Protein AF-A0A452ZBH7-F1 (afdb_monomer)

Sequence (400 aa):
MDSDTGESLPAALLPYCGRSLLEGLMRDLQAREFLHFKIFGKQCITPVAVMTSSVKNNHEHIVAICERLEWFGRGRENFRLFEQPLVPVVNAEDGKWLISESLLPVGKPGGHGAIWKLACDRGVFEWLYRHGRKGATVRQVSNVVAATDLTLMALAGIGLRHNKKLGFASCERRPGATEGVNVLIEKQNLDGLWEYGITCIEYTEFEKYGISEPTATNGSLQASYPANTNILYVDLQAAQEVGSRKNASCLPGIVLNLKKAVSYVDHLGFECSAAGGRLECTMQNIADNFMNTYSYRCSKGIESELDTFIVYNERKKVTSSAKRKLKSEDRSLHQTPEGSLLDIMRNAHDLLSSCSIEVPEVKDNNEYLHSGLPFIIFLHPALGPFWDIVKQKVHRWLHL

Structure (mmCIF, N/CA/C/O backbone):
data_AF-A0A452ZBH7-F1
#
_entry.id   AF-A0A452ZBH7-F1
#
loop_
_atom_site.group_PDB
_atom_site.id
_atom_site.type_symbol
_atom_site.label_atom_id
_atom_site.label_alt_id
_atom_site.label_comp_id
_atom_site.label_asym_id
_atom_site.label_entity_id
_atom_site.label_seq_id
_atom_site.pdbx_PDB_ins_code
_atom_site.Cartn_x
_atom_site.Cartn_y
_atom_site.Cartn_z
_atom_site.occupancy
_atom_site.B_iso_or_equiv
_atom_site.auth_seq_id
_atom_site.auth_comp_id
_atom_site.auth_asym_id
_atom_site.auth_atom_id
_atom_site.pdbx_PDB_model_num
ATOM 1 N N . MET A 1 1 ? 11.373 -3.195 -19.760 1.00 53.78 1 MET A N 1
ATOM 2 C CA . MET A 1 1 ? 10.506 -3.043 -20.943 1.00 53.78 1 MET A CA 1
ATOM 3 C C . MET A 1 1 ? 10.258 -4.432 -21.470 1.00 53.78 1 MET A C 1
ATOM 5 O O . MET A 1 1 ? 11.075 -5.305 -21.189 1.00 53.78 1 MET A O 1
ATOM 9 N N . ASP A 1 2 ? 9.128 -4.632 -22.123 1.00 51.00 2 ASP A N 1
ATOM 10 C CA . ASP A 1 2 ? 8.885 -5.844 -22.888 1.00 51.00 2 ASP A CA 1
ATOM 11 C C . ASP A 1 2 ? 9.935 -5.926 -24.007 1.00 51.00 2 ASP A C 1
ATOM 13 O O . ASP A 1 2 ? 10.253 -4.903 -24.621 1.00 51.00 2 ASP A O 1
ATOM 17 N N . SER A 1 3 ? 10.556 -7.092 -24.188 1.00 45.16 3 SER A N 1
ATOM 18 C CA . SER A 1 3 ? 11.633 -7.269 -25.170 1.00 45.16 3 SER A CA 1
ATOM 19 C C . SER A 1 3 ? 11.130 -7.255 -26.607 1.00 45.16 3 SER A C 1
ATOM 21 O O . SER A 1 3 ? 11.908 -6.942 -27.505 1.00 45.16 3 SER A O 1
ATOM 23 N N . ASP A 1 4 ? 9.850 -7.560 -26.808 1.00 45.19 4 ASP A N 1
ATOM 24 C CA . ASP A 1 4 ? 9.264 -7.813 -28.117 1.00 45.19 4 ASP A CA 1
ATOM 25 C C . ASP A 1 4 ? 8.464 -6.590 -28.582 1.00 45.19 4 ASP A C 1
ATOM 27 O O . ASP A 1 4 ? 8.500 -6.232 -29.758 1.00 45.19 4 ASP A O 1
ATOM 31 N N . THR A 1 5 ? 7.795 -5.896 -27.654 1.00 48.22 5 THR A N 1
ATOM 32 C CA . THR A 1 5 ? 6.971 -4.711 -27.954 1.00 48.22 5 THR A CA 1
ATOM 33 C C . THR A 1 5 ? 7.632 -3.382 -27.585 1.00 48.22 5 THR A C 1
ATOM 35 O O . THR A 1 5 ? 7.171 -2.325 -28.008 1.00 48.22 5 THR A O 1
ATOM 38 N N . GLY A 1 6 ? 8.699 -3.393 -26.777 1.00 49.06 6 GLY A N 1
ATOM 39 C CA . GLY A 1 6 ? 9.341 -2.173 -26.271 1.00 49.06 6 GLY A CA 1
ATOM 40 C C . GLY A 1 6 ? 8.510 -1.407 -25.231 1.00 49.06 6 GLY A C 1
ATOM 41 O O . GLY A 1 6 ? 8.961 -0.385 -24.702 1.00 49.06 6 GLY A O 1
ATOM 42 N N . GLU A 1 7 ? 7.317 -1.893 -24.878 1.00 55.47 7 GLU A N 1
ATOM 43 C CA . GLU A 1 7 ? 6.432 -1.217 -23.939 1.00 55.47 7 GLU A CA 1
ATOM 44 C C . GLU A 1 7 ? 6.940 -1.292 -22.489 1.00 55.47 7 GLU A C 1
ATOM 46 O O . GLU A 1 7 ? 7.699 -2.170 -22.057 1.00 55.47 7 GLU A O 1
ATOM 51 N N . SER A 1 8 ? 6.522 -0.321 -21.677 1.00 59.28 8 SER A N 1
ATOM 52 C CA . SER A 1 8 ? 6.819 -0.336 -20.245 1.00 59.28 8 SER A CA 1
ATOM 53 C C . SER A 1 8 ? 5.956 -1.375 -19.530 1.00 59.28 8 SER A C 1
ATOM 55 O O . SER A 1 8 ? 4.762 -1.158 -19.363 1.00 59.28 8 SER A O 1
ATOM 57 N N . LEU A 1 9 ? 6.575 -2.442 -19.027 1.00 62.66 9 LEU A N 1
ATOM 58 C CA . LEU A 1 9 ? 5.890 -3.466 -18.238 1.00 62.66 9 LEU A CA 1
ATOM 59 C C . LEU A 1 9 ? 5.353 -2.922 -16.896 1.00 62.66 9 LEU A C 1
ATOM 61 O O . LEU A 1 9 ? 5.935 -1.989 -16.324 1.00 62.66 9 LEU A O 1
ATOM 65 N N . PRO A 1 10 ? 4.285 -3.529 -16.349 1.00 74.44 10 PRO A N 1
ATOM 66 C CA . PRO A 1 10 ? 3.832 -3.287 -14.985 1.00 74.44 10 PRO A CA 1
ATOM 67 C C . PRO A 1 10 ? 4.946 -3.441 -13.949 1.00 74.44 10 PRO A C 1
ATOM 69 O O . PRO A 1 10 ? 5.769 -4.349 -14.041 1.00 74.44 10 PRO A O 1
ATOM 72 N N . ALA A 1 11 ? 4.917 -2.621 -12.892 1.00 76.06 11 ALA A N 1
ATOM 73 C CA . ALA A 1 11 ? 5.905 -2.696 -11.808 1.00 76.06 11 ALA A CA 1
ATOM 74 C C . ALA A 1 11 ? 5.979 -4.099 -11.183 1.00 76.06 11 ALA A C 1
ATOM 76 O O . ALA A 1 11 ? 7.056 -4.582 -10.863 1.00 76.06 11 ALA A O 1
ATOM 77 N N . ALA A 1 12 ? 4.839 -4.782 -11.068 1.00 74.50 12 ALA A N 1
ATOM 78 C CA . ALA A 1 12 ? 4.754 -6.143 -10.556 1.00 74.50 12 ALA A CA 1
ATOM 79 C C . ALA A 1 12 ? 5.613 -7.160 -11.330 1.00 74.50 12 ALA A C 1
ATOM 81 O O . ALA A 1 12 ? 6.075 -8.122 -10.722 1.00 74.50 12 ALA A O 1
ATOM 82 N N . LEU A 1 13 ? 5.834 -6.935 -12.632 1.00 80.19 13 LEU A N 1
ATOM 83 C CA . LEU A 1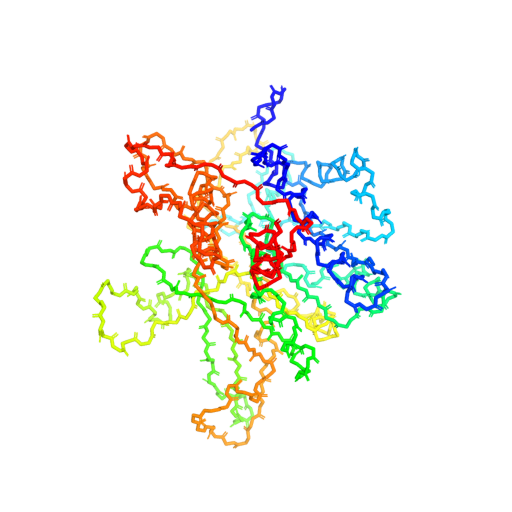 13 ? 6.641 -7.788 -13.505 1.00 80.19 13 LEU A CA 1
ATOM 84 C C . LEU A 1 13 ? 8.128 -7.422 -13.516 1.00 80.19 13 LEU A C 1
ATOM 86 O O . LEU A 1 13 ? 8.902 -8.130 -14.155 1.00 80.19 13 LEU A O 1
ATOM 90 N N . LEU A 1 14 ? 8.541 -6.343 -12.839 1.00 82.94 14 LEU A N 1
ATOM 91 C CA . LEU A 1 14 ? 9.942 -5.932 -12.795 1.00 82.94 14 LEU A CA 1
ATOM 92 C C . LEU A 1 14 ? 10.808 -7.101 -12.292 1.00 82.94 14 LEU A C 1
ATOM 94 O O . LEU A 1 14 ? 10.612 -7.533 -11.150 1.00 82.94 14 LEU A O 1
ATOM 98 N N . PRO A 1 15 ? 11.768 -7.596 -13.099 1.00 82.56 15 PRO A N 1
ATOM 99 C CA . PRO A 1 15 ? 12.735 -8.575 -12.634 1.00 82.56 15 PRO A CA 1
ATOM 100 C C . PRO A 1 15 ? 13.610 -7.948 -11.547 1.00 82.56 15 PRO A C 1
ATOM 102 O O . PRO A 1 15 ? 14.298 -6.954 -11.772 1.00 82.56 15 PRO A O 1
ATOM 105 N N . TYR A 1 16 ? 13.570 -8.533 -10.360 1.00 85.56 16 TYR A N 1
ATOM 106 C CA . TYR A 1 16 ? 14.240 -8.072 -9.159 1.00 85.56 16 TYR A CA 1
ATOM 107 C C . TYR A 1 16 ? 14.885 -9.268 -8.453 1.00 85.56 16 TYR A C 1
ATOM 109 O O . TYR A 1 16 ? 14.203 -10.167 -7.959 1.00 85.56 16 TYR A O 1
ATOM 117 N N . CYS A 1 17 ? 16.220 -9.315 -8.455 1.00 84.50 17 CYS A N 1
ATOM 118 C CA . CYS A 1 17 ? 17.003 -10.415 -7.873 1.00 84.50 17 CYS A CA 1
ATOM 119 C C . CYS A 1 17 ? 16.566 -11.812 -8.375 1.00 84.50 17 CYS A C 1
ATOM 121 O O . CYS A 1 17 ? 16.433 -12.763 -7.601 1.00 84.50 17 CYS A O 1
ATOM 123 N N . GLY A 1 18 ? 16.316 -11.920 -9.686 1.00 84.88 18 GLY A N 1
ATOM 124 C CA . GLY A 1 18 ? 15.957 -13.171 -10.364 1.00 84.88 18 GLY A CA 1
ATOM 125 C C . GLY A 1 18 ? 14.479 -13.573 -10.284 1.00 84.88 18 GLY A C 1
ATOM 126 O O . GLY A 1 18 ? 14.149 -14.679 -10.699 1.00 84.88 18 GLY A O 1
ATOM 127 N N . ARG A 1 19 ? 13.594 -12.721 -9.749 1.00 88.69 19 ARG A N 1
ATOM 128 C CA . ARG A 1 19 ? 12.138 -12.962 -9.656 1.00 88.69 19 ARG A CA 1
ATOM 129 C C . ARG A 1 19 ? 11.353 -11.697 -9.960 1.00 88.69 19 ARG A C 1
ATOM 131 O O . ARG A 1 19 ? 11.895 -10.609 -9.831 1.00 88.69 19 ARG A O 1
ATOM 138 N N . SER A 1 20 ? 10.081 -11.803 -10.324 1.00 91.12 20 SER A N 1
ATOM 139 C CA . SER A 1 20 ? 9.223 -10.613 -10.382 1.00 91.12 20 SER A CA 1
ATOM 140 C C . SER A 1 20 ? 8.967 -10.027 -8.981 1.00 91.12 20 SER A C 1
ATOM 142 O O . SER A 1 20 ? 9.044 -10.735 -7.970 1.00 91.12 20 SER A O 1
ATOM 144 N N . LEU A 1 21 ? 8.616 -8.740 -8.893 1.00 91.31 21 LEU A N 1
ATOM 145 C CA . LEU A 1 21 ? 8.216 -8.142 -7.612 1.00 91.31 21 LEU A CA 1
ATOM 146 C C . LEU A 1 21 ? 7.013 -8.867 -6.996 1.00 91.31 21 LEU A C 1
ATOM 148 O O . LEU A 1 21 ? 7.011 -9.120 -5.792 1.00 91.31 21 LEU A O 1
ATOM 152 N N . LEU A 1 22 ? 6.023 -9.263 -7.806 1.00 92.38 22 LEU A N 1
ATOM 153 C CA . LEU A 1 22 ? 4.860 -10.013 -7.321 1.00 92.38 22 LEU A CA 1
ATOM 154 C C . LEU A 1 22 ? 5.254 -11.366 -6.709 1.00 92.38 22 LEU A C 1
ATOM 156 O O . LEU A 1 22 ? 4.777 -11.699 -5.622 1.00 92.38 22 LEU A O 1
ATOM 160 N N . GLU A 1 23 ? 6.153 -12.114 -7.356 1.00 92.38 23 GLU A N 1
ATOM 161 C CA . GLU A 1 23 ? 6.711 -13.353 -6.798 1.00 92.38 23 GLU A CA 1
ATOM 162 C C . GLU A 1 23 ? 7.379 -13.118 -5.443 1.00 92.38 23 GLU A C 1
ATOM 164 O O . GLU A 1 23 ? 7.170 -13.900 -4.514 1.00 92.38 23 GLU A O 1
ATOM 169 N N . GLY A 1 24 ? 8.152 -12.035 -5.308 1.00 90.56 24 GLY A N 1
ATOM 170 C CA . GLY A 1 24 ? 8.764 -11.641 -4.038 1.00 90.56 24 GLY A CA 1
ATOM 171 C C . GLY A 1 24 ? 7.725 -11.482 -2.924 1.00 90.56 24 GLY A C 1
ATOM 172 O O . GLY A 1 24 ? 7.838 -12.115 -1.875 1.00 90.56 24 GLY A O 1
ATOM 173 N N . LEU A 1 25 ? 6.647 -10.732 -3.181 1.00 91.81 25 LEU A N 1
ATOM 174 C CA . LEU A 1 25 ? 5.585 -10.525 -2.188 1.00 91.81 25 LEU A CA 1
ATOM 175 C C . LEU A 1 25 ? 4.881 -11.829 -1.794 1.00 91.81 25 LEU A C 1
ATOM 177 O O . LEU A 1 25 ? 4.512 -11.990 -0.627 1.00 91.81 25 LEU A O 1
ATOM 181 N N . MET A 1 26 ? 4.666 -12.736 -2.751 1.00 93.56 26 MET A N 1
ATOM 182 C CA . MET A 1 26 ? 4.037 -14.032 -2.482 1.00 93.56 26 MET A CA 1
ATOM 183 C C . MET A 1 26 ? 4.945 -14.931 -1.647 1.00 93.56 26 MET A C 1
ATOM 185 O O . MET A 1 26 ? 4.473 -15.556 -0.697 1.00 93.56 26 MET A O 1
ATOM 189 N N . ARG A 1 27 ? 6.254 -14.931 -1.920 1.00 91.25 27 ARG A N 1
ATOM 190 C CA . ARG A 1 27 ? 7.244 -15.661 -1.114 1.00 91.25 27 ARG A CA 1
ATOM 191 C C . ARG A 1 27 ? 7.299 -15.150 0.323 1.00 91.25 27 ARG A C 1
ATOM 193 O O . ARG A 1 27 ? 7.325 -15.960 1.249 1.00 91.25 27 ARG A O 1
ATOM 200 N N . ASP A 1 28 ? 7.241 -13.835 0.526 1.00 90.12 28 ASP A N 1
ATOM 201 C CA . ASP A 1 28 ? 7.177 -13.247 1.870 1.00 90.12 28 ASP A CA 1
ATOM 202 C C . ASP A 1 28 ? 5.915 -13.683 2.627 1.00 90.12 28 ASP A C 1
ATOM 204 O O . ASP A 1 28 ? 5.949 -13.938 3.833 1.00 90.12 28 ASP A O 1
ATOM 208 N N . LEU A 1 29 ? 4.775 -13.745 1.931 1.00 93.12 29 LEU A N 1
ATOM 209 C CA . LEU A 1 29 ? 3.509 -14.197 2.508 1.00 93.12 29 LEU A CA 1
ATOM 210 C C . LEU A 1 29 ? 3.570 -15.671 2.911 1.00 93.12 29 LEU A C 1
ATOM 212 O O . LEU A 1 29 ? 3.237 -16.003 4.049 1.00 93.12 29 LEU A O 1
ATOM 216 N N . GLN A 1 30 ? 4.080 -16.525 2.026 1.00 93.25 30 GLN A N 1
ATOM 217 C CA . GLN A 1 30 ? 4.281 -17.948 2.297 1.00 93.25 30 GLN A CA 1
ATOM 218 C C . GLN A 1 30 ? 5.235 -18.183 3.473 1.00 93.25 30 GLN A C 1
ATOM 220 O O . GLN A 1 30 ? 5.015 -19.094 4.266 1.00 93.25 30 GLN A O 1
ATOM 225 N N . ALA A 1 31 ? 6.258 -17.341 3.654 1.00 92.06 31 ALA A N 1
ATOM 226 C CA . ALA A 1 31 ? 7.156 -17.427 4.806 1.00 92.06 31 ALA A CA 1
ATOM 227 C C . ALA A 1 31 ? 6.421 -17.224 6.142 1.00 92.06 31 ALA A C 1
ATOM 229 O O . ALA A 1 31 ? 6.693 -17.926 7.119 1.00 92.06 31 ALA A O 1
ATOM 230 N N . ARG A 1 32 ? 5.459 -16.290 6.187 1.00 91.81 32 ARG A N 1
ATOM 231 C CA . ARG A 1 32 ? 4.608 -16.053 7.368 1.00 91.81 32 ARG A CA 1
ATOM 232 C C . ARG A 1 32 ? 3.633 -17.195 7.619 1.00 91.81 32 ARG A C 1
ATOM 234 O O . ARG A 1 32 ? 3.477 -17.610 8.762 1.00 91.81 32 ARG A O 1
ATOM 241 N N . GLU A 1 33 ? 3.025 -17.735 6.572 1.00 93.81 33 GLU A N 1
ATOM 242 C CA . GLU A 1 33 ? 2.132 -18.899 6.670 1.00 93.81 33 GLU A CA 1
ATOM 243 C C . GLU A 1 33 ? 2.878 -20.145 7.142 1.00 93.81 33 GLU A C 1
ATOM 245 O O . GLU A 1 33 ? 2.397 -20.883 8.002 1.00 93.81 33 GLU A O 1
ATOM 250 N N . PHE A 1 34 ? 4.097 -20.344 6.640 1.00 92.88 34 PHE A N 1
ATOM 251 C CA . PHE A 1 34 ? 4.967 -21.419 7.087 1.00 92.88 34 PHE A CA 1
ATOM 252 C C . PHE A 1 34 ? 5.374 -21.244 8.550 1.00 92.88 34 PHE A C 1
ATOM 254 O O . PHE A 1 34 ? 5.340 -22.208 9.313 1.00 92.88 34 PHE A O 1
ATOM 261 N N . LEU A 1 35 ? 5.716 -20.023 8.974 1.00 91.69 35 LEU A N 1
ATOM 262 C CA . LEU A 1 35 ? 5.991 -19.750 10.382 1.00 91.69 35 LEU A CA 1
ATOM 263 C C . LEU A 1 35 ? 4.761 -20.028 11.259 1.00 91.69 35 LEU A C 1
ATOM 265 O O . LEU A 1 35 ? 4.895 -20.681 12.290 1.00 91.69 35 LEU A O 1
ATOM 269 N N . HIS A 1 36 ? 3.568 -19.600 10.837 1.00 93.62 36 HIS A N 1
ATOM 270 C CA . HIS A 1 36 ? 2.319 -19.917 11.531 1.00 93.62 36 HIS A CA 1
ATOM 271 C C . HIS A 1 36 ? 2.127 -21.434 11.671 1.00 93.62 36 HIS A C 1
ATOM 273 O O . HIS A 1 36 ? 1.868 -21.922 12.769 1.00 93.62 36 HIS A O 1
ATOM 279 N N . PHE A 1 37 ? 2.320 -22.198 10.591 1.00 94.75 37 PHE A N 1
ATOM 280 C CA . PHE A 1 37 ? 2.279 -23.660 10.638 1.00 94.75 37 PHE A CA 1
ATOM 281 C C . PHE A 1 37 ? 3.298 -24.237 11.630 1.00 94.75 37 PHE A C 1
ATOM 283 O O . PHE A 1 37 ? 2.956 -25.125 12.405 1.00 94.75 37 PHE A O 1
ATOM 290 N N . LYS A 1 38 ? 4.529 -23.715 11.660 1.00 92.56 38 LYS A N 1
ATOM 291 C CA . LYS A 1 38 ? 5.565 -24.180 12.594 1.00 92.56 38 LYS A CA 1
ATOM 292 C C . LYS A 1 38 ? 5.246 -23.887 14.059 1.00 92.56 38 LYS A C 1
ATOM 294 O O . LYS A 1 38 ? 5.623 -24.690 14.903 1.00 92.56 38 LYS A O 1
ATOM 299 N N . ILE A 1 39 ? 4.576 -22.774 14.355 1.00 92.62 39 ILE A N 1
ATOM 300 C CA . ILE A 1 39 ? 4.222 -22.391 15.730 1.00 92.62 39 ILE A CA 1
ATOM 301 C C . ILE A 1 39 ? 2.956 -23.119 16.202 1.00 92.62 39 ILE A C 1
ATOM 303 O O . ILE A 1 39 ? 2.906 -23.584 17.335 1.00 92.62 39 ILE A O 1
ATOM 307 N N . PHE A 1 40 ? 1.937 -23.226 15.347 1.00 96.00 40 PHE A N 1
ATOM 308 C CA . PHE A 1 40 ? 0.595 -23.666 15.750 1.00 96.00 40 PHE A CA 1
ATOM 309 C C . PHE A 1 40 ? 0.182 -25.035 15.196 1.00 96.00 40 PHE A C 1
ATOM 311 O O . PHE A 1 40 ? -0.931 -25.486 15.454 1.00 96.00 40 PHE A O 1
ATOM 318 N N . GLY A 1 41 ? 1.018 -25.682 14.380 1.00 96.56 41 GLY A N 1
ATOM 319 C CA . GLY A 1 41 ? 0.710 -26.969 13.744 1.00 96.56 41 GLY A CA 1
ATOM 320 C C . GLY A 1 41 ? -0.407 -26.910 12.696 1.00 96.56 41 GLY A C 1
ATOM 321 O O . GLY A 1 41 ? -0.829 -27.945 12.188 1.00 96.56 41 GLY A O 1
ATOM 322 N N . LYS A 1 42 ? -0.899 -25.712 12.354 1.00 95.56 42 LYS A N 1
ATOM 323 C CA . LYS A 1 42 ? -2.026 -25.507 11.439 1.00 95.56 42 LYS A CA 1
ATOM 324 C C . LYS A 1 42 ? -1.596 -24.711 10.215 1.00 95.56 42 LYS A C 1
ATOM 326 O O . LYS A 1 42 ? -1.166 -23.563 10.331 1.00 95.56 42 LYS A O 1
ATOM 331 N N . GLN A 1 43 ? -1.747 -25.311 9.039 1.00 93.06 43 GLN A N 1
ATOM 332 C CA . GLN A 1 43 ? -1.537 -24.617 7.776 1.00 93.06 43 GLN A CA 1
ATOM 333 C C . GLN A 1 43 ? -2.687 -23.637 7.520 1.00 93.06 43 GLN A C 1
ATOM 335 O O . GLN A 1 43 ? -3.850 -23.919 7.815 1.00 93.06 43 GLN A O 1
ATOM 340 N N . CYS A 1 44 ? -2.354 -22.469 6.986 1.00 93.06 44 CYS A N 1
ATOM 341 C CA . CYS A 1 44 ? -3.321 -21.473 6.560 1.00 93.06 44 CYS A CA 1
ATOM 342 C C . CYS A 1 44 ? -2.894 -20.895 5.211 1.00 93.06 44 CYS A C 1
ATOM 344 O O . CYS A 1 44 ? -1.702 -20.751 4.942 1.00 93.06 44 CYS A O 1
ATOM 346 N N . ILE A 1 45 ? -3.879 -20.582 4.371 1.00 95.50 45 ILE A N 1
ATOM 347 C CA . ILE A 1 45 ? -3.676 -19.850 3.124 1.00 95.50 45 ILE A CA 1
ATOM 348 C C . ILE A 1 45 ? -4.373 -18.506 3.293 1.00 95.50 45 ILE A C 1
ATOM 350 O O . ILE A 1 45 ? -5.568 -18.427 3.576 1.00 95.50 45 ILE A O 1
ATOM 354 N N . THR A 1 46 ? -3.595 -17.440 3.190 1.00 96.31 46 THR A N 1
ATOM 355 C CA . THR A 1 46 ? -4.071 -16.065 3.267 1.00 96.31 46 THR A CA 1
ATOM 356 C C . THR A 1 46 ? -4.602 -15.663 1.890 1.00 96.31 46 THR A C 1
ATOM 358 O O . THR A 1 46 ? -3.833 -15.698 0.924 1.00 96.31 46 THR A O 1
ATOM 361 N N . PRO A 1 47 ? -5.881 -15.280 1.764 1.00 97.56 47 PRO A N 1
ATOM 362 C CA . PRO A 1 47 ? -6.423 -14.815 0.493 1.00 97.56 47 PRO A CA 1
ATOM 363 C C . PRO A 1 47 ? -5.741 -13.512 0.051 1.00 97.56 47 PRO A C 1
ATOM 365 O O . PRO A 1 47 ? -5.446 -12.647 0.879 1.00 97.56 47 PRO A O 1
ATOM 368 N N . VAL A 1 48 ? -5.500 -13.364 -1.253 1.00 98.00 48 VAL A N 1
ATOM 369 C CA . VAL A 1 48 ? -4.837 -12.196 -1.852 1.00 98.00 48 VAL A CA 1
ATOM 370 C C . VAL A 1 48 ? -5.780 -11.505 -2.833 1.00 98.00 48 VAL A C 1
ATOM 372 O O . VAL A 1 48 ? -6.167 -12.069 -3.854 1.00 98.00 48 VAL A O 1
ATOM 375 N N . ALA A 1 49 ? -6.127 -10.255 -2.541 1.00 98.06 49 ALA A N 1
ATOM 376 C CA . ALA A 1 49 ? -6.876 -9.399 -3.451 1.00 98.06 49 ALA A CA 1
ATOM 377 C C . ALA A 1 49 ? -5.920 -8.401 -4.124 1.00 98.06 49 ALA A C 1
ATOM 379 O O . ALA A 1 49 ? -5.090 -7.795 -3.445 1.00 98.06 49 ALA A O 1
ATOM 380 N N . VAL A 1 50 ? -6.020 -8.226 -5.443 1.00 97.31 50 VAL A N 1
ATOM 381 C CA . VAL A 1 50 ? -5.136 -7.333 -6.209 1.00 97.31 50 VAL A CA 1
ATOM 382 C C . VAL A 1 50 ? -5.972 -6.420 -7.090 1.00 97.31 50 VAL A C 1
ATOM 384 O O . VAL A 1 50 ? -6.703 -6.889 -7.963 1.00 97.31 50 VAL A O 1
ATOM 387 N N . MET A 1 51 ? -5.820 -5.113 -6.879 1.00 96.69 51 MET A N 1
ATOM 388 C CA . MET A 1 51 ? -6.357 -4.111 -7.789 1.00 96.69 51 MET A CA 1
ATOM 389 C C . MET A 1 51 ? -5.366 -3.852 -8.931 1.00 96.69 51 MET A C 1
ATOM 391 O O . MET A 1 51 ? -4.210 -3.506 -8.678 1.00 96.69 51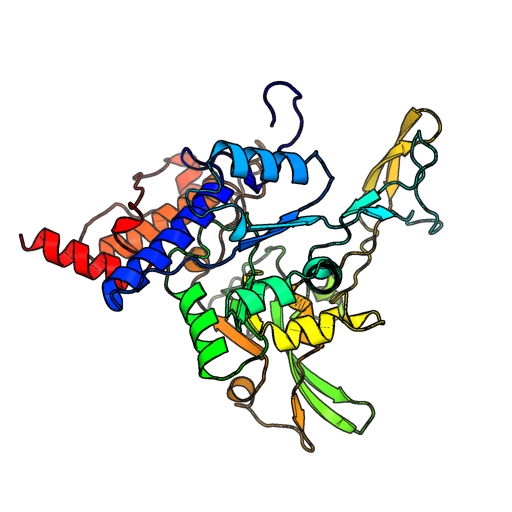 MET A O 1
ATOM 395 N N . THR A 1 52 ? -5.809 -3.997 -10.178 1.00 94.44 52 THR A N 1
ATOM 396 C CA . THR A 1 52 ? -5.005 -3.768 -11.394 1.00 94.44 52 THR A CA 1
ATOM 397 C C . THR A 1 52 ? -5.529 -2.568 -12.194 1.00 94.44 52 THR A C 1
ATOM 399 O O . THR A 1 52 ? -6.449 -1.876 -11.761 1.00 94.44 52 THR A O 1
ATOM 402 N N . SER A 1 53 ? -4.945 -2.298 -13.364 1.00 89.50 53 SER A N 1
ATOM 403 C CA . SER A 1 53 ? -5.429 -1.320 -14.354 1.00 89.50 53 SER A CA 1
ATOM 404 C C . SER A 1 53 ? -5.344 -1.895 -15.767 1.00 89.50 53 SER A C 1
ATOM 406 O O . SER A 1 53 ? -4.468 -2.719 -16.002 1.00 89.50 53 SER A O 1
ATOM 408 N N . SER A 1 54 ? -6.117 -1.366 -16.713 1.00 86.19 54 SER A N 1
ATOM 409 C CA . SER A 1 54 ? -5.976 -1.670 -18.151 1.00 86.19 54 SER A CA 1
ATOM 410 C C . SER A 1 54 ? -4.754 -1.015 -18.786 1.00 86.19 54 SER A C 1
ATOM 412 O O . SER A 1 54 ? -4.247 -1.470 -19.806 1.00 86.19 54 SER A O 1
ATOM 414 N N . VAL A 1 55 ? -4.255 0.077 -18.194 1.00 81.94 55 VAL A N 1
ATOM 415 C CA . VAL A 1 55 ? -3.092 0.801 -18.723 1.00 81.94 55 VAL A CA 1
ATOM 416 C C . VAL A 1 55 ? -1.910 -0.148 -18.876 1.00 81.94 55 VAL A C 1
ATOM 418 O O . VAL A 1 55 ? -1.505 -0.772 -17.892 1.00 81.94 55 VAL A O 1
ATOM 421 N N . LYS A 1 56 ? -1.338 -0.188 -20.087 1.00 76.94 56 LYS A N 1
ATOM 422 C CA . LYS A 1 56 ? -0.197 -1.046 -20.452 1.00 76.94 56 LYS A CA 1
ATOM 423 C C . LYS A 1 56 ? -0.486 -2.535 -20.228 1.00 76.94 56 LYS A C 1
ATOM 425 O O . LYS A 1 56 ? 0.377 -3.250 -19.723 1.00 76.94 56 LYS A O 1
ATOM 430 N N . ASN A 1 57 ? -1.722 -2.964 -20.506 1.00 83.19 57 ASN A N 1
ATOM 431 C CA . ASN A 1 57 ? -2.156 -4.363 -20.425 1.00 83.19 57 ASN A CA 1
ATOM 432 C C . ASN A 1 57 ? -1.876 -5.000 -19.045 1.00 83.19 57 ASN A C 1
ATOM 434 O O . ASN A 1 57 ? -1.513 -6.171 -18.913 1.00 83.19 57 ASN A O 1
ATOM 438 N N . ASN A 1 58 ? -1.913 -4.177 -17.988 1.00 86.50 58 ASN A N 1
ATOM 439 C CA . ASN A 1 58 ? -1.418 -4.565 -16.672 1.00 86.50 58 ASN A CA 1
ATOM 440 C C . ASN A 1 58 ? -2.281 -5.672 -16.049 1.00 86.50 58 ASN A C 1
ATOM 442 O O . ASN A 1 58 ? -1.735 -6.569 -15.415 1.00 86.50 58 ASN A O 1
ATOM 446 N N . HIS A 1 59 ? -3.600 -5.664 -16.253 1.00 92.19 59 HIS A N 1
ATOM 447 C CA . HIS A 1 59 ? -4.464 -6.739 -15.764 1.00 92.19 59 HIS A CA 1
ATOM 448 C C . HIS A 1 59 ? -4.069 -8.098 -16.359 1.00 92.19 59 HIS A C 1
ATOM 450 O O . HIS A 1 59 ? -3.821 -9.052 -15.623 1.00 92.19 59 HIS A O 1
ATOM 456 N N . GLU A 1 60 ? -3.921 -8.154 -17.675 1.00 92.25 60 GLU A N 1
ATOM 457 C CA . GLU A 1 60 ? -3.593 -9.338 -18.462 1.00 92.25 60 GLU A CA 1
ATOM 458 C C . GLU A 1 60 ? -2.213 -9.874 -18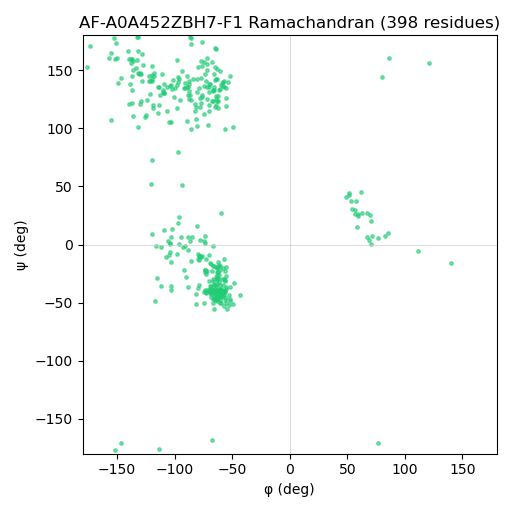.085 1.00 92.25 60 GLU A C 1
ATOM 460 O O . GLU A 1 60 ? -2.043 -11.067 -17.842 1.00 92.25 60 GLU A O 1
ATOM 465 N N . HIS A 1 61 ? -1.232 -8.984 -17.938 1.00 90.56 61 HIS A N 1
ATOM 466 C CA . HIS A 1 61 ? 0.104 -9.337 -17.475 1.00 90.56 61 HIS A CA 1
ATOM 467 C C . HIS A 1 61 ? 0.109 -9.952 -16.067 1.00 90.56 61 HIS A C 1
ATOM 469 O O . HIS A 1 61 ? 0.846 -10.911 -15.820 1.00 90.56 61 HIS A O 1
ATOM 475 N N . ILE A 1 62 ? -0.706 -9.428 -15.142 1.00 92.50 62 ILE A N 1
ATOM 476 C CA . ILE A 1 62 ? -0.846 -9.980 -13.785 1.00 92.50 62 ILE A CA 1
ATOM 477 C C . ILE A 1 62 ? -1.559 -11.336 -13.800 1.00 92.50 62 ILE A C 1
ATOM 479 O O . ILE A 1 62 ? -1.149 -12.248 -13.083 1.00 92.50 62 ILE A O 1
ATOM 483 N N . VAL A 1 63 ? -2.598 -11.497 -14.621 1.00 94.94 63 VAL A N 1
ATOM 484 C CA . VAL A 1 63 ? -3.272 -12.790 -14.813 1.00 94.94 63 VAL A CA 1
ATOM 485 C C . VAL A 1 63 ? -2.282 -13.821 -15.356 1.00 94.94 63 VAL A C 1
ATOM 487 O O . VAL A 1 63 ? -2.121 -14.881 -14.755 1.00 94.94 63 VAL A O 1
ATOM 490 N N . ALA A 1 64 ? -1.548 -13.478 -16.415 1.00 93.75 64 ALA A N 1
ATOM 491 C CA . ALA A 1 64 ? -0.613 -14.379 -17.078 1.00 93.75 64 ALA A CA 1
ATOM 492 C C . ALA A 1 64 ? 0.501 -14.870 -16.142 1.00 93.75 64 ALA A C 1
ATOM 494 O O . ALA A 1 64 ? 0.840 -16.052 -16.158 1.00 93.75 64 ALA A O 1
ATOM 495 N N . ILE A 1 65 ? 1.067 -14.002 -15.290 1.00 92.50 65 ILE A N 1
ATOM 496 C CA . ILE A 1 65 ? 2.077 -14.444 -14.315 1.00 92.50 65 ILE A CA 1
ATOM 497 C C . ILE A 1 65 ? 1.477 -15.331 -13.220 1.00 92.50 65 ILE A C 1
ATOM 499 O O . ILE A 1 65 ? 2.115 -16.310 -12.835 1.00 92.50 65 ILE A O 1
ATOM 503 N N . CYS A 1 66 ? 0.265 -15.028 -12.743 1.00 95.38 66 CYS A N 1
ATOM 504 C CA . CYS A 1 66 ? -0.437 -15.884 -11.791 1.00 95.38 66 CYS A CA 1
ATOM 505 C C . CYS A 1 66 ? -0.688 -17.269 -12.394 1.00 95.38 66 CYS A C 1
ATOM 507 O O . CYS A 1 66 ? -0.376 -18.261 -11.751 1.00 95.38 66 CYS A O 1
ATOM 509 N N . GLU A 1 67 ? -1.189 -17.358 -13.625 1.00 96.31 67 GLU A N 1
ATOM 510 C CA . GLU A 1 67 ? -1.462 -18.635 -14.297 1.00 96.31 67 GLU A CA 1
ATOM 511 C C . GLU A 1 67 ? -0.183 -19.421 -14.593 1.00 96.31 67 GLU A C 1
ATOM 513 O O . GLU A 1 67 ? -0.095 -20.595 -14.240 1.00 96.31 67 GLU A O 1
ATOM 518 N N . ARG A 1 68 ? 0.842 -18.764 -15.154 1.00 95.25 68 ARG A N 1
ATOM 519 C CA . ARG A 1 68 ? 2.146 -19.379 -15.456 1.00 95.25 68 ARG A CA 1
ATOM 520 C C . ARG A 1 68 ? 2.821 -19.968 -14.220 1.00 95.25 68 ARG A C 1
ATOM 522 O O . ARG A 1 68 ? 3.532 -20.959 -14.329 1.00 95.25 68 ARG A O 1
ATOM 529 N N . LEU A 1 69 ? 2.644 -19.335 -13.062 1.00 95.00 69 LEU A N 1
ATOM 530 C CA . LEU A 1 69 ? 3.205 -19.788 -11.788 1.00 95.00 69 LEU A CA 1
ATOM 531 C C . LEU A 1 69 ? 2.198 -20.593 -10.955 1.00 95.00 69 LEU A C 1
ATOM 533 O O . LEU A 1 69 ? 2.379 -20.709 -9.743 1.00 95.00 69 LEU A O 1
ATOM 537 N N . GLU A 1 70 ? 1.131 -21.106 -11.576 1.00 96.81 70 GLU A N 1
ATOM 538 C CA . GLU A 1 70 ? 0.108 -21.953 -10.946 1.00 96.81 70 GLU A CA 1
ATOM 539 C C . GLU A 1 70 ? -0.474 -21.335 -9.663 1.00 96.81 70 GLU A C 1
ATOM 541 O O . GLU A 1 70 ? -0.613 -21.967 -8.613 1.00 96.81 70 GLU A O 1
ATOM 546 N N . TRP A 1 71 ? -0.769 -20.037 -9.725 1.00 96.88 71 TRP A N 1
ATOM 547 C CA . TRP A 1 71 ? -1.236 -19.213 -8.610 1.00 96.88 71 TRP A CA 1
ATOM 548 C C . TRP A 1 71 ? -0.306 -19.310 -7.393 1.00 96.88 71 TRP A C 1
ATOM 550 O O . TRP A 1 71 ? -0.747 -19.327 -6.243 1.00 96.88 71 TRP A O 1
ATOM 560 N N . PHE A 1 72 ? 1.001 -19.393 -7.656 1.00 95.56 72 PHE A N 1
ATOM 561 C CA . PHE A 1 72 ? 2.078 -19.543 -6.676 1.00 95.56 72 PHE A CA 1
ATOM 562 C C . PHE A 1 72 ? 1.914 -20.779 -5.775 1.00 95.56 72 PHE A C 1
ATOM 564 O O . PHE A 1 72 ? 2.366 -20.771 -4.627 1.00 95.56 72 PHE A O 1
ATOM 571 N N . GLY A 1 73 ? 1.225 -21.819 -6.262 1.00 94.69 73 GLY A N 1
ATOM 572 C CA . GLY A 1 73 ? 0.887 -23.020 -5.494 1.00 94.69 73 GLY A CA 1
ATOM 573 C C . GLY A 1 73 ? -0.173 -22.791 -4.411 1.00 94.69 73 GLY A C 1
ATOM 574 O O . GLY A 1 73 ? -0.246 -23.555 -3.451 1.00 94.69 73 GLY A O 1
ATOM 575 N N . ARG A 1 74 ? -0.963 -21.713 -4.513 1.00 94.00 74 ARG A N 1
ATOM 576 C CA . ARG A 1 74 ? -1.973 -21.318 -3.512 1.00 94.00 74 ARG A CA 1
ATOM 577 C C . ARG A 1 74 ? -3.407 -21.607 -3.957 1.00 94.00 74 ARG A C 1
ATOM 579 O O . ARG A 1 74 ? -4.309 -21.442 -3.147 1.00 94.00 74 ARG A O 1
ATOM 586 N N . GLY A 1 75 ? -3.614 -21.990 -5.218 1.00 95.06 75 GLY A N 1
ATOM 587 C CA . GLY A 1 75 ? -4.940 -22.153 -5.817 1.00 95.06 75 GLY A CA 1
ATOM 588 C C . GLY A 1 75 ? -5.562 -20.826 -6.269 1.00 95.06 75 GLY A C 1
ATOM 589 O O . GLY A 1 75 ? -5.389 -19.777 -5.641 1.00 95.06 75 GLY A O 1
ATOM 590 N N . ARG A 1 76 ? -6.290 -20.865 -7.390 1.00 96.62 76 ARG A N 1
ATOM 591 C CA . ARG A 1 76 ? -6.941 -19.691 -8.000 1.00 96.62 76 ARG A CA 1
ATOM 592 C C . ARG A 1 76 ? -8.004 -19.080 -7.091 1.00 96.62 76 ARG A C 1
ATOM 594 O O . ARG A 1 76 ? -8.194 -17.870 -7.083 1.00 96.62 76 ARG A O 1
ATOM 601 N N . GLU A 1 77 ? -8.693 -19.910 -6.323 1.00 96.31 77 GLU A N 1
ATOM 602 C CA . GLU A 1 77 ? -9.756 -19.537 -5.395 1.00 96.31 77 GLU A CA 1
ATOM 603 C C . GLU A 1 77 ? -9.286 -18.611 -4.266 1.00 96.31 77 GLU A C 1
ATOM 605 O O . GLU A 1 77 ? -10.093 -17.842 -3.742 1.00 96.31 77 GLU A O 1
ATOM 610 N N . ASN A 1 78 ? -7.983 -18.637 -3.951 1.00 97.12 78 ASN A N 1
ATOM 611 C CA . ASN A 1 78 ? -7.339 -17.781 -2.955 1.00 97.12 78 ASN A CA 1
ATOM 612 C C . ASN A 1 78 ? -6.843 -16.445 -3.536 1.00 97.12 78 ASN A C 1
ATOM 614 O O . ASN A 1 78 ? -6.211 -15.662 -2.821 1.00 97.12 78 ASN A O 1
ATOM 618 N N . PHE A 1 79 ? -7.154 -16.156 -4.804 1.00 97.81 79 PHE A N 1
ATOM 619 C CA . PHE A 1 79 ? -6.874 -14.878 -5.446 1.00 97.81 79 PHE A CA 1
ATOM 620 C C . PHE A 1 79 ? -8.137 -14.192 -5.961 1.00 97.81 79 PHE A C 1
ATOM 622 O O . PHE A 1 79 ? -9.022 -14.802 -6.562 1.00 97.81 79 PHE A O 1
ATOM 629 N N . ARG A 1 80 ? -8.176 -12.868 -5.801 1.00 97.69 80 ARG A N 1
ATOM 630 C CA . ARG A 1 80 ? -9.218 -12.015 -6.374 1.00 97.69 80 ARG A CA 1
ATOM 631 C C . ARG A 1 80 ? -8.588 -10.821 -7.077 1.00 97.69 80 ARG A C 1
ATOM 633 O O . ARG A 1 80 ? -8.177 -9.858 -6.435 1.00 97.69 80 ARG A O 1
ATOM 640 N N . LEU A 1 81 ? -8.515 -10.892 -8.401 1.00 97.06 81 LEU A N 1
ATOM 641 C CA . LEU A 1 81 ? -8.088 -9.774 -9.240 1.00 97.06 81 LEU A CA 1
ATOM 642 C C . LEU A 1 81 ? -9.308 -8.924 -9.598 1.00 97.06 81 LEU A C 1
ATOM 644 O O . LEU A 1 81 ? -10.361 -9.463 -9.944 1.00 97.06 81 LEU A O 1
ATOM 648 N N . PHE A 1 82 ? -9.180 -7.607 -9.502 1.00 96.56 82 PHE A N 1
ATOM 649 C CA . PHE A 1 82 ? -10.223 -6.669 -9.903 1.00 96.56 82 PHE A CA 1
ATOM 650 C C . PHE A 1 82 ? -9.595 -5.398 -10.460 1.00 96.56 82 PHE A C 1
ATOM 652 O O . PHE A 1 82 ? -8.544 -4.951 -10.013 1.00 96.56 82 PHE A O 1
ATOM 659 N N . GLU A 1 83 ? -10.227 -4.825 -11.470 1.00 94.69 83 GLU A N 1
ATOM 660 C CA . GLU A 1 83 ? -9.612 -3.783 -12.278 1.00 94.69 83 GLU A CA 1
ATOM 661 C C . GLU A 1 83 ? -10.206 -2.407 -11.978 1.00 94.69 83 GLU A C 1
ATOM 663 O O . GLU A 1 83 ? -11.428 -2.257 -11.864 1.00 94.69 83 GLU A O 1
ATOM 668 N N . GLN A 1 84 ? -9.333 -1.405 -11.851 1.00 94.00 84 GLN A N 1
ATOM 669 C CA . GLN A 1 84 ? -9.749 -0.016 -11.703 1.00 94.00 84 GLN A CA 1
ATOM 670 C C . GLN A 1 84 ? -10.119 0.613 -13.054 1.00 94.00 84 GLN A C 1
ATOM 672 O O . GLN A 1 84 ? -9.436 0.360 -14.050 1.00 94.00 84 GLN A O 1
ATOM 677 N N . PRO A 1 85 ? -11.151 1.474 -13.098 1.00 90.81 85 PRO A N 1
ATOM 678 C CA . PRO A 1 85 ? -11.534 2.160 -14.320 1.00 90.81 85 PRO A CA 1
ATOM 679 C C . PRO A 1 85 ? -10.523 3.250 -14.701 1.00 90.81 85 PRO A C 1
ATOM 681 O O . PRO A 1 85 ? -9.768 3.767 -13.868 1.00 90.81 85 PRO A O 1
ATOM 684 N N . LEU A 1 86 ? -10.564 3.641 -15.973 1.00 92.94 86 LEU A N 1
ATOM 685 C CA . LEU A 1 86 ? -9.964 4.888 -16.431 1.00 92.94 86 LEU A CA 1
ATOM 686 C C . LEU A 1 86 ? -10.944 6.040 -16.195 1.00 92.94 86 LEU A C 1
ATOM 688 O O . LEU A 1 86 ? -12.150 5.890 -16.376 1.00 92.94 86 LEU A O 1
ATOM 692 N N . VAL A 1 87 ? -10.412 7.191 -15.804 1.00 93.19 87 VAL A N 1
ATOM 693 C CA . VAL A 1 87 ? -11.147 8.443 -15.636 1.00 93.19 87 VAL A CA 1
ATOM 694 C C . VAL A 1 87 ? -10.728 9.442 -16.716 1.00 93.19 87 VAL A C 1
ATOM 696 O O . VAL A 1 87 ? -9.562 9.425 -17.135 1.00 93.19 87 VAL A O 1
ATOM 699 N N . PRO A 1 88 ? -11.649 10.306 -17.176 1.00 94.38 88 PRO A N 1
ATOM 700 C CA . PRO A 1 88 ? -11.350 11.283 -18.211 1.00 94.38 88 PRO A CA 1
ATOM 70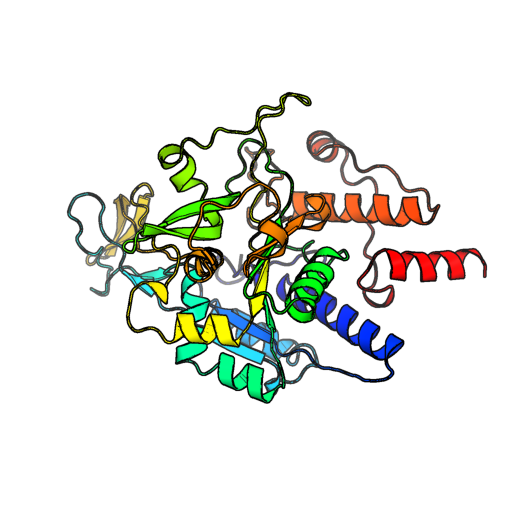1 C C . PRO A 1 88 ? -10.320 12.306 -17.725 1.00 94.38 88 PRO A C 1
ATOM 703 O O . PRO A 1 88 ? -10.342 12.751 -16.574 1.00 94.38 88 PRO A O 1
ATOM 706 N N . VAL A 1 89 ? -9.419 12.686 -18.626 1.00 94.56 89 VAL A N 1
ATOM 707 C CA . VAL A 1 89 ? -8.483 13.792 -18.425 1.00 94.56 89 VAL A CA 1
ATOM 708 C C . VAL A 1 89 ? -9.141 15.097 -18.864 1.00 94.56 89 VAL A C 1
ATOM 710 O O . VAL A 1 89 ? -9.693 15.180 -19.960 1.00 94.56 89 VAL A O 1
ATOM 713 N N . VAL A 1 90 ? -9.044 16.119 -18.017 1.00 95.00 90 VAL A N 1
ATOM 714 C CA . VAL A 1 90 ? -9.508 17.483 -18.283 1.00 95.00 90 VAL A CA 1
ATOM 715 C C . VAL A 1 90 ? -8.340 18.391 -18.665 1.00 95.00 90 VAL A C 1
ATOM 717 O O . VAL A 1 90 ? -7.250 18.286 -18.095 1.00 95.00 90 VAL A O 1
ATOM 720 N N . ASN A 1 91 ? -8.574 19.283 -19.622 1.00 93.62 91 ASN A N 1
ATOM 721 C CA . ASN A 1 91 ? -7.668 20.363 -19.987 1.00 93.62 91 ASN A CA 1
ATOM 722 C C . ASN A 1 91 ? -7.636 21.419 -18.867 1.00 93.62 91 ASN A C 1
ATOM 724 O O . ASN A 1 91 ? -8.671 21.749 -18.286 1.00 93.62 91 ASN A O 1
ATOM 728 N N . ALA A 1 92 ? -6.448 21.928 -18.540 1.00 93.38 92 ALA A N 1
ATOM 729 C CA . ALA A 1 92 ? -6.269 22.919 -17.482 1.00 93.38 92 ALA A CA 1
ATOM 730 C C . ALA A 1 92 ? -6.788 24.323 -17.849 1.00 93.38 92 ALA A C 1
ATOM 732 O O . ALA A 1 92 ? -7.104 25.092 -16.947 1.00 93.38 92 ALA A O 1
ATOM 733 N N . GLU A 1 93 ? -6.857 24.658 -19.138 1.00 91.88 93 GLU A N 1
ATOM 734 C CA . GLU A 1 93 ? -7.269 25.973 -19.640 1.00 91.88 93 GLU A CA 1
ATOM 735 C C . GLU A 1 93 ? -8.793 26.121 -19.681 1.00 91.88 93 GLU A C 1
ATOM 737 O O . GLU A 1 93 ? -9.332 27.086 -19.144 1.00 91.88 93 GLU A O 1
ATOM 742 N N . ASP A 1 94 ? -9.494 25.162 -20.291 1.00 92.50 94 ASP A N 1
ATOM 743 C CA . ASP A 1 94 ? -10.932 25.278 -20.566 1.00 92.50 94 ASP A CA 1
ATOM 744 C C . ASP A 1 94 ? -11.806 24.242 -19.839 1.00 92.50 94 ASP A C 1
ATOM 746 O O . ASP A 1 94 ? -13.031 24.259 -19.971 1.00 92.50 94 ASP A O 1
ATOM 750 N N . GLY A 1 95 ? -11.195 23.337 -19.067 1.00 92.00 95 GLY A N 1
ATOM 751 C CA . GLY A 1 95 ? -11.892 22.309 -18.293 1.00 92.00 95 GLY A CA 1
ATOM 752 C C . GLY A 1 95 ? -12.557 21.212 -19.130 1.00 92.00 95 GLY A C 1
ATOM 753 O O . GLY A 1 95 ? -13.221 20.339 -18.564 1.00 92.00 95 GLY A O 1
ATOM 754 N N . LYS A 1 96 ? -12.398 21.217 -20.460 1.00 93.12 96 LYS A N 1
ATOM 755 C CA . LYS A 1 96 ? -12.992 20.199 -21.333 1.00 93.12 96 LYS A CA 1
ATOM 756 C C . LYS A 1 96 ? -12.206 18.900 -21.278 1.00 93.12 96 LYS A C 1
ATOM 758 O O . LYS A 1 96 ? -11.027 18.866 -20.926 1.00 93.12 96 LYS A O 1
ATOM 763 N N . TRP A 1 97 ? -12.863 17.806 -21.647 1.00 94.94 97 TRP A N 1
ATOM 764 C CA . TRP A 1 97 ? -12.186 16.526 -21.809 1.00 94.94 97 TRP A CA 1
ATOM 765 C C . TRP A 1 97 ? -11.203 16.588 -22.971 1.00 94.94 97 TRP A C 1
ATOM 767 O O . TRP A 1 97 ? -11.538 17.075 -24.049 1.00 94.94 97 TRP A O 1
ATOM 777 N N . LEU A 1 98 ? -10.004 16.052 -22.757 1.00 92.75 98 LEU A N 1
ATOM 778 C CA . LEU A 1 98 ? -9.097 15.765 -23.860 1.00 92.75 98 LEU A CA 1
ATOM 779 C C . LEU A 1 98 ? -9.670 14.591 -24.656 1.00 92.75 98 LEU A C 1
ATOM 781 O O . LEU A 1 98 ? -10.053 13.578 -24.067 1.00 92.75 98 LEU A O 1
ATOM 785 N N . ILE A 1 99 ? -9.732 14.730 -25.977 1.00 92.88 99 ILE A N 1
ATOM 786 C CA . ILE A 1 99 ? -10.331 13.747 -26.885 1.00 92.88 99 ILE A CA 1
ATOM 787 C C . ILE A 1 99 ? -9.229 13.087 -27.711 1.00 92.88 99 ILE A C 1
ATOM 789 O O . ILE A 1 99 ? -8.367 13.771 -28.259 1.00 92.88 99 ILE A O 1
ATOM 793 N N . SER A 1 100 ? -9.259 11.757 -27.768 1.00 88.38 100 SER A N 1
ATOM 794 C CA . SER A 1 100 ? -8.312 10.942 -28.533 1.00 88.38 100 SER A CA 1
ATOM 795 C C . SER A 1 100 ? -8.728 10.756 -29.998 1.00 88.38 100 SER A C 1
ATOM 797 O O . SER A 1 100 ? -9.860 11.082 -30.355 1.00 88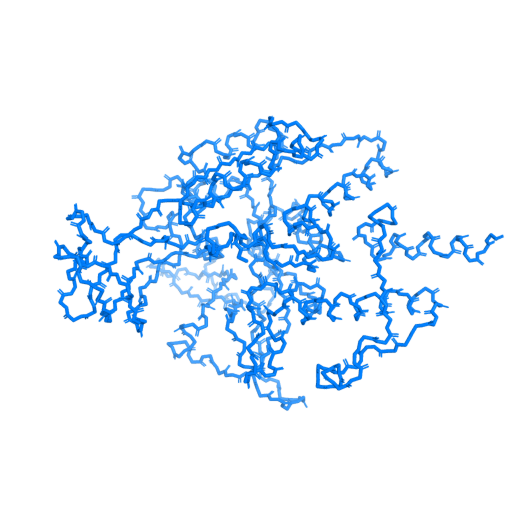.38 100 SER A O 1
ATOM 799 N N . GLU A 1 101 ? -7.851 10.158 -30.816 1.00 83.69 101 GLU A N 1
ATOM 800 C CA . GLU A 1 101 ? -8.105 9.750 -32.218 1.00 83.69 101 GLU A CA 1
ATOM 801 C C . GLU A 1 101 ? -9.470 9.074 -32.416 1.00 83.69 101 GLU A C 1
ATOM 803 O O . GLU A 1 101 ? -10.239 9.406 -33.312 1.00 83.69 101 GLU A O 1
ATOM 808 N N . SER A 1 102 ? -9.821 8.179 -31.495 1.00 84.81 102 SER A N 1
ATOM 809 C CA . SER A 1 102 ? -11.075 7.418 -31.503 1.00 84.81 102 SER A CA 1
ATOM 810 C C . SER A 1 102 ? -12.333 8.216 -31.121 1.00 84.81 102 SER A C 1
ATOM 812 O O . SER A 1 102 ? -13.390 7.624 -30.912 1.00 84.81 102 SER A O 1
ATOM 814 N N . LEU A 1 103 ? -12.231 9.542 -30.966 1.00 88.69 103 LEU A N 1
ATOM 815 C CA . LEU A 1 103 ? -13.267 10.420 -30.401 1.00 88.69 103 LEU A CA 1
ATOM 816 C C . LEU A 1 103 ? -13.691 10.050 -28.968 1.00 88.69 103 LEU A C 1
ATOM 818 O O . LEU A 1 103 ? -14.705 10.532 -28.460 1.00 88.69 103 LEU A O 1
ATOM 822 N N . LEU A 1 104 ? -12.897 9.224 -28.285 1.00 90.25 104 LEU A N 1
ATOM 823 C CA . LEU A 1 104 ? -13.102 8.868 -26.887 1.00 90.25 104 LEU A CA 1
ATOM 824 C C . LEU A 1 104 ? -12.298 9.794 -25.968 1.00 90.25 104 LEU A C 1
ATOM 826 O O . LEU A 1 104 ? -11.201 10.224 -26.348 1.00 90.25 104 LEU A O 1
ATOM 830 N N . PRO A 1 105 ? -12.781 10.063 -24.741 1.00 92.50 105 PRO A N 1
ATOM 831 C CA . PRO A 1 105 ? -12.011 10.801 -23.751 1.00 92.50 105 PRO A CA 1
ATOM 832 C C . PRO A 1 105 ? -10.685 10.101 -23.461 1.00 92.50 105 PRO A C 1
ATOM 834 O O . PRO A 1 105 ? -10.640 8.885 -23.259 1.00 92.50 105 PRO A O 1
ATOM 837 N N . VAL A 1 106 ? -9.607 10.875 -23.378 1.00 92.12 106 VAL A N 1
ATOM 838 C CA . VAL A 1 106 ? -8.312 10.368 -22.928 1.00 92.12 106 VAL A CA 1
ATOM 839 C C . VAL A 1 106 ? -8.466 9.883 -21.487 1.00 92.12 106 VAL A C 1
ATOM 841 O O . VAL A 1 106 ? -8.777 10.663 -20.586 1.00 92.12 106 VAL A O 1
ATOM 844 N N . GLY A 1 107 ? -8.255 8.584 -21.273 1.00 91.31 107 GLY A N 1
ATOM 845 C CA . GLY A 1 107 ? -8.414 7.931 -19.978 1.00 91.31 107 GLY A CA 1
ATOM 846 C C . GLY A 1 107 ? -7.093 7.759 -19.229 1.00 91.31 107 GLY A C 1
ATOM 847 O O . GLY A 1 107 ? -6.088 7.335 -19.799 1.00 91.31 107 GLY A O 1
ATOM 848 N N . LYS A 1 108 ? -7.089 8.027 -17.921 1.00 90.81 108 LYS A N 1
ATOM 849 C CA . LYS A 1 108 ? -5.980 7.683 -17.011 1.00 90.81 108 LYS A CA 1
ATOM 850 C C . LYS A 1 108 ? -6.507 7.012 -15.742 1.00 90.81 108 LYS A C 1
ATOM 852 O O . LYS A 1 108 ? -7.666 7.211 -15.411 1.00 90.81 108 LYS A O 1
ATOM 857 N N . PRO A 1 109 ? -5.698 6.246 -14.993 1.00 90.94 109 PRO A N 1
ATOM 858 C CA . PRO A 1 109 ? -6.147 5.659 -13.734 1.00 90.94 109 PRO A CA 1
ATOM 859 C C . PRO A 1 109 ? -6.576 6.739 -12.734 1.00 90.94 109 PRO A C 1
ATOM 861 O O . PRO A 1 109 ? -5.870 7.743 -12.577 1.00 90.94 109 PRO A O 1
ATOM 864 N N . GLY A 1 110 ? -7.698 6.498 -12.048 1.00 90.62 110 GLY A N 1
ATOM 865 C CA . GLY A 1 110 ? -8.322 7.418 -11.083 1.00 90.62 110 GLY A CA 1
ATOM 866 C C . GLY A 1 110 ? -7.697 7.424 -9.686 1.00 90.62 110 GLY A C 1
ATOM 867 O O . GLY A 1 110 ? -8.305 7.917 -8.740 1.00 90.62 110 GLY A O 1
ATOM 868 N N . GLY A 1 111 ? -6.492 6.877 -9.535 1.00 92.38 111 GLY A N 1
ATOM 869 C CA . GLY A 1 111 ? -5.791 6.786 -8.257 1.00 92.38 111 GLY A CA 1
ATOM 870 C C . GLY A 1 111 ? -6.161 5.546 -7.441 1.00 92.38 111 GLY A C 1
ATOM 871 O O . GLY A 1 111 ? -7.178 4.888 -7.652 1.00 92.38 111 GLY A O 1
ATOM 872 N N . HIS A 1 112 ? -5.289 5.195 -6.498 1.00 94.69 112 HIS A N 1
ATOM 873 C CA . HIS A 1 112 ? -5.398 3.936 -5.761 1.00 94.69 112 HIS A CA 1
ATOM 874 C C . HIS A 1 112 ? -6.496 3.935 -4.681 1.00 94.69 112 HIS A C 1
ATOM 876 O O . HIS A 1 112 ? -6.812 2.873 -4.153 1.00 94.69 112 HIS A O 1
ATOM 882 N N . GLY A 1 113 ? -7.104 5.082 -4.360 1.00 96.12 113 GLY A N 1
ATOM 883 C CA . GLY A 1 113 ? -8.250 5.171 -3.443 1.00 96.12 113 GLY A CA 1
ATOM 884 C C . GLY A 1 113 ? -9.506 4.449 -3.933 1.00 96.12 113 GLY A C 1
ATOM 885 O O . GLY A 1 113 ? -10.331 4.040 -3.118 1.00 96.12 113 GLY A O 1
ATOM 886 N N . ALA A 1 114 ? -9.606 4.186 -5.241 1.00 96.31 114 ALA A N 1
ATOM 887 C CA . ALA A 1 114 ? -10.719 3.458 -5.841 1.00 96.31 114 ALA A CA 1
ATOM 888 C C . ALA A 1 114 ? -10.841 2.021 -5.311 1.00 96.31 114 ALA A C 1
ATOM 890 O O . ALA A 1 114 ? -11.908 1.416 -5.426 1.00 96.31 114 ALA A O 1
ATOM 891 N N . ILE A 1 115 ? -9.778 1.486 -4.695 1.00 97.94 115 ILE A N 1
ATOM 892 C CA . ILE A 1 115 ? -9.734 0.130 -4.145 1.00 97.94 115 ILE A CA 1
ATOM 893 C C . ILE A 1 115 ? -10.902 -0.167 -3.204 1.00 97.94 115 ILE A C 1
ATOM 895 O O . ILE A 1 115 ? -11.426 -1.273 -3.244 1.00 97.94 115 ILE A O 1
ATOM 899 N N . TRP A 1 116 ? -11.356 0.806 -2.410 1.00 98.12 116 TRP A N 1
ATOM 900 C CA . TRP A 1 116 ? -12.403 0.593 -1.408 1.00 98.12 116 TRP A CA 1
ATOM 901 C C . TRP A 1 116 ? -13.787 0.449 -2.036 1.00 98.12 116 TRP A C 1
ATOM 903 O O . TRP A 1 116 ? -14.483 -0.537 -1.788 1.00 98.12 116 TRP A O 1
ATOM 913 N N . LYS A 1 117 ? -14.160 1.389 -2.912 1.00 97.62 117 LYS A N 1
ATOM 914 C CA . LYS A 1 117 ? -15.412 1.314 -3.672 1.00 97.62 117 LYS A CA 1
ATOM 915 C C . LYS A 1 117 ? -15.440 0.083 -4.575 1.00 97.62 117 LYS A C 1
ATOM 917 O O . LYS A 1 117 ? -16.428 -0.642 -4.594 1.00 97.62 117 LYS A O 1
ATOM 922 N N . LEU A 1 118 ? -14.338 -0.199 -5.272 1.00 97.44 118 LEU A N 1
ATOM 923 C CA . LEU A 1 118 ? -14.238 -1.354 -6.164 1.00 97.44 118 LEU A CA 1
ATOM 924 C C . LEU A 1 118 ? -14.272 -2.680 -5.407 1.00 97.44 118 LEU A C 1
ATOM 926 O O . LEU A 1 118 ? -14.914 -3.617 -5.871 1.00 97.44 118 LEU A O 1
ATOM 930 N N . ALA A 1 119 ? -13.624 -2.773 -4.244 1.00 98.19 119 ALA A N 1
ATOM 931 C CA . ALA A 1 119 ? -13.701 -3.965 -3.410 1.00 98.19 119 ALA A CA 1
ATOM 932 C C . ALA A 1 119 ? -15.146 -4.249 -2.973 1.00 98.19 119 ALA A C 1
ATOM 934 O O . ALA A 1 119 ? -15.557 -5.409 -2.980 1.00 98.19 119 ALA A O 1
ATOM 935 N N . CYS A 1 120 ? -15.927 -3.207 -2.673 1.00 97.88 120 CYS A N 1
ATOM 936 C CA . CYS A 1 120 ? -17.358 -3.328 -2.400 1.00 97.88 120 CYS A CA 1
ATOM 937 C C . CYS A 1 120 ? -18.133 -3.778 -3.648 1.00 97.88 120 CYS A C 1
ATOM 939 O O . CYS A 1 120 ? -18.777 -4.822 -3.637 1.00 97.88 120 CYS A O 1
ATOM 941 N N . ASP A 1 121 ? -18.014 -3.048 -4.757 1.00 97.56 121 ASP A N 1
ATOM 942 C CA . ASP A 1 121 ? -18.795 -3.307 -5.976 1.00 97.56 121 ASP A CA 1
ATOM 943 C C . ASP A 1 121 ? -18.505 -4.673 -6.609 1.00 97.56 121 ASP A C 1
ATOM 945 O O . ASP A 1 121 ? -19.365 -5.273 -7.251 1.00 97.56 121 ASP A O 1
ATOM 949 N N . ARG A 1 122 ? -17.275 -5.172 -6.455 1.00 97.88 122 ARG A N 1
ATOM 950 C CA . ARG A 1 122 ? -16.819 -6.443 -7.038 1.00 97.88 122 ARG A CA 1
ATOM 951 C C . ARG A 1 122 ? -16.955 -7.630 -6.079 1.00 97.88 122 ARG A C 1
ATOM 953 O O . ARG A 1 122 ? -16.495 -8.735 -6.407 1.00 97.88 122 ARG A O 1
ATOM 960 N N . GLY A 1 123 ? -17.568 -7.422 -4.914 1.00 98.19 123 GLY A N 1
ATOM 961 C CA . GLY A 1 123 ? -17.810 -8.463 -3.916 1.00 98.19 123 GLY A CA 1
ATOM 962 C C . GLY A 1 123 ? -16.534 -9.008 -3.262 1.00 98.19 123 GLY A C 1
ATOM 963 O O . GLY A 1 123 ? -16.465 -10.191 -2.920 1.00 98.19 123 GLY A O 1
ATOM 964 N N . VAL A 1 124 ? -15.468 -8.202 -3.194 1.00 98.62 124 VAL A N 1
ATOM 965 C CA . VAL A 1 124 ? -14.160 -8.605 -2.650 1.00 98.62 124 VAL A CA 1
ATOM 966 C C . VAL A 1 124 ? -14.223 -8.716 -1.129 1.00 98.62 124 VAL A C 1
ATOM 968 O O . VAL A 1 124 ? -13.654 -9.658 -0.579 1.00 98.62 124 VAL A O 1
ATOM 971 N N . PHE A 1 125 ? -14.937 -7.814 -0.448 1.00 98.56 125 PHE A N 1
ATOM 972 C CA . PHE A 1 125 ? -15.126 -7.899 1.005 1.00 98.56 125 PHE A CA 1
ATOM 973 C C . PHE A 1 125 ? -15.875 -9.178 1.391 1.00 98.56 125 PHE A C 1
ATOM 975 O O . PHE A 1 125 ? -15.398 -9.946 2.222 1.00 98.56 125 PHE A O 1
ATOM 982 N N . GLU A 1 126 ? -16.974 -9.489 0.704 1.00 98.38 126 GLU A N 1
ATOM 983 C CA . GLU A 1 126 ? -17.754 -10.715 0.884 1.00 98.38 126 GLU A CA 1
ATOM 984 C C . GLU A 1 126 ? -16.904 -11.960 0.636 1.00 98.38 126 GLU A C 1
ATOM 986 O O . GLU A 1 126 ? -16.983 -12.940 1.380 1.00 98.38 126 GLU A O 1
ATOM 991 N N . TRP A 1 127 ? -16.059 -11.925 -0.395 1.00 98.56 127 TRP A N 1
ATOM 992 C CA . TRP A 1 127 ? -15.109 -12.995 -0.668 1.00 98.56 127 TRP A CA 1
ATOM 993 C C . TRP A 1 127 ? -14.084 -13.163 0.468 1.00 98.56 127 TRP A C 1
ATOM 995 O O . TRP A 1 127 ? -13.838 -14.295 0.890 1.00 98.56 127 TRP A O 1
ATOM 1005 N N . LEU A 1 128 ? -13.548 -12.075 1.034 1.00 98.44 128 LEU A N 1
ATOM 1006 C CA . LEU A 1 128 ? -12.656 -12.126 2.200 1.00 98.44 128 LEU A CA 1
ATOM 1007 C C . LEU A 1 128 ? -13.365 -12.670 3.454 1.00 98.44 128 LEU A C 1
ATOM 1009 O O . LEU A 1 128 ? -12.781 -13.483 4.179 1.00 98.44 128 LEU A O 1
ATOM 1013 N N . TYR A 1 129 ? -14.629 -12.302 3.689 1.00 98.38 129 TYR A N 1
ATOM 1014 C CA . TYR A 1 129 ? -15.421 -12.827 4.809 1.00 98.38 129 TYR A CA 1
ATOM 1015 C C . TYR A 1 129 ? -15.680 -14.327 4.689 1.00 98.38 129 TYR A C 1
ATOM 1017 O O . TYR A 1 129 ? -15.567 -15.042 5.683 1.00 98.38 129 TYR A O 1
ATOM 1025 N N . ARG A 1 130 ? -15.938 -14.841 3.477 1.00 97.50 130 ARG A N 1
ATOM 1026 C CA . ARG A 1 130 ? -16.055 -16.294 3.237 1.00 97.50 130 ARG A CA 1
ATOM 1027 C C . ARG A 1 130 ? -14.762 -17.049 3.556 1.00 97.50 130 ARG A C 1
ATOM 1029 O O . ARG A 1 130 ? -14.822 -18.210 3.942 1.00 97.50 130 ARG A O 1
ATOM 1036 N N . HIS A 1 131 ? -13.609 -16.383 3.475 1.00 96.88 131 HIS A N 1
ATOM 1037 C CA . HIS A 1 131 ? -12.319 -16.918 3.927 1.00 96.88 131 HIS A CA 1
ATOM 1038 C C . HIS A 1 131 ? -12.069 -16.710 5.433 1.00 96.88 131 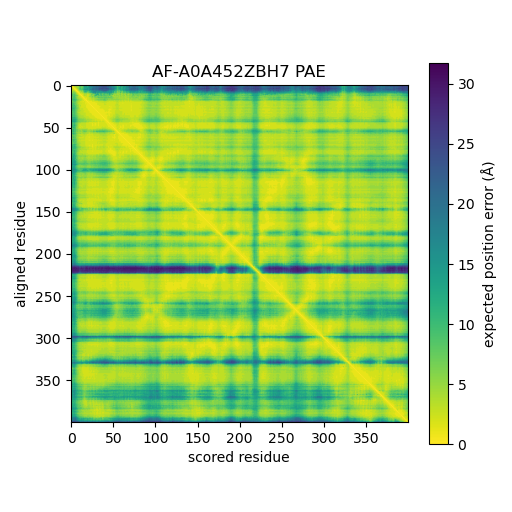HIS A C 1
ATOM 1040 O O . HIS A 1 131 ? -10.964 -16.976 5.919 1.00 96.88 131 HIS A O 1
ATOM 1046 N N . GLY A 1 132 ? -13.051 -16.209 6.187 1.00 96.31 132 GLY A N 1
ATOM 1047 C CA . GLY A 1 132 ? -12.963 -15.964 7.627 1.00 96.31 132 GLY A CA 1
ATOM 1048 C C . GLY A 1 132 ? -12.035 -14.808 8.007 1.00 96.31 132 GLY A C 1
ATOM 1049 O O . GLY A 1 132 ? -11.459 -14.825 9.096 1.00 96.31 132 GLY A O 1
ATOM 1050 N N . ARG A 1 133 ? -11.816 -13.837 7.110 1.00 97.19 133 ARG A N 1
ATOM 1051 C CA . ARG A 1 133 ? -10.957 -12.676 7.387 1.00 97.19 133 ARG A CA 1
ATOM 1052 C C . ARG A 1 133 ? -11.754 -11.546 8.039 1.00 97.19 133 ARG A C 1
ATOM 1054 O O . ARG A 1 133 ? -12.883 -11.285 7.647 1.00 97.19 133 ARG A O 1
ATOM 1061 N N . LYS A 1 134 ? -11.136 -10.867 9.012 1.00 96.88 134 LYS A N 1
ATOM 1062 C CA . LYS A 1 134 ? -11.694 -9.690 9.711 1.00 96.88 134 LYS A CA 1
ATOM 1063 C C . LYS A 1 134 ? -10.950 -8.395 9.384 1.00 96.88 134 L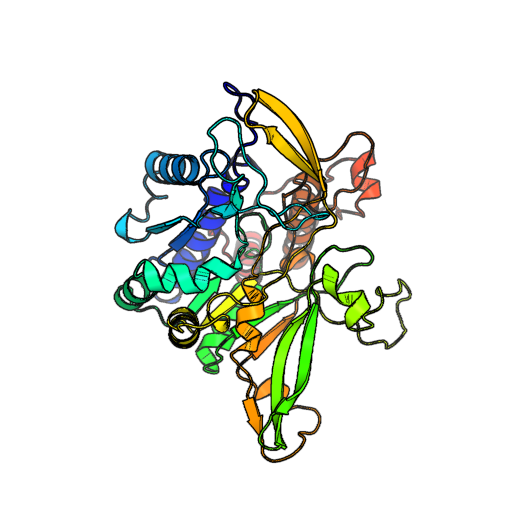YS A C 1
ATOM 1065 O O . LYS A 1 134 ? -11.565 -7.351 9.247 1.00 96.88 134 LYS A O 1
ATOM 1070 N N . GLY A 1 135 ? -9.637 -8.490 9.200 1.00 97.69 135 GLY A N 1
ATOM 1071 C CA . GLY A 1 135 ? -8.776 -7.386 8.789 1.00 97.69 135 GLY A CA 1
ATOM 1072 C C . GLY A 1 135 ? -7.862 -7.799 7.640 1.00 97.69 135 GLY A C 1
ATOM 1073 O O . GLY A 1 135 ? -7.706 -8.992 7.353 1.00 97.69 135 GLY A O 1
ATOM 1074 N N . ALA A 1 136 ? -7.243 -6.814 6.999 1.00 98.00 136 ALA A N 1
ATOM 1075 C CA . ALA A 1 136 ? -6.253 -7.015 5.949 1.00 98.00 136 ALA A CA 1
ATOM 1076 C C . ALA A 1 136 ? -5.077 -6.050 6.105 1.00 98.00 136 ALA A C 1
ATOM 1078 O O . ALA A 1 136 ? -5.203 -4.974 6.686 1.00 98.00 136 ALA A O 1
ATOM 1079 N N . THR A 1 137 ? -3.930 -6.434 5.546 1.00 97.25 137 THR A N 1
ATOM 1080 C CA . THR A 1 137 ? -2.851 -5.491 5.263 1.00 97.25 137 THR A CA 1
ATOM 1081 C C . THR A 1 137 ? -2.891 -5.103 3.791 1.00 97.25 137 THR A C 1
ATOM 1083 O O . THR A 1 137 ? -3.049 -5.955 2.916 1.00 97.25 137 THR A O 1
ATOM 1086 N N . VAL A 1 138 ? -2.764 -3.809 3.511 1.00 97.56 138 VAL A N 1
ATOM 1087 C CA . VAL A 1 138 ? -2.829 -3.241 2.160 1.00 97.56 138 VAL A CA 1
ATOM 1088 C C . VAL A 1 138 ? -1.519 -2.524 1.882 1.00 97.56 138 VAL A C 1
ATOM 1090 O O . VAL A 1 138 ? -1.054 -1.742 2.706 1.00 97.56 138 VAL A O 1
ATOM 1093 N N . ARG A 1 139 ? -0.887 -2.810 0.741 1.00 94.75 139 ARG A N 1
ATOM 1094 C CA . ARG A 1 139 ? 0.402 -2.210 0.373 1.00 94.75 139 ARG A CA 1
ATOM 1095 C C . ARG A 1 139 ? 0.587 -2.116 -1.135 1.00 94.75 139 ARG A C 1
ATOM 1097 O O . ARG A 1 139 ? -0.029 -2.858 -1.895 1.00 94.75 139 ARG A O 1
ATOM 1104 N N . GLN A 1 140 ? 1.493 -1.239 -1.558 1.00 91.00 140 GLN A N 1
ATOM 1105 C CA . GLN A 1 140 ? 1.923 -1.138 -2.953 1.00 91.00 140 GLN A CA 1
ATOM 1106 C C . GLN A 1 140 ? 2.899 -2.265 -3.321 1.00 91.00 140 GLN A C 1
ATOM 1108 O O . GLN A 1 140 ? 3.772 -2.620 -2.529 1.00 91.00 140 GLN A O 1
ATOM 1113 N N . VAL A 1 141 ? 2.795 -2.780 -4.552 1.00 90.94 141 VAL A N 1
ATOM 1114 C CA . VAL A 1 141 ? 3.615 -3.908 -5.037 1.00 90.94 141 VAL A CA 1
ATOM 1115 C C . VAL A 1 141 ? 5.119 -3.602 -5.081 1.00 90.94 141 VAL A C 1
ATOM 1117 O O . VAL A 1 141 ? 5.950 -4.494 -4.979 1.00 90.94 141 VAL A O 1
ATOM 1120 N N . SER A 1 142 ? 5.474 -2.326 -5.223 1.00 90.12 142 SER A N 1
ATOM 1121 C CA . SER A 1 142 ? 6.843 -1.877 -5.478 1.00 90.12 142 SER A CA 1
ATOM 1122 C C . SER A 1 142 ? 7.756 -1.855 -4.252 1.00 90.12 142 SER A C 1
ATOM 1124 O O . SER A 1 142 ? 8.950 -1.628 -4.412 1.00 90.12 142 SER A O 1
ATOM 1126 N N . ASN A 1 143 ? 7.207 -1.975 -3.040 1.00 92.12 143 ASN A N 1
ATOM 1127 C CA . ASN A 1 143 ? 7.978 -1.875 -1.802 1.00 92.12 143 ASN A CA 1
ATOM 1128 C C . ASN A 1 143 ? 8.508 -3.255 -1.392 1.00 92.12 143 ASN A C 1
ATOM 1130 O O . ASN A 1 143 ? 7.748 -4.097 -0.908 1.00 92.12 143 ASN A O 1
ATOM 1134 N N . VAL A 1 144 ? 9.812 -3.462 -1.572 1.00 89.50 144 VAL A N 1
ATOM 1135 C CA . VAL A 1 144 ? 10.471 -4.768 -1.401 1.00 89.50 144 VAL A CA 1
ATOM 1136 C C . VAL A 1 144 ? 10.885 -5.069 0.038 1.00 89.50 144 VAL A C 1
ATOM 1138 O O . VAL A 1 144 ? 11.171 -6.217 0.355 1.00 89.50 144 VAL A O 1
ATOM 1141 N N . VAL A 1 145 ? 10.888 -4.067 0.924 1.00 89.75 145 VAL A N 1
ATOM 1142 C CA . VAL A 1 145 ? 11.300 -4.228 2.335 1.00 89.75 145 VAL A CA 1
ATOM 1143 C C . VAL A 1 145 ? 10.125 -4.263 3.313 1.00 89.75 145 VAL A C 1
ATOM 1145 O O . VAL A 1 145 ? 10.297 -4.569 4.484 1.00 89.75 145 VAL A O 1
ATOM 1148 N N . ALA A 1 146 ? 8.897 -4.014 2.850 1.00 85.88 146 ALA A N 1
ATOM 1149 C CA . ALA A 1 146 ? 7.703 -3.928 3.699 1.00 85.88 146 ALA A CA 1
ATOM 1150 C C . ALA A 1 146 ? 7.441 -5.162 4.591 1.00 85.88 146 ALA A C 1
ATOM 1152 O O . ALA A 1 146 ? 6.641 -5.089 5.520 1.00 85.88 146 ALA A O 1
ATOM 1153 N N . ALA A 1 147 ? 8.035 -6.312 4.269 1.00 80.31 147 ALA A N 1
ATOM 1154 C CA . ALA A 1 147 ? 7.856 -7.578 4.974 1.00 80.31 147 ALA A CA 1
ATOM 1155 C C . ALA A 1 147 ? 9.154 -8.145 5.577 1.00 80.31 147 ALA A C 1
ATOM 1157 O O . ALA A 1 147 ? 9.139 -9.287 6.029 1.00 80.31 147 ALA A O 1
ATOM 1158 N N . THR A 1 148 ? 10.257 -7.391 5.578 1.00 73.25 148 THR A N 1
ATOM 1159 C CA . THR A 1 148 ? 11.562 -7.912 6.018 1.00 73.25 148 THR A CA 1
ATOM 1160 C C . THR A 1 148 ? 11.724 -7.967 7.534 1.00 73.25 148 THR A C 1
ATOM 1162 O O . THR A 1 148 ? 12.709 -8.529 7.996 1.00 73.25 148 THR A O 1
ATOM 1165 N N . ASP A 1 149 ? 10.802 -7.383 8.303 1.00 81.44 149 ASP A N 1
ATOM 1166 C CA . ASP A 1 149 ? 10.848 -7.316 9.768 1.00 81.44 149 ASP A CA 1
ATOM 1167 C C . ASP A 1 149 ? 9.426 -7.376 10.385 1.00 81.44 149 ASP A C 1
ATOM 1169 O O . ASP A 1 149 ? 8.433 -7.636 9.698 1.00 81.44 149 ASP A O 1
ATOM 1173 N N . LEU A 1 150 ? 9.307 -7.136 11.693 1.00 88.69 150 LEU A N 1
ATOM 1174 C CA . LEU A 1 150 ? 8.078 -7.221 12.476 1.00 88.69 150 LEU A CA 1
ATOM 1175 C C . LEU A 1 150 ? 7.015 -6.173 12.102 1.00 88.69 150 LEU A C 1
ATOM 1177 O O . LEU A 1 150 ? 5.849 -6.381 12.425 1.00 88.69 150 LEU A O 1
ATOM 1181 N N . THR A 1 151 ? 7.362 -5.073 11.420 1.00 92.38 151 THR A N 1
ATOM 1182 C CA . THR A 1 151 ? 6.467 -3.915 11.200 1.00 92.38 151 THR A CA 1
ATOM 1183 C C . THR A 1 151 ? 5.085 -4.307 10.674 1.00 92.38 151 THR A C 1
ATOM 1185 O O . THR A 1 151 ? 4.072 -3.920 11.251 1.00 92.38 151 THR A O 1
ATOM 1188 N N . LEU A 1 152 ? 5.022 -5.113 9.607 1.00 92.81 152 LEU A N 1
ATOM 1189 C CA . LEU A 1 152 ? 3.754 -5.520 8.988 1.00 92.81 152 LEU A CA 1
ATOM 1190 C C . LEU A 1 152 ? 2.892 -6.376 9.929 1.00 92.81 152 LEU A C 1
ATOM 1192 O O . LEU A 1 152 ? 1.665 -6.288 9.910 1.00 92.81 152 LEU A O 1
ATOM 1196 N N . MET A 1 153 ? 3.533 -7.200 10.758 1.00 92.31 153 MET A N 1
ATOM 1197 C CA . MET A 1 153 ? 2.851 -8.058 11.726 1.00 92.31 153 MET A CA 1
ATOM 1198 C C . MET A 1 153 ? 2.438 -7.311 12.984 1.00 92.31 153 MET A C 1
ATOM 1200 O O . MET A 1 153 ? 1.353 -7.568 13.493 1.00 92.31 153 MET A O 1
ATOM 1204 N N . ALA A 1 154 ? 3.253 -6.370 13.460 1.00 94.75 154 ALA A N 1
ATOM 1205 C CA . ALA A 1 154 ? 2.884 -5.460 14.535 1.00 94.75 154 ALA A CA 1
ATOM 1206 C C . ALA A 1 154 ? 1.668 -4.619 14.126 1.00 94.75 154 ALA A C 1
ATOM 1208 O O . ALA A 1 154 ? 0.712 -4.516 14.889 1.00 94.75 154 ALA A O 1
ATOM 1209 N N . LEU A 1 155 ? 1.661 -4.112 12.889 1.00 96.56 155 LEU A N 1
ATOM 1210 C CA . LEU A 1 155 ? 0.542 -3.369 12.315 1.00 96.56 155 LEU A CA 1
ATOM 1211 C C . LEU A 1 155 ? -0.755 -4.193 12.338 1.00 96.56 155 LEU A C 1
ATOM 1213 O O . LEU A 1 155 ? -1.756 -3.753 12.896 1.00 96.56 155 LEU A O 1
ATOM 1217 N N . ALA A 1 156 ? -0.731 -5.418 11.805 1.00 96.06 156 ALA A N 1
ATOM 1218 C CA . ALA A 1 156 ? -1.898 -6.301 11.830 1.00 96.06 156 ALA A CA 1
ATOM 1219 C C . ALA A 1 156 ? -2.296 -6.730 13.255 1.00 96.06 156 ALA A C 1
ATOM 1221 O O . ALA A 1 156 ? -3.479 -6.791 13.585 1.00 96.06 156 ALA A O 1
ATOM 1222 N N . GLY A 1 157 ? -1.309 -7.022 14.103 1.00 96.50 157 GLY A N 1
ATOM 1223 C CA . GLY A 1 157 ? -1.505 -7.481 15.473 1.00 96.50 157 GLY A CA 1
ATOM 1224 C C . GLY A 1 157 ? -2.155 -6.425 16.360 1.00 96.50 157 GLY A C 1
ATOM 1225 O O . GLY A 1 157 ? -3.103 -6.748 17.069 1.00 96.50 157 GLY A O 1
ATOM 1226 N N . ILE A 1 158 ? -1.702 -5.169 16.292 1.00 97.25 158 ILE A N 1
ATOM 1227 C CA . ILE A 1 158 ? -2.316 -4.049 17.022 1.00 97.25 158 ILE A CA 1
ATOM 1228 C C . ILE A 1 158 ? -3.747 -3.831 16.533 1.00 97.25 158 ILE A C 1
ATOM 1230 O O . ILE A 1 158 ? -4.661 -3.752 17.354 1.00 97.25 158 ILE A O 1
ATOM 1234 N N . GLY A 1 159 ? -3.936 -3.811 15.209 1.00 97.62 159 GLY A N 1
ATOM 1235 C CA . GLY A 1 159 ? -5.241 -3.642 14.584 1.00 97.62 159 GLY A CA 1
ATOM 1236 C C . GLY A 1 159 ? -6.282 -4.632 15.104 1.00 97.62 159 GLY A C 1
ATOM 1237 O O . GLY A 1 159 ? -7.334 -4.234 15.599 1.00 97.62 159 GLY A O 1
ATOM 1238 N N . LEU A 1 160 ? -5.938 -5.922 15.076 1.00 96.75 160 LEU A N 1
ATOM 1239 C CA . LEU A 1 160 ? -6.816 -7.001 15.530 1.00 96.75 160 LEU A CA 1
ATOM 1240 C C . LEU A 1 160 ? -6.961 -7.062 17.055 1.00 96.75 160 LEU A C 1
ATOM 1242 O O . LEU A 1 160 ? -8.057 -7.303 17.551 1.00 96.75 160 LEU A O 1
ATOM 1246 N N . ARG A 1 161 ? -5.874 -6.875 17.817 1.00 96.75 161 ARG A N 1
ATOM 1247 C CA . ARG A 1 161 ? -5.890 -7.005 19.285 1.00 96.75 161 ARG A CA 1
ATOM 1248 C C . ARG A 1 161 ? -6.705 -5.905 19.956 1.00 96.75 161 ARG A C 1
ATOM 1250 O O . ARG A 1 161 ? -7.328 -6.160 20.983 1.00 96.75 161 ARG A O 1
ATOM 1257 N N . HIS A 1 162 ? -6.667 -4.699 19.400 1.00 96.50 162 HIS A N 1
ATOM 1258 C CA . HIS A 1 162 ? -7.302 -3.518 19.981 1.00 96.50 162 HIS A CA 1
ATOM 1259 C C . HIS A 1 162 ? -8.538 -3.055 19.200 1.00 96.50 162 HIS A C 1
ATOM 1261 O O . HIS A 1 162 ? -9.011 -1.951 19.448 1.00 96.50 162 HIS A O 1
ATOM 1267 N N . ASN A 1 163 ? -9.053 -3.880 18.276 1.00 96.38 163 ASN A N 1
ATOM 1268 C CA . ASN A 1 163 ? -10.218 -3.580 17.433 1.00 96.38 163 ASN A CA 1
ATOM 1269 C C . ASN A 1 163 ? -10.131 -2.200 16.756 1.00 96.38 163 ASN A C 1
ATOM 1271 O O . ASN A 1 163 ? -11.106 -1.453 16.707 1.00 96.38 163 ASN A O 1
ATOM 1275 N N . LYS A 1 164 ? -8.941 -1.839 16.269 1.00 98.12 164 LYS A N 1
ATOM 1276 C CA . LYS A 1 164 ? -8.728 -0.575 15.556 1.00 98.12 164 LYS A CA 1
ATOM 1277 C C . LYS A 1 164 ? -9.279 -0.689 14.137 1.00 98.12 164 LYS A C 1
ATOM 1279 O O . LYS A 1 164 ? -9.303 -1.782 13.574 1.00 98.12 164 LYS A O 1
ATOM 1284 N N . LYS A 1 165 ? -9.677 0.434 13.535 1.00 98.56 165 LYS A N 1
ATOM 1285 C CA . LYS A 1 165 ? -10.237 0.470 12.172 1.00 98.56 165 LYS A CA 1
ATOM 1286 C C . LYS A 1 165 ? -9.167 0.615 11.097 1.00 98.56 165 LYS A C 1
ATOM 1288 O O . LYS A 1 165 ? -9.286 0.018 10.029 1.00 98.56 165 LYS A O 1
ATOM 1293 N N . LEU A 1 166 ? -8.112 1.384 11.370 1.00 98.62 166 LEU A N 1
ATOM 1294 C CA . LEU A 1 166 ? -7.051 1.645 10.397 1.00 98.62 166 LEU A CA 1
ATOM 1295 C C . LEU A 1 166 ? -5.703 1.866 11.083 1.00 98.62 166 LEU A C 1
ATOM 1297 O O . LEU A 1 166 ? -5.616 2.550 12.096 1.00 98.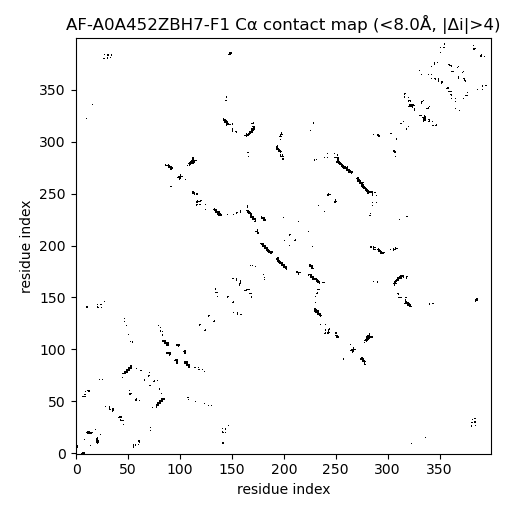62 166 LEU A O 1
ATOM 1301 N N . GLY A 1 167 ? -4.636 1.317 10.514 1.00 98.38 167 GLY A N 1
ATOM 1302 C CA . GLY A 1 167 ? -3.272 1.550 10.981 1.00 98.38 167 GLY A CA 1
ATOM 1303 C C . GLY A 1 167 ? -2.349 1.965 9.851 1.00 98.38 167 GLY A C 1
ATOM 1304 O O . GLY A 1 167 ? -2.476 1.439 8.748 1.00 98.38 167 GLY A O 1
ATOM 1305 N N . PHE A 1 168 ? -1.369 2.819 10.140 1.00 98.19 168 PHE A N 1
ATOM 1306 C CA . PHE A 1 168 ? -0.310 3.199 9.203 1.00 98.19 168 PHE A CA 1
ATOM 1307 C C . PHE A 1 168 ? 1.046 2.668 9.663 1.00 98.19 168 PHE A C 1
ATOM 1309 O O . PHE A 1 168 ? 1.474 2.954 10.783 1.00 98.19 168 PHE A O 1
ATOM 1316 N N . ALA A 1 169 ? 1.783 1.976 8.792 1.00 97.12 169 ALA A N 1
ATOM 1317 C CA . ALA A 1 169 ? 3.222 1.844 9.003 1.00 97.12 169 ALA A CA 1
ATOM 1318 C C . ALA A 1 169 ? 3.910 3.145 8.569 1.00 97.12 169 ALA A C 1
ATOM 1320 O O . ALA A 1 169 ? 3.733 3.612 7.441 1.00 97.12 169 ALA A O 1
ATOM 1321 N N . SER A 1 170 ? 4.694 3.727 9.466 1.00 95.81 170 SER A N 1
ATOM 1322 C CA . SER A 1 170 ? 5.363 5.011 9.275 1.00 95.81 170 SER A CA 1
ATOM 1323 C C . SER A 1 170 ? 6.853 4.907 9.572 1.00 95.81 170 SER A C 1
ATOM 1325 O O . SER A 1 170 ? 7.320 3.950 10.192 1.00 95.81 170 SER A O 1
ATOM 1327 N N . CYS A 1 171 ? 7.602 5.905 9.123 1.00 93.94 171 CYS A N 1
ATOM 1328 C CA . CYS A 1 171 ? 9.031 6.025 9.387 1.00 93.94 171 CYS A CA 1
ATOM 1329 C C . CYS A 1 171 ? 9.459 7.497 9.378 1.00 93.94 171 CYS A C 1
ATOM 1331 O O . CYS A 1 171 ? 8.627 8.396 9.225 1.00 93.94 171 CYS A O 1
ATOM 1333 N N . GLU A 1 172 ? 10.758 7.737 9.536 1.00 91.88 172 GLU A N 1
ATOM 1334 C CA . GLU A 1 172 ? 11.348 9.072 9.430 1.00 91.88 172 GLU A CA 1
ATOM 1335 C C . GLU A 1 172 ? 11.040 9.690 8.057 1.00 91.88 172 GLU A C 1
ATOM 1337 O O . GLU A 1 172 ? 11.179 9.029 7.020 1.00 91.88 172 GLU A O 1
ATOM 1342 N N . ARG A 1 173 ? 10.644 10.966 8.030 1.00 88.69 173 ARG A N 1
ATOM 1343 C CA . ARG A 1 173 ? 10.521 11.726 6.783 1.00 88.69 173 ARG A CA 1
ATOM 1344 C C . ARG A 1 173 ? 11.897 12.227 6.360 1.00 88.69 173 ARG A C 1
ATOM 1346 O O . ARG A 1 173 ? 12.615 12.823 7.158 1.00 88.69 173 ARG A O 1
ATOM 1353 N N . ARG A 1 174 ? 12.252 12.018 5.091 1.00 83.31 174 ARG A N 1
ATOM 1354 C CA . ARG A 1 174 ? 13.507 12.533 4.522 1.00 83.31 174 ARG A CA 1
ATOM 1355 C C . ARG A 1 174 ? 13.280 13.851 3.773 1.00 83.31 174 ARG A C 1
ATOM 1357 O O . ARG A 1 174 ? 12.247 13.974 3.112 1.00 83.31 174 ARG A O 1
ATOM 1364 N N . PRO A 1 175 ? 14.235 14.799 3.825 1.00 77.38 175 PRO A N 1
ATOM 1365 C CA . PRO A 1 175 ? 14.180 16.011 3.011 1.00 77.38 175 PRO A CA 1
ATOM 1366 C C . PRO A 1 175 ? 14.041 15.679 1.521 1.00 77.38 175 PRO A C 1
ATOM 1368 O O . PRO A 1 175 ? 14.727 14.788 1.013 1.00 77.38 175 PRO A O 1
ATOM 1371 N N . GLY A 1 176 ? 13.139 16.372 0.828 1.00 73.31 176 GLY A N 1
ATOM 1372 C CA . GLY A 1 176 ? 12.888 16.178 -0.604 1.00 73.31 176 GLY A CA 1
ATOM 1373 C C . GLY A 1 176 ? 12.170 14.871 -0.973 1.00 73.31 176 GLY A C 1
ATOM 1374 O O . GLY A 1 176 ? 12.034 14.563 -2.160 1.00 73.31 176 GLY A O 1
ATOM 1375 N N . ALA A 1 177 ? 11.701 14.088 0.006 1.00 77.25 177 ALA A N 1
ATOM 1376 C CA . ALA A 1 177 ? 10.883 12.910 -0.263 1.00 77.25 177 ALA A CA 1
ATOM 1377 C C . ALA A 1 177 ? 9.475 13.313 -0.737 1.00 77.25 177 ALA A C 1
ATOM 1379 O O . ALA A 1 177 ? 8.823 14.178 -0.160 1.00 77.25 177 ALA A O 1
ATOM 1380 N N . THR A 1 178 ? 8.981 12.639 -1.776 1.00 81.31 178 THR A N 1
ATOM 1381 C CA . THR A 1 178 ? 7.645 12.869 -2.365 1.00 81.31 178 THR A CA 1
ATOM 1382 C C . THR A 1 178 ? 6.603 11.924 -1.767 1.00 81.31 178 THR A C 1
ATOM 1384 O O . THR A 1 178 ? 5.909 11.193 -2.471 1.00 81.31 178 THR A O 1
ATOM 1387 N N . GLU A 1 179 ? 6.540 11.888 -0.440 1.00 87.44 179 GLU A N 1
ATOM 1388 C CA . GLU A 1 179 ? 5.611 11.060 0.331 1.00 87.44 179 GLU A CA 1
ATOM 1389 C C . GLU A 1 179 ? 4.749 11.935 1.240 1.00 87.44 179 GLU A C 1
ATOM 1391 O O . GLU A 1 179 ? 5.216 12.956 1.745 1.00 87.44 179 GLU A O 1
ATOM 1396 N N . GLY A 1 180 ? 3.487 11.546 1.434 1.00 91.62 180 GLY A N 1
ATOM 1397 C CA . GLY A 1 180 ? 2.618 12.190 2.414 1.00 91.62 180 GLY A CA 1
ATOM 1398 C C . GLY A 1 180 ? 3.116 11.988 3.846 1.00 91.62 180 GLY A C 1
ATOM 1399 O O . GLY A 1 180 ? 4.003 11.172 4.112 1.00 91.62 180 GLY A O 1
ATOM 1400 N N . VAL A 1 181 ? 2.520 12.717 4.784 1.00 94.81 181 VAL A N 1
ATOM 1401 C CA . VAL A 1 181 ? 2.789 12.559 6.217 1.00 94.81 181 VAL A CA 1
ATOM 1402 C C . VAL A 1 181 ? 1.541 12.172 6.980 1.00 94.81 181 VAL A C 1
ATOM 1404 O O . VAL A 1 181 ? 0.445 12.630 6.663 1.00 94.81 181 VAL A O 1
ATOM 1407 N N . ASN A 1 182 ? 1.729 11.365 8.018 1.00 96.06 182 ASN A N 1
ATOM 1408 C CA . ASN A 1 182 ? 0.671 11.026 8.950 1.00 96.06 182 ASN A CA 1
ATOM 1409 C C . ASN A 1 182 ? 0.594 12.079 10.055 1.00 96.06 182 ASN A C 1
ATOM 1411 O O . ASN A 1 182 ? 1.601 12.409 10.685 1.00 96.06 182 ASN A O 1
ATOM 1415 N N . VAL A 1 183 ? -0.605 12.599 10.289 1.00 94.44 183 VAL A N 1
ATOM 1416 C CA . VAL A 1 183 ? -0.873 13.678 11.242 1.00 94.44 183 VAL A CA 1
ATOM 1417 C C . VAL A 1 183 ? -2.041 13.303 12.139 1.00 94.44 183 VAL A C 1
ATOM 1419 O O . VAL A 1 183 ? -2.977 12.639 11.696 1.00 94.44 183 VAL A O 1
ATOM 1422 N N . LEU A 1 184 ? -2.005 13.759 13.389 1.00 94.12 184 LEU A N 1
ATOM 1423 C CA . LEU A 1 184 ? -3.185 13.785 14.244 1.00 94.12 184 LEU A CA 1
ATOM 1424 C C . LEU A 1 184 ? -4.006 15.026 13.883 1.00 94.12 184 LEU A C 1
ATOM 1426 O O . LEU A 1 184 ? -3.515 16.147 14.018 1.00 94.12 184 LEU A O 1
ATOM 1430 N N . ILE A 1 185 ? -5.240 14.828 13.429 1.00 92.56 185 ILE A N 1
ATOM 1431 C CA . ILE A 1 185 ? -6.210 15.908 13.264 1.00 92.56 185 ILE A CA 1
ATOM 1432 C C . ILE A 1 185 ? -6.981 16.079 14.565 1.00 92.56 185 ILE A C 1
ATOM 1434 O O . ILE A 1 185 ? -7.448 15.109 15.154 1.00 92.56 185 ILE A O 1
ATOM 1438 N N . GLU A 1 186 ? -7.140 17.338 14.953 1.00 93.38 186 GLU A N 1
ATOM 1439 C CA . GLU A 1 186 ? -8.096 17.812 15.944 1.00 93.38 186 GLU A CA 1
ATOM 1440 C C . GLU A 1 186 ? -8.951 18.886 15.264 1.00 93.38 186 GLU A C 1
ATOM 1442 O O . GLU A 1 186 ? -8.417 19.857 14.720 1.00 93.38 186 GLU A O 1
ATOM 1447 N N . LYS A 1 187 ? -10.274 18.722 15.269 1.00 93.94 187 LYS A N 1
ATOM 1448 C CA . LYS A 1 187 ? -11.208 19.719 14.722 1.00 93.94 187 LYS A CA 1
ATOM 1449 C C . LYS A 1 187 ? -12.547 19.674 15.451 1.00 93.94 187 LYS A C 1
ATOM 1451 O O . LYS A 1 187 ? -12.881 18.664 16.057 1.00 93.94 187 LYS A O 1
ATOM 1456 N N . GLN A 1 188 ? -13.330 20.744 15.358 1.00 94.88 188 GLN A N 1
ATOM 1457 C CA . GLN A 1 188 ? -14.740 20.710 15.752 1.00 94.88 188 GLN A CA 1
ATOM 1458 C C . GLN A 1 188 ? -15.613 20.336 14.555 1.00 94.88 188 GLN A C 1
ATOM 1460 O O . GLN A 1 188 ? -15.376 20.805 13.439 1.00 94.88 188 GLN A O 1
ATOM 1465 N N . ASN A 1 189 ? -16.613 19.490 14.786 1.00 93.19 189 ASN A N 1
ATOM 1466 C CA . ASN A 1 189 ? -17.635 19.186 13.794 1.00 93.19 189 ASN A CA 1
ATOM 1467 C C . ASN A 1 189 ? -18.788 20.204 13.843 1.00 93.19 189 ASN A C 1
ATOM 1469 O O . ASN A 1 189 ? -18.785 21.136 14.649 1.00 93.19 189 ASN A O 1
ATOM 1473 N N . LEU A 1 190 ? -19.771 20.042 12.953 1.00 92.12 190 LEU A N 1
ATOM 1474 C CA . LEU A 1 190 ? -20.906 20.967 12.833 1.00 92.12 190 LEU A CA 1
ATOM 1475 C C . LEU A 1 190 ? -21.788 21.013 14.092 1.00 92.12 190 LEU A C 1
ATOM 1477 O O . LEU A 1 190 ? -22.434 22.029 14.334 1.00 92.12 190 LEU A O 1
ATOM 1481 N N . ASP A 1 191 ? -21.766 19.956 14.904 1.00 94.00 191 ASP A N 1
ATOM 1482 C CA . ASP A 1 191 ? -22.501 19.856 16.168 1.00 94.00 191 ASP A CA 1
ATOM 1483 C C . ASP A 1 191 ? -21.711 20.441 17.358 1.00 94.00 191 ASP A C 1
ATOM 1485 O O . ASP A 1 191 ? -22.150 20.366 18.505 1.00 94.00 191 ASP A O 1
ATOM 1489 N N . GLY A 1 192 ? -20.526 21.014 17.110 1.00 93.94 192 GLY A N 1
ATOM 1490 C CA . GLY A 1 192 ? -19.643 21.576 18.136 1.00 93.94 192 GLY A CA 1
ATOM 1491 C C . GLY A 1 192 ? -18.857 20.535 18.941 1.00 93.94 192 GLY A C 1
ATOM 1492 O O . GLY A 1 192 ? -18.153 20.902 19.885 1.00 93.94 192 GLY A O 1
ATOM 1493 N N . LEU A 1 193 ? -18.946 19.252 18.577 1.00 96.31 193 LEU A N 1
ATOM 1494 C CA . LEU A 1 193 ? -18.175 18.172 19.193 1.00 96.31 193 LEU A CA 1
ATOM 1495 C C . LEU A 1 193 ? -16.752 18.136 18.626 1.00 96.31 193 LEU A C 1
ATOM 1497 O O . LEU A 1 193 ? -16.510 18.528 17.484 1.00 96.31 193 LEU A O 1
ATOM 1501 N N . TRP A 1 194 ? -15.806 17.642 19.420 1.00 96.31 194 TRP A N 1
ATOM 1502 C CA . TRP A 1 194 ? -14.409 17.509 19.018 1.00 96.31 194 TRP A CA 1
ATOM 1503 C C . TRP A 1 194 ? -14.169 16.169 18.331 1.00 96.31 194 TRP A C 1
ATOM 1505 O O . TRP A 1 194 ? -14.514 15.123 18.871 1.00 96.31 194 TRP A O 1
ATOM 1515 N N . GLU A 1 195 ? -13.557 16.201 17.153 1.00 96.62 195 GLU A N 1
ATOM 1516 C CA . GLU A 1 195 ? -13.175 15.031 16.370 1.00 96.62 195 GLU A CA 1
ATOM 1517 C C . GLU A 1 195 ? -11.658 14.866 16.340 1.00 96.62 195 GLU A C 1
ATOM 1519 O O . GLU A 1 195 ? -10.923 15.816 16.049 1.00 96.62 195 GLU A O 1
ATOM 1524 N N . TYR A 1 196 ? -11.221 13.632 16.589 1.00 97.31 196 TYR A N 1
ATOM 1525 C CA . TYR A 1 196 ? -9.823 13.228 16.572 1.00 97.31 196 TYR A CA 1
ATOM 1526 C C . TYR A 1 196 ? -9.610 12.006 15.692 1.00 97.31 196 TYR A C 1
ATOM 1528 O O . TYR A 1 196 ? -10.393 11.057 15.719 1.00 97.31 196 TYR A O 1
ATOM 1536 N N . GLY A 1 197 ? -8.506 12.001 14.958 1.00 96.88 197 GLY A N 1
ATOM 1537 C CA . GLY A 1 197 ? -8.091 10.855 14.163 1.00 96.88 197 GLY A CA 1
ATOM 1538 C C . GLY A 1 197 ? -6.743 11.097 13.512 1.00 96.88 197 GLY A C 1
ATOM 1539 O O . GLY A 1 197 ? -6.346 12.231 13.247 1.00 96.88 197 GLY A O 1
ATOM 1540 N N . ILE A 1 198 ? -6.024 10.015 13.265 1.00 96.94 198 ILE A N 1
ATOM 1541 C CA . ILE A 1 198 ? -4.793 10.030 12.494 1.00 96.94 198 ILE A CA 1
ATOM 1542 C C . ILE A 1 198 ? -5.166 9.872 11.027 1.00 96.94 198 ILE A C 1
ATOM 1544 O O . ILE A 1 198 ? -5.799 8.887 10.651 1.00 96.94 198 ILE A O 1
ATOM 1548 N N . THR A 1 199 ? -4.723 10.809 10.196 1.00 96.12 199 THR A N 1
ATOM 1549 C CA . THR A 1 199 ? -4.888 10.748 8.740 1.00 96.12 199 THR A CA 1
ATOM 1550 C C . THR A 1 199 ? -3.576 11.036 8.019 1.00 96.12 199 THR A C 1
ATOM 1552 O O . THR A 1 199 ? -2.559 11.314 8.650 1.00 96.12 199 THR A O 1
ATOM 1555 N N . CYS A 1 200 ? -3.607 10.981 6.690 1.00 95.75 200 CYS A N 1
ATOM 1556 C CA . CYS A 1 200 ? -2.496 11.328 5.822 1.00 95.75 200 CYS A CA 1
ATOM 1557 C C . CYS A 1 200 ? -2.773 12.638 5.078 1.00 95.75 200 CYS A C 1
ATOM 1559 O O . CYS A 1 200 ? -3.807 12.784 4.427 1.00 95.75 200 CYS A O 1
ATOM 1561 N N . ILE A 1 201 ? -1.812 13.559 5.119 1.00 93.31 201 ILE A N 1
ATOM 1562 C CA . ILE A 1 201 ? -1.764 14.726 4.234 1.00 93.31 201 ILE A CA 1
ATOM 1563 C C . ILE A 1 201 ? -0.761 14.427 3.125 1.00 93.31 201 ILE A C 1
ATOM 1565 O O . ILE A 1 201 ? 0.387 14.073 3.399 1.00 93.31 201 ILE A O 1
ATOM 1569 N N . GLU A 1 202 ? -1.178 14.570 1.869 1.00 90.31 202 GLU A N 1
ATOM 1570 C CA . GLU A 1 202 ? -0.299 14.347 0.723 1.00 90.31 202 GLU A CA 1
ATOM 1571 C C . GLU A 1 202 ? 0.744 15.452 0.563 1.00 90.31 202 GLU A C 1
ATOM 1573 O O . GLU A 1 202 ? 0.492 16.623 0.848 1.00 90.31 202 GLU A O 1
ATOM 1578 N N . TYR A 1 203 ? 1.910 15.095 0.017 1.00 86.75 203 TYR A N 1
ATOM 1579 C CA . TYR A 1 203 ? 3.014 16.043 -0.184 1.00 86.75 203 TYR A CA 1
ATOM 1580 C C . TYR A 1 203 ? 2.632 17.237 -1.066 1.00 86.75 203 TYR A C 1
ATOM 1582 O O . TYR A 1 203 ? 3.149 18.339 -0.899 1.00 86.75 203 TYR A O 1
ATOM 1590 N N . THR A 1 204 ? 1.694 17.038 -1.994 1.00 84.12 204 THR A N 1
ATOM 1591 C CA . THR A 1 204 ? 1.167 18.101 -2.857 1.00 84.12 204 THR A CA 1
ATOM 1592 C C . THR A 1 204 ? 0.334 19.134 -2.106 1.00 84.12 204 THR A C 1
ATOM 1594 O O . THR A 1 204 ? 0.100 20.211 -2.643 1.00 84.12 204 THR A O 1
ATOM 1597 N N . GLU A 1 205 ? -0.122 18.819 -0.894 1.00 87.38 205 GLU A N 1
ATOM 1598 C CA . GLU A 1 205 ? -0.922 19.704 -0.047 1.00 87.38 205 GLU A CA 1
ATOM 1599 C C . GLU A 1 205 ? -0.118 20.318 1.109 1.00 87.38 205 GLU A C 1
ATOM 1601 O O . GLU A 1 205 ? -0.672 21.093 1.884 1.00 87.38 205 GLU A O 1
ATOM 1606 N N . PHE A 1 206 ? 1.183 20.041 1.239 1.00 88.75 206 PHE A N 1
ATOM 1607 C CA . PHE A 1 206 ? 1.986 20.569 2.352 1.00 88.75 206 PHE A CA 1
ATOM 1608 C C . PHE A 1 206 ? 1.959 22.093 2.452 1.00 88.75 206 PHE A C 1
ATOM 1610 O O . PHE A 1 206 ? 1.831 22.621 3.554 1.00 88.75 206 PHE A O 1
ATOM 1617 N N . GLU A 1 207 ? 2.001 22.791 1.316 1.00 87.00 207 GLU A N 1
ATOM 1618 C CA . GLU A 1 207 ? 1.919 24.254 1.256 1.00 87.00 207 GLU A CA 1
ATOM 1619 C C . GLU A 1 207 ? 0.612 24.778 1.871 1.00 87.00 207 GLU A C 1
ATOM 1621 O O . GLU A 1 207 ? 0.633 25.686 2.698 1.00 87.00 207 GLU A O 1
ATOM 1626 N N . LYS A 1 208 ? -0.520 24.138 1.551 1.00 87.38 208 LYS A N 1
ATOM 1627 C CA . LYS A 1 208 ? -1.851 24.481 2.078 1.00 87.38 208 LYS A CA 1
ATOM 1628 C C . LYS A 1 208 ? -1.930 24.342 3.601 1.00 87.38 208 LYS A C 1
ATOM 1630 O O . LYS A 1 208 ? -2.663 25.091 4.238 1.00 87.38 208 LYS A O 1
ATOM 1635 N N . TYR A 1 209 ? -1.189 23.395 4.176 1.00 86.06 209 TYR A N 1
ATOM 1636 C CA . TYR A 1 209 ? -1.194 23.106 5.613 1.00 86.06 209 TYR A CA 1
ATOM 1637 C C . TYR A 1 209 ? 0.028 23.662 6.363 1.00 86.06 209 TYR A C 1
ATOM 1639 O O . TYR A 1 209 ? 0.196 23.368 7.544 1.00 86.06 209 TYR A O 1
ATOM 1647 N N . GLY A 1 210 ? 0.887 24.452 5.707 1.00 87.25 210 GLY A N 1
ATOM 1648 C CA . GLY A 1 210 ? 2.084 25.026 6.333 1.00 87.25 210 GLY A CA 1
ATOM 1649 C C . GLY A 1 210 ? 3.094 23.979 6.818 1.00 87.25 210 GLY A C 1
ATOM 1650 O O . GLY A 1 210 ? 3.831 24.224 7.772 1.00 87.25 210 GLY A O 1
ATOM 1651 N N . ILE A 1 211 ? 3.120 22.798 6.195 1.00 85.75 211 ILE A N 1
ATOM 1652 C CA . ILE A 1 211 ? 4.032 21.713 6.563 1.00 85.75 211 ILE A CA 1
ATOM 1653 C C . ILE A 1 211 ? 5.397 21.990 5.928 1.00 85.75 211 ILE A C 1
ATOM 1655 O O . ILE A 1 211 ? 5.5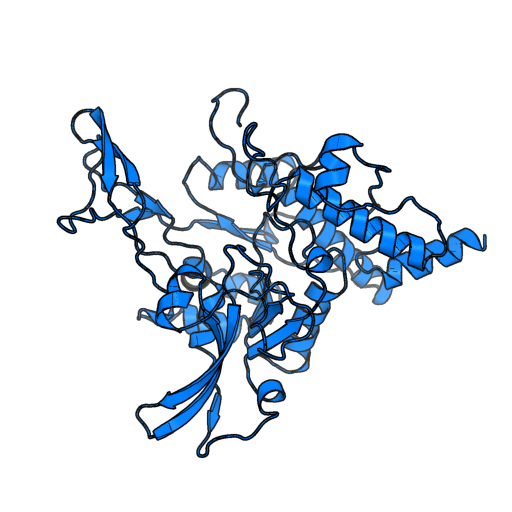74 21.843 4.719 1.00 85.75 211 ILE A O 1
ATOM 1659 N N . SER A 1 212 ? 6.373 22.369 6.751 1.00 81.69 212 SER A N 1
ATOM 1660 C CA . SER A 1 212 ? 7.741 22.635 6.307 1.00 81.69 212 SER A CA 1
ATOM 1661 C C . SER A 1 212 ? 8.517 21.355 5.986 1.00 81.69 212 SER A C 1
ATOM 1663 O O . SER A 1 212 ? 8.215 20.261 6.475 1.00 81.69 212 SER A O 1
ATOM 1665 N N . GLU A 1 213 ? 9.551 21.496 5.158 1.00 77.62 213 GLU A N 1
ATOM 1666 C CA . GLU A 1 213 ? 10.542 20.438 4.975 1.00 77.62 213 GLU A CA 1
ATOM 1667 C C . GLU A 1 213 ? 11.289 20.173 6.292 1.00 77.62 213 GLU A C 1
ATOM 1669 O O . GLU A 1 213 ? 11.579 21.116 7.036 1.00 77.62 213 GLU A O 1
ATOM 1674 N N . PRO A 1 214 ? 11.619 18.906 6.599 1.00 71.25 214 PRO A N 1
ATOM 1675 C CA . PRO A 1 214 ? 12.463 18.600 7.741 1.00 71.25 214 PRO A CA 1
ATOM 1676 C C . PRO A 1 214 ? 13.848 19.232 7.548 1.00 71.25 214 PRO A C 1
ATOM 1678 O O . PRO A 1 214 ? 14.503 19.036 6.525 1.00 71.25 214 PRO A O 1
ATOM 1681 N N . THR A 1 215 ? 14.312 19.987 8.543 1.00 64.38 215 THR A N 1
ATOM 1682 C CA . THR A 1 215 ? 15.674 20.532 8.558 1.00 64.38 215 THR A CA 1
ATOM 1683 C C . THR A 1 215 ? 16.677 19.425 8.869 1.00 64.38 215 THR A C 1
ATOM 1685 O O . THR A 1 215 ? 16.471 18.651 9.801 1.00 64.38 215 THR A O 1
ATOM 1688 N N . ALA A 1 216 ? 17.797 19.377 8.142 1.00 55.28 216 ALA A N 1
ATOM 1689 C CA . ALA A 1 216 ? 18.861 18.381 8.330 1.00 55.28 216 ALA A CA 1
ATOM 1690 C C . ALA A 1 216 ? 19.621 18.484 9.674 1.00 55.28 216 ALA A C 1
ATOM 1692 O O . ALA A 1 216 ? 20.530 17.701 9.941 1.00 55.28 216 ALA A O 1
ATOM 1693 N N . THR A 1 217 ? 19.281 19.448 10.529 1.00 47.91 217 THR A N 1
ATOM 1694 C CA . THR A 1 217 ? 19.880 19.614 11.852 1.00 47.91 217 THR A CA 1
ATOM 1695 C C . THR A 1 217 ? 19.258 18.654 12.859 1.00 47.91 217 THR A C 1
ATOM 1697 O O . THR A 1 217 ? 18.176 18.898 13.392 1.00 47.91 217 THR A O 1
ATOM 1700 N N . ASN A 1 218 ? 19.997 17.581 13.151 1.00 42.12 218 ASN A N 1
ATOM 1701 C CA . ASN A 1 218 ? 19.821 16.748 14.338 1.00 42.12 218 ASN A CA 1
ATOM 1702 C C . ASN A 1 218 ? 19.755 17.645 15.587 1.00 42.12 218 ASN A C 1
ATOM 1704 O O . ASN A 1 218 ? 20.788 18.118 16.055 1.00 42.12 218 ASN A O 1
ATOM 1708 N N . GLY A 1 219 ? 18.555 17.900 16.117 1.00 44.28 219 GLY A N 1
ATOM 1709 C CA . GLY A 1 219 ? 18.396 18.529 17.432 1.00 44.28 219 GLY A CA 1
ATOM 1710 C C . GLY A 1 219 ? 17.280 19.563 17.586 1.00 44.28 219 GLY A C 1
ATOM 1711 O O . GLY A 1 219 ? 16.909 19.846 18.723 1.00 44.28 219 GLY A O 1
ATOM 1712 N N . SER A 1 220 ? 16.690 20.109 16.517 1.00 44.31 220 SER A N 1
ATOM 1713 C CA . SER A 1 220 ? 15.508 20.969 16.685 1.00 44.31 220 SER A CA 1
ATOM 1714 C C . SER A 1 220 ? 14.238 20.126 16.819 1.00 44.31 220 SER A C 1
ATOM 1716 O O . SER A 1 220 ? 13.811 19.479 15.867 1.00 44.31 220 SER A O 1
ATOM 1718 N N . LEU A 1 221 ? 13.612 20.190 17.997 1.00 40.84 221 LEU A N 1
ATOM 1719 C CA . LEU A 1 221 ? 12.304 19.636 18.393 1.00 40.84 221 LEU A CA 1
ATOM 1720 C C . LEU A 1 221 ? 11.096 20.152 17.574 1.00 40.84 221 LEU A C 1
ATOM 1722 O O . LEU A 1 221 ? 9.972 20.170 18.073 1.00 40.84 221 LEU A O 1
ATOM 1726 N N . GLN A 1 222 ? 11.273 20.573 16.319 1.00 45.75 222 GLN A N 1
ATOM 1727 C CA . GLN A 1 222 ? 10.133 20.642 15.411 1.00 45.75 222 GLN A CA 1
ATOM 1728 C C . GLN A 1 222 ? 9.756 19.199 15.092 1.00 45.75 222 GLN A C 1
ATOM 1730 O O . GLN A 1 222 ? 10.465 18.513 14.360 1.00 45.75 222 GLN A O 1
ATOM 1735 N N . ALA A 1 223 ? 8.685 18.719 15.729 1.00 53.31 223 ALA A N 1
ATOM 1736 C CA . ALA A 1 223 ? 8.177 17.370 15.548 1.00 53.31 223 ALA A CA 1
ATOM 1737 C C . ALA A 1 223 ? 7.878 17.151 14.060 1.00 53.31 223 ALA A C 1
ATOM 1739 O O . ALA A 1 223 ? 6.871 17.621 13.535 1.00 53.31 223 ALA A O 1
ATOM 1740 N N . SER A 1 224 ? 8.800 16.487 13.363 1.00 77.25 224 SER A N 1
ATOM 1741 C CA . SER A 1 224 ? 8.593 16.110 11.974 1.00 77.25 224 SER A CA 1
ATOM 1742 C C . SER A 1 224 ? 7.482 15.070 11.943 1.00 77.25 224 SER A C 1
ATOM 1744 O O . SER A 1 224 ? 7.560 14.050 12.631 1.00 77.25 224 SER A O 1
ATOM 1746 N N . TYR A 1 225 ? 6.428 15.341 11.176 1.00 90.38 225 TYR A N 1
ATOM 1747 C CA . TYR A 1 225 ? 5.358 14.373 10.987 1.00 90.38 225 TYR A CA 1
ATOM 1748 C C . TYR A 1 225 ? 5.913 13.089 10.342 1.00 90.38 225 TYR A C 1
ATOM 1750 O O . TYR A 1 225 ? 6.662 13.186 9.360 1.00 90.38 225 TYR A O 1
ATOM 1758 N N . PRO A 1 226 ? 5.558 11.893 10.850 1.00 93.81 226 PRO A N 1
ATOM 1759 C CA . PRO A 1 226 ? 6.016 10.632 10.279 1.00 93.81 226 PRO A CA 1
ATOM 1760 C C . PRO A 1 226 ? 5.627 10.494 8.807 1.00 93.81 226 PRO A C 1
ATOM 1762 O O . PRO A 1 226 ? 4.505 10.816 8.416 1.00 93.81 226 PRO A O 1
ATOM 1765 N N . ALA A 1 227 ? 6.532 9.957 7.994 1.00 94.44 227 ALA A N 1
ATOM 1766 C CA . ALA A 1 227 ? 6.254 9.663 6.597 1.00 94.44 227 ALA A CA 1
ATOM 1767 C C . ALA A 1 227 ? 5.216 8.541 6.463 1.00 94.44 227 ALA A C 1
ATOM 1769 O O . ALA A 1 227 ? 5.366 7.471 7.064 1.00 94.44 227 ALA A O 1
ATOM 1770 N N . ASN A 1 228 ? 4.207 8.756 5.618 1.00 95.12 228 ASN A N 1
ATOM 1771 C CA . ASN A 1 228 ? 3.271 7.717 5.219 1.00 95.12 228 ASN A CA 1
ATOM 1772 C C . ASN A 1 228 ? 3.921 6.788 4.186 1.00 95.12 228 ASN A C 1
ATOM 1774 O O . ASN A 1 228 ? 4.316 7.208 3.099 1.00 95.12 228 ASN A O 1
ATOM 1778 N N . THR A 1 229 ? 3.980 5.494 4.501 1.00 94.12 229 THR A N 1
ATOM 1779 C CA . THR A 1 229 ? 4.598 4.491 3.619 1.00 94.12 229 THR A CA 1
ATOM 1780 C C . THR A 1 229 ? 3.604 3.750 2.729 1.00 94.12 229 THR A C 1
ATOM 1782 O O . THR A 1 229 ? 4.012 2.890 1.944 1.00 94.12 229 THR A O 1
ATOM 1785 N N . ASN A 1 230 ? 2.306 4.071 2.824 1.00 94.69 230 ASN A N 1
ATOM 1786 C CA . ASN A 1 230 ? 1.237 3.373 2.106 1.00 94.69 230 ASN A CA 1
ATOM 1787 C C . ASN A 1 230 ? 1.194 1.858 2.395 1.00 94.69 230 ASN A C 1
ATOM 1789 O O . ASN A 1 230 ? 0.775 1.063 1.551 1.00 94.69 230 ASN A O 1
ATOM 1793 N N . ILE A 1 231 ? 1.623 1.465 3.597 1.00 97.25 231 ILE A N 1
ATOM 1794 C CA . ILE A 1 231 ? 1.367 0.151 4.184 1.00 97.25 231 ILE A CA 1
ATOM 1795 C C . ILE A 1 231 ? 0.336 0.356 5.284 1.00 97.25 231 ILE A C 1
ATOM 1797 O O . ILE A 1 231 ? 0.606 1.023 6.285 1.00 97.25 231 ILE A O 1
ATOM 1801 N N . LEU A 1 232 ? -0.838 -0.222 5.080 1.00 98.31 232 LEU A N 1
ATOM 1802 C CA . LEU A 1 232 ? -1.996 -0.022 5.931 1.00 98.31 232 LEU A CA 1
ATOM 1803 C C . LEU A 1 232 ? -2.411 -1.342 6.574 1.00 98.31 232 LEU A C 1
ATOM 1805 O O . LEU A 1 232 ? -2.333 -2.393 5.938 1.00 98.31 232 LEU A O 1
ATOM 1809 N N . TYR A 1 233 ? -2.894 -1.283 7.809 1.00 98.50 233 TYR A N 1
ATOM 1810 C CA . TYR A 1 233 ? -3.856 -2.258 8.314 1.00 98.50 233 TYR A CA 1
ATOM 1811 C C . TYR A 1 233 ? -5.245 -1.669 8.144 1.00 98.50 233 TYR A C 1
ATOM 1813 O O . TYR A 1 233 ? -5.423 -0.476 8.376 1.00 98.50 233 TYR A O 1
ATOM 1821 N N . VAL A 1 234 ? -6.214 -2.503 7.788 1.00 98.50 234 VAL A N 1
ATOM 1822 C CA . VAL A 1 234 ? -7.606 -2.096 7.659 1.00 98.50 234 VAL A CA 1
ATOM 1823 C C . VAL A 1 234 ? -8.530 -3.146 8.265 1.00 98.50 234 VAL A C 1
ATOM 1825 O O . VAL A 1 234 ? -8.382 -4.342 7.995 1.00 98.50 234 VAL A O 1
ATOM 1828 N N . ASP A 1 235 ? -9.485 -2.696 9.073 1.00 98.69 235 ASP A N 1
ATOM 1829 C CA . ASP A 1 235 ? -10.648 -3.493 9.442 1.00 98.69 235 ASP A CA 1
ATOM 1830 C C . ASP A 1 235 ? -11.587 -3.603 8.233 1.00 98.69 235 ASP A C 1
ATOM 1832 O O . ASP A 1 235 ? -11.972 -2.601 7.624 1.00 98.69 235 ASP A O 1
ATOM 1836 N N . LEU A 1 236 ? -11.922 -4.833 7.839 1.00 98.62 236 LEU A N 1
ATOM 1837 C CA . LEU A 1 236 ? -12.654 -5.061 6.595 1.00 98.62 236 LEU A CA 1
ATOM 1838 C C . LEU A 1 236 ? -14.087 -4.546 6.674 1.00 98.62 236 LEU A C 1
ATOM 1840 O O . LEU A 1 236 ? -14.596 -4.077 5.662 1.00 98.62 236 LEU A O 1
ATOM 1844 N N . GLN A 1 237 ? -14.737 -4.643 7.836 1.00 98.50 237 GLN A N 1
ATOM 1845 C CA . GLN A 1 237 ? -16.099 -4.144 8.012 1.00 98.50 237 GLN A CA 1
ATOM 1846 C C . GLN A 1 237 ? -16.124 -2.618 7.892 1.00 98.50 237 GLN A C 1
ATOM 1848 O O . GLN A 1 237 ? -16.868 -2.085 7.073 1.00 98.50 237 GLN A O 1
ATOM 1853 N N . ALA A 1 238 ? -15.251 -1.921 8.620 1.00 98.50 238 ALA A N 1
ATOM 1854 C CA . ALA A 1 238 ? -15.150 -0.467 8.556 1.00 98.50 238 ALA A CA 1
ATOM 1855 C C . ALA A 1 238 ? -14.837 0.028 7.130 1.00 98.50 238 ALA A C 1
ATOM 1857 O O . ALA A 1 238 ? -15.415 1.010 6.661 1.00 98.50 238 ALA A O 1
ATOM 1858 N N . ALA A 1 239 ? -13.957 -0.666 6.399 1.00 98.56 239 ALA A N 1
ATOM 1859 C CA . ALA A 1 239 ? -13.668 -0.324 5.008 1.00 98.56 239 ALA A CA 1
ATOM 1860 C C . ALA A 1 239 ? -14.837 -0.589 4.054 1.00 98.56 239 ALA A C 1
ATOM 1862 O O . ALA A 1 239 ? -15.085 0.229 3.166 1.00 98.56 239 ALA A O 1
ATOM 1863 N N . GLN A 1 240 ? -15.564 -1.696 4.229 1.00 98.62 240 GLN A N 1
ATOM 1864 C CA . GLN A 1 240 ? -16.758 -1.992 3.440 1.00 98.62 240 GLN A CA 1
ATOM 1865 C C . GLN A 1 240 ? -17.850 -0.944 3.685 1.00 98.62 240 GLN A C 1
ATOM 1867 O O . GLN A 1 240 ? -18.456 -0.466 2.728 1.00 98.62 240 GLN A O 1
ATOM 1872 N N . GLU A 1 241 ? -18.061 -0.529 4.937 1.00 98.44 241 GLU A N 1
ATOM 1873 C CA . GLU A 1 241 ? -19.009 0.531 5.287 1.00 98.44 241 GLU A CA 1
ATOM 1874 C C . GLU A 1 241 ? -18.701 1.817 4.516 1.00 98.44 241 GLU A C 1
ATOM 1876 O O . GLU A 1 241 ? -19.603 2.386 3.905 1.00 98.44 241 GLU A O 1
ATOM 1881 N N . VAL A 1 242 ? -17.433 2.238 4.451 1.00 98.38 242 VAL A N 1
ATOM 1882 C CA . VAL A 1 242 ? -17.018 3.398 3.643 1.00 98.38 242 VAL A CA 1
ATOM 1883 C C . VAL A 1 242 ? -17.198 3.142 2.145 1.00 98.38 242 VAL A C 1
ATOM 1885 O O . VAL A 1 242 ? -17.765 3.984 1.446 1.00 98.38 242 VAL A O 1
ATOM 1888 N N . GLY A 1 243 ? -16.757 1.984 1.650 1.00 97.81 243 GLY A N 1
ATOM 1889 C CA . GLY A 1 243 ? -16.856 1.602 0.240 1.00 97.81 243 GLY A CA 1
ATOM 1890 C C . GLY A 1 243 ? -18.297 1.504 -0.271 1.00 97.81 243 GLY A C 1
ATOM 1891 O O . GLY A 1 243 ? -18.543 1.769 -1.442 1.00 97.81 243 GLY A O 1
ATOM 1892 N N . SER A 1 244 ? -19.260 1.187 0.596 1.00 98.00 244 SER A N 1
ATOM 1893 C CA . SER A 1 244 ? -20.681 1.051 0.245 1.00 98.00 244 SER A CA 1
ATOM 1894 C C . SER A 1 244 ? -21.435 2.383 0.126 1.00 98.00 244 SER A C 1
ATOM 1896 O O . SER A 1 244 ? -22.563 2.426 -0.378 1.00 98.00 244 SER A O 1
ATOM 1898 N N . ARG A 1 245 ? -20.838 3.492 0.585 1.00 97.69 245 ARG A N 1
ATOM 1899 C CA . ARG A 1 245 ? -21.491 4.808 0.587 1.00 97.69 245 ARG A CA 1
ATOM 1900 C C . ARG A 1 245 ? -21.736 5.307 -0.835 1.00 97.69 245 ARG A C 1
ATOM 1902 O O . ARG A 1 245 ? -20.948 5.095 -1.750 1.00 97.69 245 ARG A O 1
ATOM 1909 N N . LYS A 1 246 ? -22.834 6.046 -1.002 1.00 95.31 246 LYS A N 1
ATOM 1910 C CA . LYS A 1 246 ? -23.268 6.623 -2.288 1.00 95.31 246 LYS A CA 1
ATOM 1911 C C . LYS A 1 246 ? -22.826 8.078 -2.477 1.00 95.31 246 LYS A C 1
ATOM 1913 O O . LYS A 1 246 ? -23.467 8.830 -3.202 1.00 95.31 246 LYS A O 1
ATOM 1918 N N . ASN A 1 247 ? -21.769 8.493 -1.786 1.00 94.69 247 ASN A N 1
ATOM 1919 C CA . ASN A 1 247 ? -21.231 9.850 -1.838 1.00 94.69 247 ASN A CA 1
ATOM 1920 C C . ASN A 1 247 ? -19.704 9.814 -2.011 1.00 94.69 247 ASN A C 1
ATOM 1922 O O . ASN A 1 247 ? -19.101 8.740 -2.044 1.00 94.69 247 ASN A O 1
ATOM 1926 N N . ALA A 1 248 ? -19.077 10.987 -2.109 1.00 92.12 248 ALA A N 1
ATOM 1927 C CA . ALA A 1 248 ? -17.644 11.116 -2.373 1.00 92.12 248 ALA A CA 1
ATOM 1928 C C . ALA A 1 248 ? -16.742 10.410 -1.343 1.00 92.12 248 ALA A C 1
ATOM 1930 O O . ALA A 1 248 ? -15.606 10.080 -1.665 1.00 92.12 248 ALA A O 1
ATOM 1931 N N . SER A 1 249 ? -17.228 10.113 -0.132 1.00 94.12 249 SER A N 1
ATOM 1932 C CA . SER A 1 249 ? -16.402 9.488 0.902 1.00 94.12 249 SER A CA 1
ATOM 1933 C C . SER A 1 249 ? -15.980 8.052 0.563 1.00 94.12 249 SER A C 1
ATOM 1935 O O . SER A 1 249 ? -15.030 7.555 1.159 1.00 94.12 249 SER A O 1
ATOM 1937 N N . CYS A 1 250 ? -16.662 7.376 -0.374 1.00 95.62 250 CYS A N 1
ATOM 1938 C CA . CYS A 1 250 ? -16.250 6.052 -0.865 1.00 95.62 250 CYS A CA 1
ATOM 1939 C C . CYS A 1 250 ? -15.008 6.098 -1.780 1.00 95.62 250 CYS A C 1
ATOM 1941 O O . CYS A 1 250 ? -14.408 5.060 -2.060 1.00 95.62 250 CYS A O 1
ATOM 1943 N N . LEU A 1 251 ? -14.612 7.298 -2.220 1.00 95.75 251 LEU A N 1
ATOM 1944 C CA . LEU A 1 251 ? -13.413 7.586 -3.005 1.00 95.75 251 LEU A CA 1
ATOM 1945 C C . LEU A 1 251 ? -12.530 8.561 -2.209 1.00 95.75 251 LEU A C 1
ATOM 1947 O O . LEU A 1 251 ? -12.485 9.743 -2.526 1.00 95.75 251 LEU A O 1
ATOM 1951 N N . PRO A 1 252 ? -11.874 8.111 -1.131 1.00 95.25 252 PRO A N 1
ATOM 1952 C CA . PRO A 1 252 ? -11.186 9.007 -0.208 1.00 95.25 252 PRO A CA 1
ATOM 1953 C C . PRO A 1 252 ? -10.028 9.787 -0.846 1.00 95.25 252 PRO A C 1
ATOM 1955 O O . PRO A 1 252 ? -9.379 9.313 -1.777 1.00 95.25 252 PRO A O 1
ATOM 1958 N N . GLY A 1 253 ? -9.752 10.981 -0.310 1.00 93.25 253 GLY A N 1
ATOM 1959 C CA . GLY A 1 253 ? -8.622 11.818 -0.728 1.00 93.25 253 GLY A CA 1
ATOM 1960 C C . GLY A 1 253 ? -8.683 12.255 -2.192 1.00 93.25 253 GLY A C 1
ATOM 1961 O O . GLY A 1 253 ? -7.690 12.147 -2.909 1.00 93.25 253 GLY A O 1
ATOM 1962 N N . ILE A 1 254 ? -9.858 12.698 -2.653 1.00 92.56 254 ILE A N 1
ATOM 1963 C CA . ILE A 1 254 ? -10.026 13.198 -4.022 1.00 92.56 254 ILE A CA 1
ATOM 1964 C C . ILE A 1 254 ? -9.163 14.445 -4.227 1.00 92.56 254 ILE A C 1
ATOM 1966 O O . ILE A 1 254 ? -9.336 15.447 -3.537 1.00 92.56 254 ILE A O 1
ATOM 1970 N N . VAL A 1 255 ? -8.285 14.401 -5.224 1.00 89.00 255 VAL A N 1
ATOM 1971 C CA . VAL A 1 255 ? -7.432 15.512 -5.646 1.00 89.00 255 VAL A CA 1
ATOM 1972 C C . VAL A 1 255 ? -7.464 15.668 -7.164 1.00 89.00 255 VAL A C 1
ATOM 1974 O O . VAL A 1 255 ? -7.656 14.706 -7.908 1.00 89.00 255 VAL A O 1
ATOM 1977 N N . LEU A 1 256 ? -7.244 16.891 -7.641 1.00 88.75 256 LEU A N 1
ATOM 1978 C CA . LEU A 1 256 ? -7.091 17.204 -9.060 1.00 88.75 256 LEU A CA 1
ATOM 1979 C C . LEU A 1 256 ? -5.773 17.950 -9.260 1.00 88.75 256 LEU A C 1
ATOM 1981 O O . LEU A 1 256 ? -5.636 19.102 -8.856 1.00 88.75 256 LEU A O 1
ATOM 1985 N N . ASN A 1 257 ? -4.795 17.298 -9.890 1.00 82.25 257 ASN A N 1
ATOM 1986 C CA . ASN A 1 257 ? -3.513 17.924 -10.202 1.00 82.25 257 ASN A CA 1
ATOM 1987 C C . ASN A 1 257 ? -3.439 18.299 -11.688 1.00 82.25 257 ASN A C 1
ATOM 1989 O O . ASN A 1 257 ? -3.237 17.432 -12.537 1.00 82.25 257 ASN A O 1
ATOM 1993 N N . LEU A 1 258 ? -3.574 19.597 -11.976 1.00 85.94 258 LEU A N 1
ATOM 1994 C CA . LEU A 1 258 ? -3.536 20.173 -13.328 1.00 85.94 258 LEU A CA 1
ATOM 1995 C C . LEU A 1 258 ? -2.128 20.609 -13.776 1.00 85.94 258 LEU A C 1
ATOM 1997 O O . LEU A 1 258 ? -1.960 21.092 -14.891 1.00 85.94 258 LEU A O 1
ATOM 2001 N N . LYS A 1 259 ? -1.099 20.463 -12.925 1.00 78.69 259 LYS A N 1
ATOM 2002 C CA . LYS A 1 259 ? 0.249 21.007 -13.189 1.00 78.69 259 LYS A CA 1
ATOM 2003 C C . LYS A 1 259 ? 1.066 20.186 -14.196 1.00 78.69 259 LYS A C 1
ATOM 2005 O O . LYS A 1 259 ? 2.151 20.610 -14.581 1.00 78.69 259 LYS A O 1
ATOM 2010 N N . LYS A 1 260 ? 0.616 18.985 -14.575 1.00 82.00 260 LYS A N 1
ATOM 2011 C CA . LYS A 1 260 ? 1.379 18.078 -15.447 1.00 82.00 260 LYS A CA 1
ATOM 2012 C C . LYS A 1 260 ? 0.930 18.210 -16.899 1.00 82.00 260 LYS A C 1
ATOM 2014 O O . LYS A 1 260 ? -0.260 18.271 -17.185 1.00 82.00 260 LYS A O 1
ATOM 2019 N N . ALA A 1 261 ? 1.892 18.173 -17.816 1.00 88.81 261 ALA A N 1
ATOM 2020 C CA . ALA A 1 261 ? 1.594 17.984 -19.227 1.00 88.81 261 ALA A CA 1
ATOM 2021 C C . ALA A 1 261 ? 1.083 16.554 -19.468 1.00 88.81 261 ALA A C 1
ATOM 2023 O O . ALA A 1 261 ? 1.596 15.579 -18.904 1.00 88.81 261 ALA A O 1
ATOM 2024 N N . VAL A 1 262 ? 0.058 16.433 -20.303 1.00 89.31 262 VAL A N 1
ATOM 2025 C CA . VAL A 1 262 ? -0.519 15.170 -20.742 1.00 89.31 262 VAL A CA 1
ATOM 2026 C C . VAL A 1 262 ? -0.285 15.027 -22.236 1.00 89.31 262 VAL A C 1
ATOM 2028 O O . VAL A 1 262 ? -0.865 15.767 -23.023 1.00 89.31 262 VAL A O 1
ATOM 2031 N N . SER A 1 263 ? 0.543 14.050 -22.602 1.00 89.69 263 SER A N 1
ATOM 2032 C CA . SER A 1 263 ? 0.710 13.609 -23.986 1.00 89.69 263 SER A CA 1
ATOM 2033 C C . SER A 1 263 ? -0.448 12.701 -24.399 1.00 89.69 263 SER A C 1
ATOM 2035 O O . SER A 1 263 ? -0.828 11.812 -23.628 1.00 89.69 263 SER A O 1
ATOM 2037 N N . TYR A 1 264 ? -1.005 12.930 -25.586 1.00 88.81 264 TYR A N 1
ATOM 2038 C CA . TYR A 1 264 ? -2.081 12.139 -26.187 1.00 88.81 264 TYR A CA 1
ATOM 2039 C C . TYR A 1 264 ? -2.073 12.303 -27.712 1.00 88.81 264 TYR A C 1
ATOM 2041 O O . TYR A 1 264 ? -1.505 13.263 -28.217 1.00 88.81 264 TYR A O 1
ATOM 2049 N N . VAL A 1 265 ? -2.702 11.380 -28.436 1.00 89.19 265 VAL A N 1
ATOM 2050 C CA . VAL A 1 265 ? -2.964 11.530 -29.876 1.00 89.19 265 VAL A CA 1
ATOM 2051 C C . VAL A 1 265 ? -4.374 12.079 -30.029 1.00 89.19 265 VAL A C 1
ATOM 2053 O O . VAL A 1 265 ? -5.302 11.497 -29.464 1.00 89.19 265 VAL A O 1
ATOM 2056 N N . ASP A 1 266 ? -4.530 13.206 -30.715 1.00 87.50 266 ASP A N 1
ATOM 2057 C CA . ASP A 1 266 ? -5.828 13.855 -30.890 1.00 87.50 266 ASP A CA 1
ATOM 2058 C C . ASP A 1 266 ? -6.716 13.145 -31.926 1.00 87.50 266 ASP A C 1
ATOM 2060 O O . ASP A 1 266 ? -6.298 12.210 -32.604 1.00 87.50 266 ASP A O 1
ATOM 2064 N N . HIS A 1 267 ? -7.963 13.608 -32.050 1.00 86.38 267 HIS A N 1
ATOM 2065 C CA . HIS A 1 267 ? -8.956 13.117 -33.017 1.00 86.38 267 HIS A CA 1
ATOM 2066 C C . HIS A 1 267 ? -8.528 13.188 -34.499 1.00 86.38 267 HIS A C 1
ATOM 2068 O O . HIS A 1 267 ? -9.205 12.616 -35.349 1.00 86.38 267 HIS A O 1
ATOM 2074 N N . LEU A 1 268 ? -7.442 13.897 -34.817 1.00 87.38 268 LEU A N 1
ATOM 2075 C CA . LEU A 1 268 ? -6.891 14.044 -36.165 1.00 87.38 268 LEU A CA 1
ATOM 2076 C C . LEU A 1 268 ? -5.634 13.181 -36.378 1.00 87.38 268 LEU A C 1
ATOM 2078 O O . LEU A 1 268 ? -5.059 13.212 -37.466 1.00 87.38 268 LEU A O 1
ATOM 2082 N N . GLY A 1 269 ? -5.210 12.416 -35.367 1.00 86.81 269 GLY A N 1
ATOM 2083 C CA . GLY A 1 269 ? -4.026 11.560 -35.420 1.00 86.81 269 GLY A CA 1
ATOM 2084 C C . GLY A 1 269 ? -2.715 12.280 -35.086 1.00 86.81 269 GLY A C 1
ATOM 2085 O O . GLY A 1 269 ? -1.644 11.705 -35.280 1.00 86.81 269 GLY A O 1
ATOM 2086 N N . PHE A 1 270 ? -2.755 13.519 -34.583 1.00 89.31 270 PHE A N 1
ATOM 2087 C CA . PHE A 1 270 ? -1.549 14.263 -34.224 1.00 89.31 270 PHE A CA 1
ATOM 2088 C C . PHE A 1 270 ? -1.150 14.033 -32.768 1.00 89.31 270 PHE A C 1
ATOM 2090 O O . PHE A 1 270 ? -1.969 14.123 -31.848 1.00 89.31 270 PHE A O 1
ATOM 2097 N N . GLU A 1 271 ? 0.145 13.803 -32.541 1.00 91.50 271 GLU A N 1
ATOM 2098 C CA . GLU A 1 271 ? 0.711 13.821 -31.196 1.00 91.50 271 GLU A CA 1
ATOM 2099 C C . GLU A 1 271 ? 0.605 15.227 -30.595 1.00 91.50 271 GLU A C 1
ATOM 2101 O O . GLU A 1 271 ? 1.186 16.198 -31.079 1.00 91.50 271 GLU A O 1
ATOM 2106 N N . CYS A 1 272 ? -0.138 15.315 -29.500 1.00 90.31 272 CYS A N 1
ATOM 2107 C CA . CYS A 1 272 ? -0.437 16.536 -28.780 1.00 90.31 272 CYS A CA 1
ATOM 2108 C C . CYS A 1 272 ? 0.089 16.454 -27.345 1.00 90.31 272 CYS A C 1
ATOM 2110 O O . CYS A 1 272 ? 0.193 15.385 -26.737 1.00 90.31 272 CYS A O 1
ATOM 2112 N N . SER A 1 273 ? 0.380 17.616 -26.765 1.00 91.69 273 SER A N 1
ATOM 2113 C CA . SER A 1 273 ? 0.710 17.757 -25.349 1.00 91.69 273 SER A CA 1
ATOM 2114 C C . SER A 1 273 ? -0.008 18.978 -24.797 1.00 91.69 273 SER A C 1
ATOM 2116 O O . SER A 1 273 ? 0.177 20.082 -25.303 1.00 91.69 273 SER A O 1
ATOM 2118 N N . ALA A 1 274 ? -0.839 18.786 -23.774 1.00 89.94 274 ALA A N 1
ATOM 2119 C CA . ALA A 1 274 ? -1.594 19.866 -23.142 1.00 89.94 274 ALA A CA 1
ATOM 2120 C C . ALA A 1 274 ? -1.430 19.830 -21.621 1.00 89.94 274 ALA A C 1
ATOM 2122 O O . ALA A 1 274 ? -1.302 18.757 -21.025 1.00 89.94 274 ALA A O 1
ATOM 2123 N N . ALA A 1 275 ? -1.457 20.997 -20.976 1.00 92.56 275 ALA A N 1
ATOM 2124 C CA . ALA A 1 275 ? -1.600 21.059 -19.527 1.00 92.56 275 ALA A CA 1
ATOM 2125 C C . ALA A 1 275 ? -2.969 20.483 -19.143 1.00 92.56 275 ALA A C 1
ATOM 2127 O O . ALA A 1 275 ? -3.999 20.876 -19.691 1.00 92.56 275 ALA A O 1
ATOM 2128 N N . GLY A 1 276 ? -2.988 19.525 -18.223 1.00 91.62 276 GLY A N 1
ATOM 2129 C CA . GLY A 1 276 ? -4.222 18.845 -17.865 1.00 91.62 276 GLY A CA 1
ATOM 2130 C C . GLY A 1 276 ? -4.057 17.896 -16.693 1.00 91.62 276 GLY A C 1
ATOM 2131 O O . GLY A 1 276 ? -2.954 17.602 -16.229 1.00 91.62 276 GLY A O 1
ATOM 2132 N N . GLY A 1 277 ? -5.179 17.394 -16.199 1.00 91.88 277 GLY A N 1
ATOM 2133 C CA . GLY A 1 277 ? -5.199 16.511 -15.042 1.00 91.88 277 GLY A CA 1
ATOM 2134 C C . GLY A 1 277 ? -6.392 15.579 -15.042 1.00 91.88 277 GLY A C 1
ATOM 2135 O O . GLY A 1 277 ? -7.234 15.608 -15.929 1.00 91.88 277 GLY A O 1
ATOM 2136 N N . ARG A 1 278 ? -6.454 14.716 -14.035 1.00 92.31 278 ARG A N 1
ATOM 2137 C CA . ARG A 1 278 ? -7.629 13.886 -13.770 1.00 92.31 278 ARG A CA 1
ATOM 2138 C C . ARG A 1 278 ? -7.915 13.876 -12.282 1.00 92.31 278 ARG A C 1
ATOM 2140 O O . ARG A 1 278 ? -7.010 14.157 -11.495 1.00 92.31 278 ARG A O 1
ATOM 2147 N N . LEU A 1 279 ? -9.147 13.531 -11.926 1.00 92.00 279 LEU A N 1
ATOM 2148 C CA . LEU A 1 279 ? -9.481 13.224 -10.543 1.00 92.00 279 LEU A CA 1
ATOM 2149 C C . LEU A 1 279 ? -8.704 11.978 -10.113 1.00 92.00 279 LEU A C 1
ATOM 2151 O O . LEU A 1 279 ? -8.756 10.938 -10.769 1.00 92.00 279 LEU A O 1
ATOM 2155 N N . GLU A 1 280 ? -7.965 12.108 -9.024 1.00 92.19 280 GLU A N 1
ATOM 2156 C CA . GLU A 1 280 ? -7.256 11.022 -8.366 1.00 92.19 280 GLU A CA 1
ATOM 2157 C C . GLU A 1 280 ? -7.821 10.863 -6.959 1.00 92.19 280 GLU A C 1
ATOM 2159 O O . GLU A 1 280 ? -8.230 11.839 -6.346 1.00 92.19 280 GLU A O 1
ATOM 2164 N N . CYS A 1 281 ? -7.839 9.644 -6.440 1.00 94.56 281 CYS A N 1
ATOM 2165 C CA . CYS A 1 281 ? -8.163 9.358 -5.048 1.00 94.56 281 CYS A CA 1
ATOM 2166 C C . CYS A 1 281 ? -7.057 8.506 -4.422 1.00 94.56 281 CYS A C 1
ATOM 2168 O O . CYS A 1 281 ? -6.339 7.768 -5.113 1.00 94.56 281 CYS A O 1
ATOM 2170 N N . THR A 1 282 ? -6.913 8.585 -3.106 1.00 95.44 282 THR A N 1
ATOM 2171 C CA . THR A 1 282 ? -5.816 7.975 -2.353 1.00 95.44 282 THR A CA 1
ATOM 2172 C C . THR A 1 282 ? -6.348 6.966 -1.334 1.00 95.44 282 THR A C 1
ATOM 2174 O O . THR A 1 282 ? -7.407 7.132 -0.742 1.00 95.44 282 THR A O 1
ATOM 2177 N N . MET A 1 283 ? -5.643 5.849 -1.134 1.00 96.75 283 MET A N 1
ATOM 2178 C CA . MET A 1 283 ? -6.190 4.722 -0.360 1.00 96.75 283 MET A CA 1
ATOM 2179 C C . MET A 1 283 ? -6.099 4.972 1.145 1.00 96.75 283 MET A C 1
ATOM 2181 O O . MET A 1 283 ? -6.991 4.599 1.895 1.00 96.75 283 MET A O 1
ATOM 2185 N N . GLN A 1 284 ? -5.038 5.647 1.563 1.00 96.69 284 GLN A N 1
ATOM 2186 C CA . GLN A 1 284 ? -4.706 6.020 2.926 1.00 96.69 284 GLN A CA 1
ATOM 2187 C C . GLN A 1 284 ? -5.688 7.034 3.523 1.00 96.69 284 GLN A C 1
ATOM 2189 O O . GLN A 1 284 ? -5.958 6.976 4.716 1.00 96.69 284 GLN A O 1
ATOM 2194 N N . ASN A 1 285 ? -6.301 7.890 2.698 1.00 96.69 285 ASN A N 1
ATOM 2195 C CA . ASN A 1 285 ? -7.284 8.875 3.151 1.00 96.69 285 ASN A CA 1
ATOM 2196 C C . ASN A 1 285 ? -8.640 8.257 3.511 1.00 96.69 285 ASN A C 1
ATOM 2198 O O . ASN A 1 285 ? -9.550 8.968 3.927 1.00 96.69 285 ASN A O 1
ATOM 2202 N N . ILE A 1 286 ? -8.807 6.929 3.415 1.00 98.12 286 ILE A N 1
ATOM 2203 C CA . ILE A 1 286 ? -9.963 6.272 4.042 1.00 98.12 286 ILE A CA 1
ATOM 2204 C C . ILE A 1 286 ? -10.030 6.592 5.543 1.00 98.12 286 ILE A C 1
ATOM 2206 O O . ILE A 1 286 ? -11.126 6.668 6.092 1.00 98.12 286 ILE A O 1
ATOM 2210 N N . ALA A 1 287 ? -8.875 6.880 6.156 1.00 97.94 287 ALA A N 1
ATOM 2211 C CA . ALA A 1 287 ? -8.718 7.383 7.515 1.00 97.94 287 ALA A CA 1
ATOM 2212 C C . ALA A 1 287 ? -9.622 8.566 7.860 1.00 97.94 287 ALA A C 1
ATOM 2214 O O . ALA A 1 287 ? -10.105 8.648 8.984 1.00 97.94 287 ALA A O 1
ATOM 2215 N N . ASP A 1 288 ? -9.920 9.432 6.886 1.00 96.12 288 ASP A N 1
ATOM 2216 C CA . ASP A 1 288 ? -10.772 10.605 7.093 1.00 96.12 288 ASP A CA 1
ATOM 2217 C C . ASP A 1 288 ? -12.209 10.230 7.504 1.00 96.12 288 ASP A C 1
ATOM 2219 O O . ASP A 1 288 ? -12.960 11.064 8.003 1.00 96.12 288 ASP A O 1
ATOM 2223 N N . ASN A 1 289 ? -12.589 8.960 7.325 1.00 97.19 289 ASN A N 1
ATOM 2224 C CA . ASN A 1 289 ? -13.880 8.403 7.719 1.00 97.19 289 ASN A CA 1
ATOM 2225 C C . ASN A 1 289 ? -13.884 7.768 9.118 1.00 97.19 289 ASN A C 1
ATOM 2227 O O . ASN A 1 289 ? -14.930 7.276 9.544 1.00 97.19 289 ASN A O 1
ATOM 2231 N N . PHE A 1 290 ? -12.743 7.733 9.809 1.00 97.19 290 PHE A N 1
ATOM 2232 C CA . PHE A 1 290 ? -12.553 7.028 11.079 1.00 97.19 290 PHE A CA 1
ATOM 2233 C C . PHE A 1 290 ? -12.138 7.993 12.195 1.00 97.19 290 PHE A C 1
ATOM 2235 O O . PHE A 1 290 ? -11.139 7.777 12.876 1.00 97.19 290 PHE A O 1
ATOM 2242 N N . MET A 1 291 ? -12.915 9.063 12.367 1.00 95.88 291 MET A N 1
ATOM 2243 C CA . MET A 1 291 ? -12.734 10.023 13.456 1.00 95.88 291 MET A CA 1
ATOM 2244 C C . MET A 1 291 ? -13.502 9.576 14.704 1.00 95.88 291 MET A C 1
ATOM 2246 O O . MET A 1 291 ? -14.652 9.144 14.613 1.00 95.88 291 MET A O 1
ATOM 2250 N N . ASN A 1 292 ? -12.880 9.719 15.870 1.00 96.62 292 ASN A N 1
ATOM 2251 C CA . ASN A 1 292 ? -13.520 9.553 17.169 1.00 96.62 292 ASN A CA 1
ATOM 2252 C C . ASN A 1 292 ? -14.040 10.910 17.653 1.00 96.62 292 ASN A C 1
ATOM 2254 O O . ASN A 1 292 ? -13.329 11.913 17.572 1.00 96.62 292 ASN A O 1
ATOM 2258 N N . THR A 1 293 ? -15.270 10.939 18.163 1.00 96.19 293 THR A N 1
ATOM 2259 C CA . THR A 1 293 ? -15.954 12.169 18.580 1.00 96.19 293 THR A CA 1
ATOM 2260 C C . THR A 1 293 ? -16.074 12.247 20.101 1.00 96.19 293 THR A C 1
ATOM 2262 O O . THR A 1 293 ? -16.432 11.264 20.748 1.00 96.19 293 THR A O 1
ATOM 2265 N N . TYR A 1 294 ? -15.831 13.431 20.663 1.00 95.19 294 TYR A N 1
ATOM 2266 C CA . TYR A 1 294 ? -15.839 13.704 22.098 1.00 95.19 294 TYR A CA 1
ATOM 2267 C C . TYR A 1 294 ? -16.571 15.016 22.401 1.00 95.19 294 TYR A C 1
ATOM 2269 O O . TYR A 1 294 ? -16.570 15.955 21.605 1.00 95.19 294 TYR A O 1
ATOM 2277 N N . SER A 1 295 ? -17.189 15.107 23.580 1.00 94.94 295 SER A N 1
ATOM 2278 C CA . SER A 1 295 ? -17.909 16.311 24.028 1.00 94.94 295 SER A CA 1
ATOM 2279 C C . SER A 1 295 ? -16.995 17.428 24.539 1.00 94.94 295 SER A C 1
ATOM 2281 O O . SER A 1 295 ? -17.448 18.549 24.759 1.00 94.94 295 SER A O 1
ATOM 2283 N N . TYR A 1 296 ? -15.709 17.144 24.724 1.00 92.00 296 TYR A N 1
ATOM 2284 C CA . TYR A 1 296 ? -14.706 18.084 25.205 1.00 92.00 296 TYR A CA 1
ATOM 2285 C C . TYR A 1 296 ? -13.414 17.928 24.409 1.00 92.00 296 TYR A C 1
ATOM 2287 O O . TYR A 1 296 ? -13.163 16.889 23.800 1.00 92.00 296 TYR A O 1
ATOM 2295 N N . ARG A 1 297 ? -12.583 18.972 24.439 1.00 93.50 297 ARG A N 1
ATOM 2296 C CA . ARG A 1 297 ? -11.249 18.928 23.847 1.00 93.50 297 ARG A CA 1
ATOM 2297 C C . ARG A 1 297 ? -10.362 18.013 24.687 1.00 93.50 297 ARG A C 1
ATOM 2299 O O . ARG A 1 297 ? -10.165 18.270 25.876 1.00 93.50 297 ARG A O 1
ATOM 2306 N N . CYS A 1 298 ? -9.843 16.954 24.086 1.00 89.75 298 CYS A N 1
ATOM 2307 C CA . CYS A 1 298 ? -8.979 15.993 24.755 1.00 89.75 298 CYS A CA 1
ATOM 2308 C C . CYS A 1 298 ? -7.577 16.575 24.991 1.00 89.75 298 CYS A C 1
ATOM 2310 O O . CYS A 1 298 ? -7.064 17.369 24.204 1.00 89.75 298 CYS A O 1
ATOM 2312 N N . SER A 1 299 ? -6.948 16.176 26.098 1.00 78.06 299 SER A N 1
ATOM 2313 C CA . SER A 1 299 ? -5.540 16.466 26.385 1.00 78.06 299 SER A CA 1
ATOM 2314 C C . SER A 1 299 ? -4.617 15.415 25.739 1.00 78.06 299 SER A C 1
ATOM 2316 O O . SER A 1 299 ? -5.078 14.479 25.085 1.00 78.06 299 SER A O 1
ATOM 2318 N N . LYS A 1 300 ? -3.291 15.577 25.884 1.00 79.62 300 LYS A N 1
ATOM 2319 C CA . LYS A 1 300 ? -2.286 14.635 25.347 1.00 79.62 300 LYS A CA 1
ATOM 2320 C C . LYS A 1 300 ? -2.564 13.192 25.804 1.00 79.62 300 LYS A C 1
ATOM 2322 O O . LYS A 1 300 ? -2.847 12.988 26.982 1.00 79.62 300 LYS A O 1
ATOM 2327 N N . GLY A 1 301 ? -2.391 12.209 24.915 1.00 81.50 301 GLY A N 1
ATOM 2328 C CA . GLY A 1 301 ? -2.533 10.776 25.219 1.00 81.50 301 GLY A CA 1
ATOM 2329 C C . GLY A 1 301 ? -3.737 10.086 24.563 1.00 81.50 301 GLY A C 1
ATOM 2330 O O . GLY A 1 301 ? -3.853 8.859 24.646 1.00 81.50 301 GLY A O 1
ATOM 2331 N N . ILE A 1 302 ? -4.604 10.845 23.880 1.00 89.69 302 ILE A N 1
ATOM 2332 C CA . ILE A 1 302 ? -5.794 10.329 23.187 1.00 89.69 302 ILE A CA 1
ATOM 2333 C C . ILE A 1 302 ? -5.448 9.312 22.088 1.00 89.69 302 ILE A C 1
ATOM 2335 O O . ILE A 1 302 ? -6.271 8.472 21.744 1.00 89.69 302 ILE A O 1
ATOM 2339 N N . GLU A 1 303 ? -4.218 9.333 21.563 1.00 87.25 303 GLU A N 1
ATOM 2340 C CA . GLU A 1 303 ? -3.764 8.525 20.425 1.00 87.25 303 GLU A CA 1
ATOM 2341 C C . GLU A 1 303 ? -3.961 7.017 20.638 1.00 87.25 303 GLU A C 1
ATOM 2343 O O . GLU A 1 303 ? -4.206 6.277 19.686 1.00 87.25 303 GLU A O 1
ATOM 2348 N N . SER A 1 304 ? -3.878 6.552 21.888 1.00 87.38 304 SER A N 1
ATOM 2349 C CA . SER A 1 304 ? -4.092 5.141 22.233 1.00 87.38 304 SER A CA 1
ATOM 2350 C C . SER A 1 304 ? -5.565 4.712 22.178 1.00 87.38 304 SER A C 1
ATOM 2352 O O . SER A 1 304 ? -5.859 3.528 21.984 1.00 87.38 304 SER A O 1
ATOM 2354 N N . GLU A 1 305 ? -6.491 5.664 22.283 1.00 92.38 305 GLU A N 1
ATOM 2355 C CA . GLU A 1 305 ? -7.939 5.443 22.282 1.00 92.38 305 GLU A CA 1
ATOM 2356 C C . GLU A 1 305 ? -8.528 5.488 20.869 1.00 92.38 305 GLU A C 1
ATOM 2358 O O . GLU A 1 305 ? -9.486 4.770 20.594 1.00 92.38 305 GLU A O 1
ATOM 2363 N N . LEU A 1 306 ? -7.904 6.234 19.952 1.00 96.69 306 LEU A N 1
ATOM 2364 C CA . LEU A 1 306 ? -8.400 6.445 18.587 1.00 96.69 306 LEU A CA 1
ATOM 2365 C C . LEU A 1 306 ? -8.537 5.151 17.778 1.00 96.69 306 LEU A C 1
ATOM 2367 O O . LEU A 1 306 ? -7.733 4.228 17.911 1.00 96.69 306 LEU A O 1
ATOM 2371 N N . ASP A 1 307 ? -9.498 5.116 16.860 1.00 98.00 307 ASP A N 1
ATOM 2372 C CA . ASP A 1 307 ? -9.718 4.017 15.913 1.00 98.00 307 ASP A CA 1
ATOM 2373 C C . ASP A 1 307 ? -8.582 3.891 14.887 1.00 98.00 307 ASP A C 1
ATOM 2375 O O . ASP A 1 307 ? -8.371 2.826 14.298 1.00 98.00 307 ASP A O 1
ATOM 2379 N N . THR A 1 308 ? -7.849 4.980 14.675 1.00 98.44 308 THR A N 1
ATOM 2380 C CA . THR A 1 308 ? -6.699 5.085 13.776 1.00 98.44 308 THR A CA 1
ATOM 2381 C C . THR A 1 308 ? -5.391 5.100 14.565 1.00 98.44 308 THR A C 1
ATOM 2383 O O . THR A 1 308 ? -5.288 5.834 15.545 1.00 98.44 308 THR A O 1
ATOM 2386 N N . PHE A 1 309 ? -4.367 4.364 14.128 1.00 98.00 309 PHE A N 1
ATOM 2387 C CA . PHE A 1 309 ? -3.082 4.277 14.843 1.00 98.00 309 PHE A CA 1
ATOM 2388 C C . PHE A 1 309 ? -1.863 4.276 13.907 1.00 98.00 309 PHE A C 1
ATOM 2390 O O . PHE A 1 309 ? -1.978 4.060 12.700 1.00 98.00 309 PHE A O 1
ATOM 2397 N N . ILE A 1 310 ? -0.670 4.475 14.472 1.00 96.69 310 ILE A N 1
ATOM 2398 C CA . ILE A 1 310 ? 0.613 4.393 13.759 1.00 96.69 310 ILE A CA 1
ATOM 2399 C C . ILE A 1 310 ? 1.488 3.306 14.386 1.00 96.69 310 ILE A C 1
ATOM 2401 O O . ILE A 1 310 ? 1.571 3.183 15.605 1.00 96.69 310 ILE A O 1
ATOM 2405 N N . VAL A 1 311 ? 2.196 2.559 13.540 1.00 96.19 311 VAL A N 1
ATOM 2406 C CA . VAL A 1 311 ? 3.401 1.810 13.916 1.00 96.19 311 VAL A CA 1
ATOM 2407 C C . VAL A 1 311 ? 4.595 2.494 13.269 1.00 96.19 311 VAL A C 1
ATOM 2409 O O . VAL A 1 311 ? 4.567 2.769 12.072 1.00 96.19 311 VAL A O 1
ATOM 2412 N N . TYR A 1 312 ? 5.641 2.762 14.044 1.00 94.56 312 TYR A N 1
ATOM 2413 C CA . TYR A 1 312 ? 6.841 3.449 13.574 1.00 94.56 312 TYR A CA 1
ATOM 2414 C C . TYR A 1 312 ? 8.048 2.509 13.602 1.00 94.56 312 TYR A C 1
ATOM 2416 O O . TYR A 1 312 ? 8.240 1.787 14.579 1.00 94.56 312 TYR A O 1
ATOM 2424 N N . ASN A 1 313 ? 8.861 2.514 12.546 1.00 93.38 313 ASN A N 1
ATOM 2425 C CA . ASN A 1 313 ? 10.133 1.788 12.497 1.00 93.38 313 ASN A CA 1
ATOM 2426 C C . ASN A 1 313 ? 11.123 2.520 11.564 1.00 93.38 313 ASN A C 1
ATOM 2428 O O . ASN A 1 313 ? 10.770 3.496 10.897 1.00 93.38 313 ASN A O 1
ATOM 2432 N N . GLU A 1 314 ? 12.371 2.059 11.515 1.00 92.06 314 GLU A N 1
ATOM 2433 C CA . GLU A 1 314 ? 13.410 2.595 10.637 1.00 92.06 314 GLU A CA 1
ATOM 2434 C C . GLU A 1 314 ? 13.004 2.492 9.167 1.00 92.06 314 GLU A C 1
ATOM 2436 O O . GLU A 1 314 ? 12.510 1.460 8.707 1.00 92.06 314 GLU A O 1
ATOM 2441 N N . ARG A 1 315 ? 13.284 3.538 8.385 1.00 91.56 315 ARG A N 1
ATOM 2442 C CA . ARG A 1 315 ? 12.852 3.626 6.984 1.00 91.56 315 ARG A CA 1
ATOM 2443 C C . ARG A 1 315 ? 13.230 2.405 6.153 1.00 91.56 315 ARG A C 1
ATOM 2445 O O . ARG A 1 315 ? 12.365 1.846 5.486 1.00 91.56 315 ARG A O 1
ATOM 2452 N N . LYS A 1 316 ? 14.483 1.950 6.250 1.00 90.62 316 LYS A N 1
ATOM 2453 C CA . LYS A 1 316 ? 14.996 0.783 5.512 1.00 90.62 316 LYS A CA 1
ATOM 2454 C C . LYS A 1 316 ? 14.262 -0.527 5.838 1.00 90.62 316 LYS A C 1
ATOM 2456 O O . LYS A 1 316 ? 14.301 -1.446 5.029 1.00 90.62 316 LYS A O 1
ATOM 2461 N N . LYS A 1 317 ? 13.538 -0.604 6.963 1.00 90.44 317 LYS A N 1
ATOM 2462 C CA . LYS A 1 317 ? 12.708 -1.752 7.382 1.00 90.44 317 LYS A CA 1
ATOM 2463 C C . LYS A 1 317 ? 11.219 -1.598 7.048 1.00 90.44 317 LYS A C 1
ATOM 2465 O O . LYS A 1 317 ? 10.451 -2.537 7.245 1.00 90.44 317 LYS A O 1
ATOM 2470 N N . VAL A 1 318 ? 10.787 -0.423 6.582 1.00 91.25 318 VAL A N 1
ATOM 2471 C CA . VAL A 1 318 ? 9.373 -0.134 6.277 1.00 91.25 318 VAL A CA 1
ATOM 2472 C C . VAL A 1 318 ? 9.170 0.165 4.800 1.00 91.25 318 VAL A C 1
ATOM 2474 O O . VAL A 1 318 ? 8.266 -0.391 4.179 1.00 91.25 318 VAL A O 1
ATOM 2477 N N . THR A 1 319 ? 9.991 1.037 4.217 1.00 91.56 319 THR A N 1
ATOM 2478 C CA . THR A 1 319 ? 9.822 1.502 2.842 1.00 91.56 319 THR A CA 1
ATOM 2479 C C . THR A 1 319 ? 11.132 1.624 2.085 1.00 91.56 319 THR A C 1
ATOM 2481 O O . THR A 1 319 ? 12.031 2.380 2.440 1.00 91.56 319 THR A O 1
ATOM 2484 N N . SER A 1 320 ? 11.198 0.884 0.984 1.00 90.81 320 SER A N 1
ATOM 2485 C CA . SER A 1 320 ? 12.206 1.025 -0.056 1.00 90.81 320 SER A CA 1
ATOM 2486 C C . SER A 1 320 ? 11.597 0.488 -1.345 1.00 90.81 320 SER A C 1
ATOM 2488 O O . SER A 1 320 ? 11.286 -0.698 -1.469 1.00 90.81 320 SER A O 1
ATOM 2490 N N . SER A 1 321 ? 11.270 1.402 -2.258 1.00 88.56 321 SER A N 1
ATOM 2491 C CA . SER A 1 321 ? 10.467 1.090 -3.441 1.00 88.56 321 SER A CA 1
ATOM 2492 C C . SER A 1 321 ? 11.323 0.985 -4.695 1.00 88.56 321 SER A C 1
ATOM 2494 O O . SER A 1 321 ? 12.115 1.877 -4.945 1.00 88.56 321 SER A O 1
ATOM 2496 N N . ALA A 1 322 ? 11.085 -0.004 -5.550 1.00 88.06 322 ALA A N 1
ATOM 2497 C CA . ALA A 1 322 ? 11.691 -0.089 -6.879 1.00 88.06 322 ALA A CA 1
ATOM 2498 C C . ALA A 1 322 ? 10.722 0.476 -7.940 1.00 88.06 322 ALA A C 1
ATOM 2500 O O . ALA A 1 322 ? 9.979 -0.266 -8.580 1.00 88.06 322 ALA A O 1
ATOM 2501 N N . LYS A 1 323 ? 10.654 1.810 -8.073 1.00 81.62 323 LYS A N 1
ATOM 2502 C CA . LYS A 1 323 ? 9.682 2.520 -8.943 1.00 81.62 323 LYS A CA 1
ATOM 2503 C C . LYS A 1 323 ? 10.319 3.287 -10.098 1.00 81.62 323 LYS A C 1
ATOM 2505 O O . LYS A 1 323 ? 9.664 3.509 -11.115 1.00 81.62 323 LYS A O 1
ATOM 2510 N N . ARG A 1 324 ? 11.554 3.757 -9.929 1.00 81.31 324 ARG A N 1
ATOM 2511 C CA . ARG A 1 324 ? 12.227 4.670 -10.858 1.00 81.31 324 ARG A CA 1
ATOM 2512 C C . ARG A 1 324 ? 13.428 3.985 -11.490 1.00 81.31 324 ARG A C 1
ATOM 2514 O O . ARG A 1 324 ? 14.216 3.348 -10.803 1.00 81.31 324 ARG A O 1
ATOM 2521 N N . LYS A 1 325 ? 13.586 4.152 -12.803 1.00 79.94 325 LYS A N 1
ATOM 2522 C CA . LYS A 1 325 ? 14.838 3.813 -13.484 1.00 79.94 325 LYS A CA 1
ATOM 2523 C C . LYS A 1 325 ? 15.907 4.824 -13.065 1.00 79.94 325 LYS A C 1
ATOM 2525 O O . LYS A 1 325 ? 15.621 6.025 -13.060 1.00 79.94 325 LYS A O 1
ATOM 2530 N N . LEU A 1 326 ? 17.112 4.348 -12.759 1.00 78.56 326 LEU A N 1
ATOM 2531 C CA . LEU A 1 326 ? 18.275 5.210 -12.577 1.00 78.56 326 LEU A CA 1
ATOM 2532 C C . LEU A 1 326 ? 18.567 5.936 -13.901 1.00 78.56 326 LEU A C 1
ATOM 2534 O O . LEU A 1 326 ? 18.690 5.295 -14.950 1.00 78.56 326 LEU A O 1
ATOM 2538 N N . LYS A 1 327 ? 18.602 7.272 -13.882 1.00 75.88 327 LYS A N 1
ATOM 2539 C CA . LYS A 1 327 ? 18.954 8.061 -15.073 1.00 75.88 327 LYS A CA 1
ATOM 2540 C C . LYS A 1 327 ? 20.467 8.255 -15.097 1.00 75.88 327 LYS A C 1
ATOM 2542 O O . LYS A 1 327 ? 21.066 8.443 -14.051 1.00 75.88 327 LYS A O 1
ATOM 2547 N N . SER A 1 328 ? 21.070 8.271 -16.283 1.00 67.62 328 SER A N 1
ATOM 2548 C CA . SER A 1 328 ? 22.518 8.487 -16.456 1.00 67.62 328 SER A CA 1
ATOM 2549 C C . SER A 1 328 ? 23.019 9.797 -15.835 1.00 67.62 328 SER A C 1
ATOM 2551 O O . SER A 1 328 ? 24.152 9.866 -15.373 1.00 67.62 328 SER A O 1
ATOM 2553 N N . GLU A 1 329 ? 22.166 10.821 -15.806 1.00 71.00 329 GLU A N 1
ATOM 2554 C CA . GLU A 1 329 ? 22.467 12.154 -15.270 1.00 71.00 329 GLU A CA 1
ATOM 2555 C C . GLU A 1 329 ? 22.102 12.306 -13.781 1.00 71.00 329 GLU A C 1
ATOM 2557 O O . GLU A 1 329 ? 22.644 13.169 -13.096 1.00 71.00 329 GLU A O 1
ATOM 2562 N N . ASP A 1 330 ? 21.195 11.465 -13.265 1.00 67.44 330 ASP A N 1
ATOM 2563 C CA . ASP A 1 330 ? 20.690 11.524 -11.890 1.00 67.44 330 ASP A CA 1
ATOM 2564 C C . ASP A 1 330 ? 21.331 10.402 -11.068 1.00 67.44 330 ASP A C 1
ATOM 2566 O O . ASP A 1 330 ? 20.962 9.235 -11.188 1.00 67.44 330 ASP A O 1
ATOM 2570 N N . ARG A 1 331 ? 22.286 10.758 -10.203 1.00 73.62 331 ARG A N 1
ATOM 2571 C CA . ARG A 1 331 ? 22.927 9.812 -9.274 1.00 73.62 331 ARG A CA 1
ATOM 2572 C C . ARG A 1 331 ? 22.028 9.428 -8.089 1.00 73.62 331 ARG A C 1
ATOM 2574 O O . ARG A 1 331 ? 22.462 8.692 -7.205 1.00 73.62 331 ARG A O 1
ATOM 2581 N N . SER A 1 332 ? 20.784 9.909 -8.029 1.00 82.62 332 SER A N 1
ATOM 2582 C CA . SER A 1 332 ? 19.864 9.556 -6.953 1.00 82.62 332 SER A CA 1
ATOM 2583 C C . SER A 1 332 ? 19.410 8.101 -7.049 1.00 82.62 332 SER A C 1
ATOM 2585 O O . SER A 1 332 ? 18.650 7.711 -7.933 1.00 82.62 332 SER A O 1
ATOM 2587 N N . LEU A 1 333 ? 19.804 7.310 -6.052 1.00 85.62 333 LEU A N 1
ATOM 2588 C CA . LEU A 1 333 ? 19.320 5.940 -5.844 1.00 85.62 333 LEU A CA 1
ATOM 2589 C C . LEU A 1 333 ? 17.917 5.896 -5.212 1.00 85.62 333 LEU A C 1
ATOM 2591 O O . LEU A 1 333 ? 17.400 4.832 -4.873 1.00 85.62 333 LEU A O 1
ATOM 2595 N N . HIS A 1 334 ? 17.279 7.050 -4.994 1.00 85.12 334 HIS A N 1
ATOM 2596 C CA . HIS A 1 334 ? 15.982 7.095 -4.336 1.00 85.12 334 HIS A CA 1
ATOM 2597 C C . HIS A 1 334 ? 14.891 6.450 -5.201 1.00 85.12 334 HIS A C 1
ATOM 2599 O O . HIS A 1 334 ? 14.608 6.878 -6.320 1.00 85.12 334 HIS A O 1
ATOM 2605 N N . GLN A 1 335 ? 14.228 5.448 -4.623 1.00 84.56 335 GLN A N 1
ATOM 2606 C CA . GLN A 1 335 ? 13.188 4.642 -5.259 1.00 84.56 335 GLN A CA 1
ATOM 2607 C C . GLN A 1 335 ? 13.633 3.876 -6.525 1.00 84.56 335 GLN A C 1
ATOM 2609 O O . GLN A 1 335 ? 12.787 3.559 -7.373 1.00 84.56 335 GLN A O 1
ATOM 2614 N N . THR A 1 336 ? 14.928 3.582 -6.681 1.00 88.12 336 THR A N 1
ATOM 2615 C CA . THR A 1 336 ? 15.438 2.741 -7.777 1.00 88.12 336 THR A CA 1
ATOM 2616 C C . THR A 1 336 ? 15.647 1.292 -7.325 1.00 88.12 336 THR A C 1
ATOM 2618 O O . THR A 1 336 ? 15.782 1.053 -6.122 1.00 88.12 336 THR A O 1
ATOM 2621 N N . PRO A 1 337 ? 15.681 0.311 -8.250 1.00 88.75 337 PRO A N 1
ATOM 2622 C CA . PRO A 1 337 ? 16.008 -1.074 -7.911 1.00 88.75 337 PRO A CA 1
ATOM 2623 C C . PRO A 1 337 ? 17.361 -1.224 -7.198 1.00 88.75 337 PRO A C 1
ATOM 2625 O O . PRO A 1 337 ? 17.489 -2.020 -6.272 1.00 88.75 337 PRO A O 1
ATOM 2628 N N . GLU A 1 338 ? 18.363 -0.442 -7.599 1.00 88.00 338 GLU A N 1
ATOM 2629 C CA . GLU A 1 338 ? 19.699 -0.435 -6.997 1.00 88.00 338 GLU A CA 1
ATOM 2630 C C . GLU A 1 338 ? 19.658 0.125 -5.571 1.00 88.00 338 GLU A C 1
ATOM 2632 O O . GLU A 1 338 ? 20.216 -0.470 -4.650 1.00 88.00 338 GLU A O 1
ATOM 2637 N N . GLY A 1 339 ? 18.941 1.234 -5.362 1.00 89.75 339 GLY A N 1
ATOM 2638 C CA . GLY A 1 339 ? 18.756 1.809 -4.032 1.00 89.75 339 GLY A CA 1
ATOM 2639 C C . GLY A 1 339 ? 18.003 0.880 -3.086 1.00 89.75 339 GLY A C 1
ATOM 2640 O O . GLY A 1 339 ? 18.394 0.731 -1.929 1.00 89.75 339 GLY A O 1
ATOM 2641 N N . SER A 1 340 ? 16.968 0.193 -3.575 1.00 91.00 340 SER A N 1
ATOM 2642 C CA . SER A 1 340 ? 16.259 -0.784 -2.752 1.00 91.00 340 SER A CA 1
ATOM 2643 C C . SER A 1 340 ? 17.086 -2.029 -2.456 1.00 91.00 340 SER A C 1
ATOM 2645 O O . SER A 1 340 ? 16.960 -2.600 -1.374 1.00 91.00 340 SER A O 1
ATOM 2647 N N . LEU A 1 341 ? 17.970 -2.437 -3.370 1.00 90.62 341 LEU A N 1
ATOM 2648 C CA . LEU A 1 341 ? 18.896 -3.539 -3.124 1.00 90.62 341 LEU A CA 1
ATOM 2649 C C . LEU A 1 341 ? 19.899 -3.176 -2.025 1.00 90.62 341 LEU A C 1
ATOM 2651 O O . LEU A 1 341 ? 20.149 -3.998 -1.145 1.00 90.62 341 LEU A O 1
ATOM 2655 N N . LEU A 1 342 ? 20.410 -1.942 -2.020 1.00 91.06 342 LEU A N 1
ATOM 2656 C CA . LEU A 1 342 ? 21.264 -1.448 -0.939 1.00 91.06 342 LEU A CA 1
ATOM 2657 C C . LEU A 1 342 ? 20.574 -1.489 0.419 1.00 91.06 342 LEU A C 1
ATOM 2659 O O . LEU A 1 342 ? 21.181 -1.929 1.392 1.00 91.06 342 LEU A O 1
ATOM 2663 N N . ASP A 1 343 ? 19.312 -1.068 0.500 1.00 92.00 343 ASP A N 1
ATOM 2664 C CA . ASP A 1 343 ? 18.565 -1.124 1.758 1.00 92.00 343 ASP A CA 1
ATOM 2665 C C . ASP A 1 343 ? 18.353 -2.572 2.233 1.00 92.00 343 ASP A C 1
ATOM 2667 O O . ASP A 1 343 ? 18.458 -2.842 3.430 1.00 92.00 343 ASP A O 1
ATOM 2671 N N . ILE A 1 344 ? 18.153 -3.528 1.314 1.00 91.06 344 ILE A N 1
ATOM 2672 C CA . ILE A 1 344 ? 18.131 -4.963 1.650 1.00 91.06 344 ILE A CA 1
ATOM 2673 C C . ILE A 1 344 ? 19.494 -5.419 2.186 1.00 91.06 344 ILE A C 1
ATOM 2675 O O . ILE A 1 344 ? 19.532 -6.123 3.193 1.00 91.06 344 ILE A O 1
ATOM 2679 N N . MET A 1 345 ? 20.608 -5.023 1.559 1.00 92.44 345 MET A N 1
ATOM 2680 C CA . MET A 1 345 ? 21.945 -5.392 2.043 1.00 92.44 345 MET A CA 1
ATOM 2681 C C . MET A 1 345 ? 22.244 -4.761 3.411 1.00 92.44 345 MET A C 1
ATOM 2683 O O . MET A 1 345 ? 22.763 -5.442 4.286 1.00 92.44 345 MET A O 1
ATOM 2687 N N . ARG A 1 346 ? 21.841 -3.506 3.654 1.00 92.44 346 ARG A N 1
ATOM 2688 C CA . ARG A 1 346 ? 21.940 -2.855 4.976 1.00 92.44 346 ARG A CA 1
ATOM 2689 C C . ARG A 1 346 ? 21.138 -3.603 6.038 1.00 92.44 346 ARG A C 1
ATOM 2691 O O . ARG A 1 346 ? 21.633 -3.838 7.132 1.00 92.44 346 ARG A O 1
ATOM 2698 N N . ASN A 1 347 ? 19.914 -4.011 5.709 1.00 92.94 347 ASN A N 1
ATOM 2699 C CA . ASN A 1 347 ? 19.096 -4.836 6.596 1.00 92.94 347 ASN A CA 1
ATOM 2700 C C . ASN A 1 347 ? 19.744 -6.200 6.869 1.00 92.94 347 ASN A C 1
ATOM 2702 O O . ASN A 1 347 ? 19.701 -6.687 7.995 1.00 92.94 347 ASN A O 1
ATOM 2706 N N . ALA A 1 348 ? 20.353 -6.816 5.854 1.00 92.12 348 ALA A N 1
ATOM 2707 C CA . ALA A 1 348 ? 21.066 -8.075 6.014 1.00 92.12 348 ALA A CA 1
ATOM 2708 C C . ALA A 1 348 ? 22.316 -7.918 6.889 1.00 92.12 348 ALA A C 1
ATOM 2710 O O . ALA A 1 348 ? 22.531 -8.759 7.756 1.00 92.12 348 ALA A O 1
ATOM 2711 N N . HIS A 1 349 ? 23.086 -6.838 6.716 1.00 93.12 349 HIS A N 1
ATOM 2712 C CA . HIS A 1 349 ? 24.200 -6.487 7.596 1.00 93.12 349 HIS A CA 1
ATOM 2713 C C . HIS A 1 349 ? 23.733 -6.404 9.051 1.00 93.12 349 HIS A C 1
ATOM 2715 O O . HIS A 1 349 ? 24.238 -7.139 9.890 1.00 93.12 349 HIS A O 1
ATOM 2721 N N . ASP A 1 350 ? 22.714 -5.594 9.349 1.00 92.88 350 ASP A N 1
ATOM 2722 C CA . ASP A 1 350 ? 22.228 -5.430 10.724 1.00 92.88 350 ASP A CA 1
ATOM 2723 C C . ASP A 1 350 ? 21.753 -6.755 11.336 1.00 92.88 350 ASP A C 1
ATOM 2725 O O . ASP A 1 350 ? 22.038 -7.060 12.497 1.00 92.88 350 ASP A O 1
ATOM 2729 N N . LEU A 1 351 ? 21.035 -7.565 10.551 1.00 92.50 351 LEU A N 1
ATOM 2730 C CA . LEU A 1 351 ? 20.557 -8.870 10.985 1.00 92.50 351 LEU A CA 1
ATOM 2731 C C . LEU A 1 351 ? 21.720 -9.829 11.278 1.00 92.50 351 LEU A C 1
ATOM 2733 O O . LEU A 1 351 ? 21.730 -10.458 12.335 1.00 92.50 351 LEU A O 1
ATOM 2737 N N . LEU A 1 352 ? 22.700 -9.938 10.385 1.00 92.25 352 LEU A N 1
ATOM 2738 C CA . LEU A 1 352 ? 23.849 -10.832 10.554 1.00 92.25 352 LEU A CA 1
ATOM 2739 C C . LEU A 1 352 ? 24.770 -10.377 11.687 1.00 92.25 352 LEU A C 1
ATOM 2741 O O . LEU A 1 352 ? 25.130 -11.198 12.531 1.00 92.25 352 LEU A O 1
ATOM 2745 N N . SER A 1 353 ? 25.045 -9.076 11.786 1.00 92.69 353 SER A N 1
ATOM 2746 C CA . SER A 1 353 ? 25.813 -8.489 12.887 1.00 92.69 353 SER A CA 1
ATOM 2747 C C . SER A 1 353 ? 25.136 -8.756 14.234 1.00 92.69 353 SER A C 1
ATOM 2749 O O . SER A 1 353 ? 25.796 -9.121 15.205 1.00 92.69 353 SER A O 1
ATOM 2751 N N . SER A 1 354 ? 23.799 -8.705 14.292 1.00 91.31 354 SER A N 1
ATOM 2752 C CA . SER A 1 354 ? 23.037 -9.091 15.491 1.00 91.31 354 SER A CA 1
ATOM 2753 C C . SER A 1 354 ? 23.049 -10.599 15.805 1.00 91.31 354 SER A C 1
ATOM 2755 O O . SER A 1 354 ? 22.586 -11.005 16.870 1.00 91.31 354 SER A O 1
ATOM 2757 N N . CYS A 1 355 ? 23.568 -11.426 14.893 1.00 91.50 355 CYS A N 1
ATOM 2758 C CA . CYS A 1 355 ? 23.845 -12.852 15.086 1.00 91.50 355 CYS A CA 1
ATOM 2759 C C . CYS A 1 355 ? 25.339 -13.138 15.326 1.00 91.50 355 CYS A C 1
ATOM 2761 O O . CYS A 1 355 ? 25.749 -14.289 15.199 1.00 91.50 355 CYS A O 1
ATOM 2763 N N . SER A 1 356 ? 26.153 -12.112 15.604 1.00 90.12 356 SER A N 1
ATOM 2764 C CA . SER A 1 356 ? 27.614 -12.228 15.731 1.00 90.12 356 SER A CA 1
ATOM 2765 C C . SER A 1 356 ? 28.315 -12.753 14.468 1.00 90.12 356 SER A C 1
ATOM 2767 O O . SER A 1 356 ? 29.397 -13.327 14.555 1.00 90.12 356 SER A O 1
ATOM 2769 N N . ILE A 1 357 ? 27.714 -12.549 13.291 1.00 91.62 357 ILE A N 1
ATOM 2770 C CA . ILE A 1 357 ? 28.344 -12.812 11.994 1.00 91.62 357 ILE A CA 1
ATOM 2771 C C . ILE A 1 357 ? 28.881 -11.488 11.462 1.00 91.62 357 ILE A C 1
ATOM 2773 O O . ILE A 1 357 ? 28.113 -10.566 11.191 1.00 91.62 357 ILE A O 1
ATOM 2777 N N . GLU A 1 358 ? 30.196 -11.406 11.298 1.00 91.44 358 GLU A N 1
ATOM 2778 C CA . GLU A 1 358 ? 30.858 -10.218 10.769 1.00 91.44 358 GLU A CA 1
ATOM 2779 C C . GLU A 1 358 ? 30.694 -10.154 9.245 1.00 91.44 358 GLU A C 1
ATOM 2781 O O . GLU A 1 358 ? 31.126 -11.046 8.511 1.00 91.44 358 GLU A O 1
ATOM 2786 N N . VAL A 1 359 ? 30.041 -9.097 8.762 1.00 91.62 359 VAL A N 1
ATOM 2787 C CA . VAL A 1 359 ? 29.931 -8.770 7.336 1.00 91.62 359 VAL A CA 1
ATOM 2788 C C . VAL A 1 359 ? 30.281 -7.296 7.126 1.00 91.62 359 VAL A C 1
ATOM 2790 O O . VAL A 1 359 ? 30.011 -6.490 8.016 1.00 91.62 359 VAL A O 1
ATOM 2793 N N . PRO A 1 360 ? 30.875 -6.912 5.980 1.00 90.69 360 PRO A N 1
ATOM 2794 C CA . PRO A 1 360 ? 31.259 -5.523 5.738 1.00 90.69 360 PRO A CA 1
ATOM 2795 C C . PRO A 1 360 ? 30.073 -4.559 5.844 1.00 90.69 360 PRO A C 1
ATOM 2797 O O . PRO A 1 360 ? 28.988 -4.851 5.343 1.00 90.69 360 PRO A O 1
ATOM 2800 N N . GLU A 1 361 ? 30.280 -3.383 6.432 1.00 88.62 361 GLU A N 1
ATOM 2801 C CA . GLU A 1 361 ? 29.236 -2.361 6.503 1.00 88.62 361 GLU A CA 1
ATOM 2802 C C . GLU A 1 361 ? 28.883 -1.826 5.106 1.00 88.62 361 GLU A C 1
ATOM 2804 O O . GLU A 1 361 ? 29.752 -1.471 4.303 1.00 88.62 361 GLU A O 1
ATOM 2809 N N . VAL A 1 362 ? 27.584 -1.731 4.814 1.00 86.12 362 VAL A N 1
ATOM 2810 C CA . VAL A 1 362 ? 27.089 -1.084 3.593 1.00 86.12 362 VAL A CA 1
ATOM 2811 C C . VAL A 1 362 ? 26.954 0.413 3.855 1.00 86.12 362 VAL A C 1
ATOM 2813 O O . VAL A 1 362 ? 25.960 0.857 4.439 1.00 86.12 362 VAL A O 1
ATOM 2816 N N . LYS A 1 363 ? 27.954 1.177 3.403 1.00 84.88 363 LYS A N 1
ATOM 2817 C CA . LYS A 1 363 ? 28.064 2.629 3.618 1.00 84.88 363 LYS A CA 1
ATOM 2818 C C . LYS A 1 363 ? 26.979 3.420 2.867 1.00 84.88 363 LYS A C 1
ATOM 2820 O O . LYS A 1 363 ? 25.973 2.872 2.399 1.00 84.88 363 LYS A O 1
ATOM 2825 N N . ASP A 1 364 ? 27.132 4.741 2.788 1.00 82.81 364 ASP A N 1
ATOM 2826 C CA . ASP A 1 364 ? 26.149 5.616 2.150 1.00 82.81 364 ASP A CA 1
ATOM 2827 C C . ASP A 1 364 ? 25.976 5.355 0.636 1.00 82.81 364 ASP A C 1
ATOM 2829 O O . ASP A 1 364 ? 26.724 4.620 -0.011 1.00 82.81 364 ASP A O 1
ATOM 2833 N N . ASN A 1 365 ? 24.924 5.945 0.063 1.00 83.62 365 ASN A N 1
ATOM 2834 C CA . ASN A 1 365 ? 24.580 5.760 -1.348 1.00 83.62 365 ASN A CA 1
ATOM 2835 C C . ASN A 1 365 ? 25.657 6.289 -2.312 1.00 83.62 365 ASN A C 1
ATOM 2837 O O . ASN A 1 365 ? 25.765 5.775 -3.424 1.00 83.62 365 ASN A O 1
ATOM 2841 N N . ASN A 1 366 ? 26.421 7.314 -1.923 1.00 80.62 366 ASN A N 1
ATOM 2842 C CA . ASN A 1 366 ? 27.455 7.888 -2.779 1.00 80.62 366 ASN A CA 1
ATOM 2843 C C . ASN A 1 366 ? 28.646 6.947 -2.871 1.00 80.62 366 ASN A C 1
ATOM 2845 O O . ASN A 1 366 ? 29.186 6.768 -3.958 1.00 80.62 366 ASN A O 1
ATOM 2849 N N . GLU A 1 367 ? 29.038 6.321 -1.765 1.00 79.62 367 GLU A N 1
ATOM 2850 C CA . GLU A 1 367 ? 30.145 5.371 -1.771 1.00 79.62 367 GLU A CA 1
ATOM 2851 C C . GLU A 1 367 ? 29.834 4.155 -2.650 1.00 79.62 367 GLU A C 1
ATOM 2853 O O . GLU A 1 367 ? 30.661 3.786 -3.484 1.00 79.62 367 GLU A O 1
ATOM 2858 N N . TYR A 1 368 ? 28.606 3.624 -2.576 1.00 81.44 368 TYR A N 1
ATOM 2859 C CA . TYR A 1 368 ? 28.161 2.523 -3.439 1.00 81.44 368 TYR A CA 1
ATOM 2860 C C . TYR A 1 368 ? 28.375 2.797 -4.933 1.00 81.44 368 TYR A C 1
ATOM 2862 O O . TYR A 1 368 ? 28.837 1.921 -5.663 1.00 81.44 368 TYR A O 1
ATOM 2870 N N . LEU A 1 369 ? 28.059 4.010 -5.395 1.00 79.88 369 LEU A N 1
ATOM 2871 C CA . LEU A 1 369 ? 28.212 4.378 -6.805 1.00 79.88 369 LEU A CA 1
ATOM 2872 C C . LEU A 1 369 ? 29.669 4.310 -7.290 1.00 79.88 369 LEU A C 1
ATOM 2874 O O . LEU A 1 369 ? 29.893 4.246 -8.497 1.00 79.88 369 LEU A O 1
ATOM 2878 N N . HIS A 1 370 ? 30.643 4.333 -6.376 1.00 77.12 370 HIS A N 1
ATOM 2879 C CA . HIS A 1 370 ? 32.068 4.283 -6.695 1.00 77.12 370 HIS A CA 1
ATOM 2880 C C . HIS A 1 370 ? 32.686 2.899 -6.445 1.00 77.12 370 HIS A C 1
ATOM 2882 O O . HIS A 1 370 ? 33.524 2.473 -7.236 1.00 77.12 370 HIS A O 1
ATOM 2888 N N . SER A 1 371 ? 32.300 2.201 -5.370 1.00 79.44 371 SER A N 1
ATOM 2889 C CA . SER A 1 371 ? 32.945 0.951 -4.928 1.00 79.44 371 SER A CA 1
ATOM 2890 C C . SER A 1 371 ? 32.122 -0.322 -5.159 1.00 79.44 371 SER A C 1
ATOM 2892 O O . SER A 1 371 ? 32.666 -1.421 -5.057 1.00 79.44 371 SER A O 1
ATOM 2894 N N . GLY A 1 372 ? 30.840 -0.204 -5.518 1.00 82.06 372 GLY A N 1
ATOM 2895 C CA . GLY A 1 372 ? 29.939 -1.344 -5.693 1.00 82.06 372 GLY A CA 1
ATOM 2896 C C . GLY A 1 372 ? 29.445 -1.949 -4.371 1.00 82.06 372 GLY A C 1
ATOM 2897 O O . GLY A 1 372 ? 29.592 -1.366 -3.298 1.00 82.06 372 GLY A O 1
ATOM 2898 N N . LEU A 1 373 ? 28.778 -3.110 -4.445 1.00 84.00 373 LEU A N 1
ATOM 2899 C CA . LEU A 1 373 ? 28.281 -3.803 -3.249 1.00 84.00 373 LEU A CA 1
ATOM 2900 C C . LEU A 1 373 ? 29.441 -4.502 -2.527 1.00 84.00 373 LEU A C 1
ATOM 2902 O O . LEU A 1 373 ? 30.124 -5.307 -3.160 1.00 84.00 373 LEU A O 1
ATOM 2906 N N . PRO A 1 374 ? 29.622 -4.288 -1.211 1.00 85.88 374 PRO A N 1
ATOM 2907 C CA . PRO A 1 374 ? 30.696 -4.951 -0.478 1.00 85.88 374 PRO A CA 1
ATOM 2908 C C . PRO A 1 374 ? 30.412 -6.446 -0.242 1.00 85.88 374 PRO A C 1
ATOM 2910 O O . PRO A 1 374 ? 31.336 -7.226 -0.034 1.00 85.88 374 PRO A O 1
ATOM 2913 N N . PHE A 1 375 ? 29.142 -6.858 -0.294 1.00 89.62 375 PHE A N 1
ATOM 2914 C CA . PHE A 1 375 ? 28.711 -8.255 -0.295 1.00 89.62 375 PHE A CA 1
ATOM 2915 C C . PHE A 1 375 ? 27.333 -8.392 -0.956 1.00 89.62 375 PHE A C 1
ATOM 2917 O O . PHE A 1 375 ? 26.607 -7.411 -1.129 1.00 89.62 375 PHE A O 1
ATOM 2924 N N . ILE A 1 376 ? 26.960 -9.626 -1.303 1.00 89.12 376 ILE A N 1
ATOM 2925 C CA . ILE A 1 376 ? 25.625 -9.972 -1.800 1.00 89.12 376 ILE A CA 1
ATOM 2926 C C . ILE A 1 376 ? 25.110 -11.157 -0.991 1.00 89.12 376 ILE A C 1
ATOM 2928 O O . ILE A 1 376 ? 25.745 -12.210 -0.959 1.00 89.12 376 ILE A O 1
ATOM 2932 N N . ILE A 1 377 ? 23.941 -11.003 -0.366 1.00 88.94 377 ILE A N 1
ATOM 2933 C CA . ILE A 1 377 ? 23.274 -12.097 0.340 1.00 88.94 377 ILE A CA 1
ATOM 2934 C C . ILE A 1 377 ? 21.768 -12.085 0.094 1.00 88.94 377 ILE A C 1
ATOM 2936 O O . ILE A 1 377 ? 21.110 -11.048 0.145 1.00 88.94 377 ILE A O 1
ATOM 2940 N N . PHE A 1 378 ? 21.208 -13.273 -0.123 1.00 85.94 378 PHE A N 1
ATOM 2941 C CA . PHE A 1 378 ? 19.768 -13.482 -0.197 1.00 85.94 378 PHE A CA 1
ATOM 2942 C C . PHE A 1 378 ? 19.365 -14.547 0.812 1.00 85.94 378 PHE A C 1
ATOM 2944 O O . PHE A 1 378 ? 19.702 -15.723 0.674 1.00 85.94 378 PHE A O 1
ATOM 2951 N N . LEU A 1 379 ? 18.636 -14.126 1.842 1.00 85.69 379 LEU A N 1
ATOM 2952 C CA . LEU A 1 379 ? 18.171 -15.021 2.890 1.00 85.69 379 LEU A CA 1
ATOM 2953 C C . LEU A 1 379 ? 16.996 -15.851 2.379 1.00 85.69 379 LEU A C 1
ATOM 2955 O O . LEU A 1 379 ? 16.001 -15.324 1.876 1.00 85.69 379 LEU A O 1
ATOM 2959 N N . HIS A 1 380 ? 17.104 -17.173 2.507 1.00 85.06 380 HIS A N 1
ATOM 2960 C CA . HIS A 1 380 ? 16.017 -18.052 2.108 1.00 85.06 380 HIS A CA 1
ATOM 2961 C C . HIS A 1 380 ? 14.803 -17.828 3.032 1.00 85.06 380 HIS A C 1
ATOM 2963 O O . HIS A 1 380 ? 14.973 -17.872 4.252 1.00 85.06 380 HIS A O 1
ATOM 2969 N N . PRO A 1 381 ? 13.567 -17.685 2.509 1.00 81.56 381 PRO A N 1
ATOM 2970 C CA . PRO A 1 381 ? 12.382 -17.423 3.337 1.00 81.56 381 PRO A CA 1
ATOM 2971 C C . PRO A 1 381 ? 12.124 -18.465 4.440 1.00 81.56 381 PRO A C 1
ATOM 2973 O O . PRO A 1 381 ? 11.505 -18.165 5.458 1.00 81.56 381 PRO A O 1
ATOM 2976 N N . ALA A 1 382 ? 12.646 -19.687 4.282 1.00 81.06 382 ALA A N 1
ATOM 2977 C CA . ALA A 1 382 ? 12.592 -20.736 5.308 1.00 81.06 382 ALA A CA 1
ATOM 2978 C C . ALA A 1 382 ? 13.366 -20.395 6.597 1.00 81.06 382 ALA A C 1
ATOM 2980 O O . ALA A 1 382 ? 13.087 -20.995 7.639 1.00 81.06 382 ALA A O 1
ATOM 2981 N N . LEU A 1 383 ? 14.303 -19.438 6.569 1.00 86.75 383 LEU A N 1
ATOM 2982 C CA . LEU A 1 383 ? 14.931 -18.894 7.779 1.00 86.75 383 LEU A CA 1
ATOM 2983 C C . LEU A 1 383 ? 13.903 -18.171 8.655 1.00 86.75 383 LEU A C 1
ATOM 2985 O O . LEU A 1 383 ? 13.970 -18.251 9.877 1.00 86.75 383 LEU A O 1
ATOM 2989 N N . GLY A 1 384 ? 12.849 -17.639 8.053 1.00 85.00 384 GLY A N 1
ATOM 2990 C CA . GLY A 1 384 ? 11.715 -17.049 8.740 1.00 85.00 384 GLY A CA 1
ATOM 2991 C C . GLY A 1 384 ? 11.517 -15.588 8.341 1.00 85.00 384 GLY A C 1
ATOM 2992 O O . GLY A 1 384 ? 12.461 -14.931 7.914 1.00 85.00 384 GLY A O 1
ATOM 2993 N N . PRO A 1 385 ? 10.288 -15.076 8.485 1.00 87.06 385 PRO A N 1
ATOM 2994 C CA . PRO A 1 385 ? 9.927 -13.713 8.098 1.00 87.06 385 PRO A CA 1
ATOM 2995 C C . PRO A 1 385 ? 10.349 -12.638 9.112 1.00 87.06 385 PRO A C 1
ATOM 2997 O O . PRO A 1 385 ? 10.182 -11.459 8.828 1.00 87.06 385 PRO A O 1
ATOM 3000 N N . PHE A 1 386 ? 10.834 -13.015 10.303 1.00 90.19 386 PHE A N 1
ATOM 3001 C CA . PHE A 1 386 ? 11.193 -12.076 11.373 1.00 90.19 386 PHE A CA 1
ATOM 3002 C C . PHE A 1 386 ? 12.647 -12.246 11.769 1.00 90.19 386 PHE A C 1
ATOM 3004 O O . PHE A 1 386 ? 13.120 -13.377 11.909 1.00 90.19 386 PHE A O 1
ATOM 3011 N N . TRP A 1 387 ? 13.316 -11.128 12.039 1.00 90.62 387 TRP A N 1
ATOM 3012 C CA . TRP A 1 387 ? 14.723 -11.108 12.426 1.00 90.62 387 TRP A CA 1
ATOM 3013 C C . TRP A 1 387 ? 14.986 -11.974 13.656 1.00 90.62 387 TRP A C 1
ATOM 3015 O O . TRP A 1 387 ? 15.930 -12.754 13.657 1.00 90.62 387 TRP A O 1
ATOM 3025 N N . ASP A 1 388 ? 14.103 -11.944 14.655 1.00 89.44 388 ASP A N 1
ATOM 3026 C CA . ASP A 1 388 ? 14.268 -12.757 15.866 1.00 89.44 388 ASP A CA 1
ATOM 3027 C C . ASP A 1 388 ? 14.145 -14.264 15.609 1.00 89.44 388 ASP A C 1
ATOM 3029 O O . ASP A 1 388 ? 14.843 -15.058 16.238 1.00 89.44 388 ASP A O 1
ATOM 3033 N N . ILE A 1 389 ? 13.330 -14.679 14.634 1.00 90.06 389 ILE A N 1
ATOM 3034 C CA . ILE A 1 389 ? 13.246 -16.088 14.220 1.00 90.06 389 ILE A CA 1
ATOM 3035 C C . ILE A 1 389 ? 14.504 -16.501 13.452 1.00 90.06 389 ILE A C 1
ATOM 3037 O O . ILE A 1 389 ? 15.008 -17.610 13.648 1.00 90.06 389 ILE A O 1
ATOM 3041 N N . VAL A 1 390 ? 15.029 -15.618 12.598 1.00 91.12 390 VAL A N 1
ATOM 3042 C CA . VAL A 1 390 ? 16.284 -15.869 11.879 1.00 91.12 390 VAL A CA 1
ATOM 3043 C C . VAL A 1 390 ? 17.438 -16.000 12.873 1.00 91.12 390 VAL A C 1
ATOM 3045 O O . VAL A 1 390 ? 18.139 -17.011 12.839 1.00 91.12 390 VAL A O 1
ATOM 3048 N N . LYS A 1 391 ? 17.571 -15.060 13.820 1.00 91.12 391 LYS A N 1
ATOM 3049 C CA . LYS A 1 391 ? 18.580 -15.097 14.891 1.00 91.12 391 LYS A CA 1
ATOM 3050 C C . LYS A 1 391 ? 18.570 -16.424 15.636 1.00 91.12 391 LYS A C 1
ATOM 3052 O O . LYS A 1 391 ? 19.626 -17.027 15.791 1.00 91.12 391 LYS A O 1
ATOM 3057 N N . GLN A 1 392 ? 17.399 -16.913 16.053 1.00 90.12 392 GLN A N 1
ATOM 3058 C CA . GLN A 1 392 ? 17.281 -18.193 16.763 1.00 90.12 392 GLN A CA 1
ATOM 3059 C C . GLN A 1 392 ? 17.859 -19.368 15.962 1.00 90.12 392 GLN A C 1
ATOM 3061 O O . GLN A 1 392 ? 18.499 -20.251 16.531 1.00 90.12 392 GLN A O 1
ATOM 3066 N N . LYS A 1 393 ? 17.639 -19.399 14.642 1.00 90.50 393 LYS A N 1
ATOM 3067 C CA . LYS A 1 393 ? 18.159 -20.467 13.776 1.00 90.50 393 LYS A CA 1
ATOM 3068 C C . LYS A 1 393 ? 19.654 -20.336 13.533 1.00 90.50 393 LYS A C 1
ATOM 3070 O O . LYS A 1 393 ? 20.345 -21.348 13.568 1.00 90.50 393 LYS A O 1
ATOM 3075 N N . VAL A 1 394 ? 20.140 -19.115 13.321 1.00 88.12 394 VAL A N 1
ATOM 3076 C CA . VAL A 1 394 ? 21.569 -18.849 13.125 1.00 88.12 394 VAL A CA 1
ATOM 3077 C C . VAL A 1 394 ? 22.360 -19.207 14.383 1.00 88.12 394 VAL A C 1
ATOM 3079 O O . VAL A 1 394 ? 23.332 -19.943 14.282 1.00 88.12 394 VAL A O 1
ATOM 3082 N N . HIS A 1 395 ? 21.896 -18.804 15.571 1.00 85.50 395 HIS A N 1
ATOM 3083 C CA . HIS A 1 395 ? 22.538 -19.179 16.837 1.00 85.50 395 HIS A CA 1
ATOM 3084 C C . HIS A 1 395 ? 22.591 -20.697 17.022 1.00 85.50 395 HIS A C 1
ATOM 3086 O O . HIS A 1 395 ? 23.633 -21.235 17.373 1.00 85.50 395 HIS A O 1
ATOM 3092 N N . ARG A 1 396 ? 21.492 -21.415 16.743 1.00 80.75 396 ARG A N 1
ATOM 3093 C CA . ARG A 1 396 ? 21.502 -22.887 16.797 1.00 80.75 396 ARG A CA 1
ATOM 3094 C C . ARG A 1 396 ? 22.525 -23.491 15.843 1.00 80.75 396 ARG A C 1
ATOM 3096 O O . ARG A 1 396 ? 23.145 -24.475 16.206 1.00 80.75 396 ARG A O 1
ATOM 3103 N N . TRP A 1 397 ? 22.680 -22.927 14.650 1.00 79.06 397 TRP A N 1
ATOM 3104 C CA . TRP A 1 397 ? 23.638 -23.420 13.665 1.00 79.06 397 TRP A CA 1
ATOM 3105 C C . TRP A 1 397 ? 25.092 -23.158 14.067 1.00 79.06 397 TRP A C 1
ATOM 3107 O O . TRP A 1 397 ? 25.914 -24.041 13.894 1.00 79.06 397 TRP A O 1
ATOM 3117 N N . LEU A 1 398 ? 25.398 -21.998 14.656 1.00 75.81 398 LEU A N 1
ATOM 3118 C CA . LEU A 1 398 ? 26.747 -21.665 15.139 1.00 75.81 398 LEU A CA 1
ATOM 3119 C C . LEU A 1 398 ? 27.189 -22.490 16.364 1.00 75.81 398 LEU A C 1
ATOM 3121 O O . LEU A 1 398 ? 28.369 -22.494 16.701 1.00 75.81 398 LEU A O 1
ATOM 3125 N N . HIS A 1 399 ? 26.251 -23.154 17.043 1.00 68.00 399 HIS A N 1
ATOM 3126 C CA . HIS A 1 399 ? 26.510 -24.020 18.198 1.00 68.00 399 HIS A CA 1
ATOM 3127 C C . HIS A 1 399 ? 26.395 -25.525 17.888 1.00 68.00 399 HIS A C 1
ATOM 3129 O O . HIS A 1 399 ? 26.506 -26.335 18.810 1.00 68.00 399 HIS A O 1
ATOM 3135 N N . LEU A 1 400 ? 26.146 -25.889 16.626 1.00 59.09 400 LEU A N 1
ATOM 3136 C CA . LEU A 1 400 ? 26.281 -27.252 16.100 1.00 59.09 400 LEU A CA 1
ATOM 3137 C C . LEU A 1 400 ? 27.668 -27.411 15.480 1.00 59.09 400 LEU A C 1
ATOM 3139 O O . LEU A 1 400 ? 28.219 -28.526 15.608 1.00 59.09 400 LEU A O 1
#

Organism: Aegilops tauschii subsp. strangulata (NCBI:txid200361)

Secondary structure (DSSP, 8-state):
--TTT-----GGG-EETTEEHHHHHHHHHHHHHHHHHHHHS------EEEEEESGGGHHHHHHHHHHHTGGGGT-GGGEEEEEEPEEEPEETTT-PBPB-TTSSBPEEE--GGGHHHHHHHTTHHHHHHHTT-SEEEE--TTBSSTTSSTHHHHHHHHHHHTT-SEEEEEEPPPTT----EEEEEEEE-TTS-EEEEEEEE-GGGTTTTT-PPPPS-TT----PPPEEEEEEEEEHHHHHHHHT-SSGGGS-S-EE---EEEEEE-TTS-EEEEEEE-EE--SGGGGGG--EEESS---TTGGGTSSEEEEE--HHHH--B--SPPPSS----TTSHHHHHHHHHHHHHHHHHTTT--------HHHHHHH--S------GGG-SSHHHHHHHHHHHHT-

Solvent-accessible surface area (backbone atoms only — not comparable to full-atom values): 22384 Å² total; per-residue (Å²): 98,41,90,87,78,66,44,70,61,46,66,45,65,41,78,50,98,90,35,31,32,51,56,51,56,50,49,53,50,49,18,47,33,51,48,45,21,72,75,69,77,47,82,62,84,81,72,47,75,43,82,39,34,66,72,70,52,30,42,60,53,53,50,50,53,34,58,76,47,52,38,77,79,60,47,67,88,39,50,45,80,47,72,52,63,66,34,59,28,27,32,59,87,79,64,46,70,41,49,19,49,85,72,40,62,39,62,42,74,33,42,66,7,44,53,41,27,46,30,41,79,69,46,44,56,61,53,41,44,76,70,71,49,63,60,47,79,46,68,62,70,45,40,77,22,41,59,63,32,58,61,55,55,51,35,45,47,52,31,66,75,67,72,29,44,36,29,36,43,27,22,74,60,59,69,92,58,92,48,25,30,42,42,79,48,77,47,70,49,97,87,69,31,28,34,35,29,41,33,57,49,50,54,91,46,24,76,84,70,71,57,74,79,61,71,91,61,92,80,67,86,70,81,71,54,35,20,46,61,63,35,33,23,36,24,46,64,63,44,40,60,40,15,66,45,96,52,70,70,19,37,14,54,71,44,72,58,45,89,43,75,42,76,47,45,28,61,84,69,45,85,42,74,42,51,16,24,41,63,28,17,33,56,68,28,50,33,75,77,42,60,42,77,35,92,56,85,80,67,93,74,54,66,82,74,36,40,21,46,77,42,78,50,60,39,61,50,50,50,32,30,46,78,40,80,74,46,99,88,45,86,64,44,75,39,10,58,67,36,31,48,49,34,51,47,39,52,48,38,57,53,36,48,75,57,78,40,92,63,75,83,71,72,59,77,70,55,37,80,75,74,51,76,89,71,87,86,81,84,60,51,87,54,41,43,32,58,71,51,30,40,56,53,52,54,54,56,77,74,106

Nearest PDB structures (foldseek):
  2yqj-assembly2_B  TM=8.414E-01  e=7.784E-16  Candida albicans
  2yqh-assembly1_A  TM=8.404E-01  e=7.784E-16  Candida albicans
  2yqc-assembly1_A  TM=8.165E-01  e=8.256E-16  Candida albicans
  2yqs-assembly1_A  TM=8.190E-01  e=1.045E-15  Candida albicans
  2yqj-assembly1_A  TM=7.858E-01  e=1.322E-15  Candida albicans

Foldseek 3Di:
DPPPPPDDADQQQPQFPNGGLVLLVVLLVVLAQVVVCVVPVDGDQAAEEDEFEPVPPHLVVVVVVCVVCVVVPRHPLSYHYDYAWWFAWAFPPPRDFAAALVRDGDTDGQAPLLCLLRCLVVCVLVSNVVSVDFKDKFADSFFNQQQQACQLVVQQCCCVVVVFAKEFEWEDDDFPDQFWFWDWDWDADPVRWIKTFIATDGPVCCVVVVQDGDDPDDPDPPPRGTTGQRTMMGGSVLSNVQSVDPDCSVQFPWDWDQADWDWHQHNVRDTDIGRITGTHGYNRRNRVSFIDIGRDDDDPPCQSVGSYHYDYDHCLNRGAGCDDDDDPVDLDPHRHSQVNQLSVVQSVCVLCVVLVHDDDHSDDSVVCVPPNDSDDDDDNSNCHSHSVSVSVVSNVVVVD

Mean predicted aligned error: 6.29 Å

pLDDT: mean 89.12, std 10.63, range [40.84, 98.69]

Radius of gyration: 22.41 Å; Cα contacts (8 Å, |Δi|>4): 733; chains: 1; bounding box: 56×53×62 Å

InterPro domains:
  IPR002618 UDPGP family [PF01704] (42-243)
  IPR029044 Nucleotide-diphospho-sugar transferases [G3DSA:3.90.550.10] (3-351)
  IPR029044 Nucleotide-diphospho-sugar transferases [SSF53448] (6-396)
  IPR039741 UDP-sugar pyrophosphorylase [PTHR11952] (4-379)